Protein AF-A0A9W8HDY7-F1 (afdb_monomer)

Radius of gyration: 51.45 Å; Cα contacts (8 Å, |Δi|>4): 406; chains: 1; bounding box: 87×52×177 Å

Mean predicted aligned error: 18.54 Å

Structure (mmCIF, N/CA/C/O backbone):
data_AF-A0A9W8HDY7-F1
#
_entry.id   AF-A0A9W8HDY7-F1
#
loop_
_atom_site.group_PDB
_atom_site.id
_atom_site.type_symbol
_atom_site.label_atom_id
_atom_site.label_alt_id
_atom_site.label_comp_id
_atom_site.label_asym_id
_atom_site.label_entity_id
_atom_site.label_seq_id
_atom_site.pdbx_PDB_ins_code
_atom_site.Cartn_x
_atom_site.Cartn_y
_atom_site.Cartn_z
_atom_site.occupancy
_atom_site.B_iso_or_equiv
_atom_site.auth_seq_id
_atom_site.auth_comp_id
_atom_site.auth_asym_id
_atom_site.auth_atom_id
_atom_site.pdbx_PDB_model_num
ATOM 1 N N . MET A 1 1 ? -53.350 18.868 -27.259 1.00 34.97 1 MET A N 1
ATOM 2 C CA . MET A 1 1 ? -53.154 20.286 -26.880 1.00 34.97 1 MET A CA 1
ATOM 3 C C . MET A 1 1 ? -52.260 20.361 -25.647 1.00 34.97 1 MET A C 1
ATOM 5 O O . MET A 1 1 ? -52.570 19.692 -24.672 1.00 34.97 1 MET A O 1
ATOM 9 N N . LYS A 1 2 ? -51.222 21.212 -25.720 1.00 31.61 2 LYS A N 1
ATOM 10 C CA . LYS A 1 2 ? -50.213 21.589 -24.697 1.00 31.61 2 LYS A CA 1
ATOM 11 C C . LYS A 1 2 ? -49.094 20.569 -24.376 1.00 31.61 2 LYS A C 1
ATOM 13 O O . LYS A 1 2 ? -49.315 19.371 -24.501 1.00 31.61 2 LYS A O 1
ATOM 18 N N . PRO A 1 3 ? -47.864 21.060 -24.098 1.00 40.84 3 PRO A N 1
ATOM 19 C CA . PRO A 1 3 ? -46.684 20.652 -24.865 1.00 40.84 3 PRO A CA 1
ATOM 20 C C . PRO A 1 3 ? -45.592 19.950 -24.045 1.00 40.84 3 PRO A C 1
ATOM 22 O O . PRO A 1 3 ? -45.515 20.074 -22.823 1.00 40.84 3 PRO A O 1
ATOM 25 N N . ALA A 1 4 ? -44.718 19.242 -24.763 1.00 34.69 4 ALA A N 1
ATOM 26 C CA . ALA A 1 4 ? -43.514 18.608 -24.247 1.00 34.69 4 ALA A CA 1
ATOM 27 C C . ALA A 1 4 ? -42.450 19.652 -23.864 1.00 34.69 4 ALA A C 1
ATOM 29 O O . ALA A 1 4 ? -42.159 20.578 -24.621 1.00 34.69 4 ALA A O 1
ATOM 30 N N . ARG A 1 5 ? -41.867 19.486 -22.673 1.00 35.84 5 ARG A N 1
ATOM 31 C CA . ARG A 1 5 ? -40.740 20.271 -22.161 1.00 35.84 5 ARG A CA 1
ATOM 32 C C . ARG A 1 5 ? -39.435 19.677 -22.693 1.00 35.84 5 ARG A C 1
ATOM 34 O O . ARG A 1 5 ? -39.076 18.561 -22.332 1.00 35.84 5 ARG A O 1
ATOM 41 N N . LEU A 1 6 ? -38.740 20.451 -23.522 1.00 36.16 6 LEU A N 1
ATOM 42 C CA . LEU A 1 6 ? -37.323 20.281 -23.832 1.00 36.16 6 LEU A CA 1
ATOM 43 C C . LEU A 1 6 ? -36.500 20.531 -22.557 1.00 36.16 6 LEU A C 1
ATOM 45 O O . LEU A 1 6 ? -36.651 21.575 -21.922 1.00 36.16 6 LEU A O 1
ATOM 49 N N . LEU A 1 7 ? -35.602 19.611 -22.216 1.00 33.81 7 LEU A N 1
ATOM 50 C CA . LEU A 1 7 ? -34.461 19.869 -21.339 1.00 33.81 7 LEU A CA 1
ATOM 51 C C . LEU A 1 7 ? -33.233 19.301 -22.045 1.00 33.81 7 LEU A C 1
ATOM 53 O O . LEU A 1 7 ? -33.019 18.093 -22.096 1.00 33.81 7 LEU A O 1
ATOM 57 N N . ALA A 1 8 ? -32.495 20.212 -22.672 1.00 35.44 8 ALA A N 1
ATOM 58 C CA . ALA A 1 8 ? -31.227 19.955 -23.319 1.00 35.44 8 ALA A CA 1
ATOM 59 C C . ALA A 1 8 ? -30.142 19.793 -22.249 1.00 35.44 8 ALA A C 1
ATOM 61 O O . ALA A 1 8 ? -29.874 20.726 -21.497 1.00 35.44 8 ALA A O 1
ATOM 62 N N . LEU A 1 9 ? -29.511 18.623 -22.207 1.00 34.94 9 LEU A N 1
ATOM 63 C CA . LEU A 1 9 ? -28.198 18.412 -21.606 1.00 34.94 9 LEU A CA 1
ATOM 64 C C . LEU A 1 9 ? -27.450 17.444 -22.517 1.00 34.94 9 LEU A C 1
ATOM 66 O O . LEU A 1 9 ? -27.813 16.279 -22.645 1.00 34.94 9 LEU A O 1
ATOM 70 N N . GLY A 1 10 ? -26.440 17.974 -23.193 1.00 28.30 10 GLY A N 1
ATOM 71 C CA . GLY A 1 10 ? -25.628 17.243 -24.152 1.00 28.30 10 GLY A CA 1
ATOM 72 C C . GLY A 1 10 ? -24.586 18.164 -24.763 1.00 28.30 10 GLY A C 1
ATOM 73 O O . GLY A 1 10 ? -24.572 18.363 -25.971 1.00 28.30 10 GLY A O 1
ATOM 74 N N . THR A 1 11 ? -23.737 18.778 -23.935 1.00 31.55 11 THR A N 1
ATOM 75 C CA . THR A 1 11 ? -22.462 19.303 -24.431 1.00 31.55 11 THR A CA 1
ATOM 76 C C . THR A 1 11 ? -21.605 18.101 -24.791 1.00 31.55 11 THR A C 1
ATOM 78 O O . THR A 1 11 ? -21.087 17.407 -23.915 1.00 31.55 11 THR A O 1
ATOM 81 N N . ALA A 1 12 ? -21.534 17.823 -26.089 1.00 30.45 12 ALA A N 1
ATOM 82 C CA . ALA A 1 12 ? -20.611 16.870 -26.666 1.00 30.45 12 ALA A CA 1
ATOM 83 C C . ALA A 1 12 ? -19.186 17.238 -26.231 1.00 30.45 12 ALA A C 1
ATOM 85 O O . ALA A 1 12 ? -18.694 18.320 -26.548 1.00 30.45 12 ALA A O 1
ATOM 86 N N . ALA A 1 13 ? -18.532 16.341 -25.494 1.00 33.97 13 ALA A N 1
ATOM 87 C CA . ALA A 1 13 ? -17.085 16.354 -25.394 1.00 33.97 13 ALA A CA 1
ATOM 88 C C . ALA A 1 13 ? -16.558 16.093 -26.808 1.00 33.97 13 ALA A C 1
ATOM 90 O O . ALA A 1 13 ? -16.689 14.987 -27.335 1.00 33.97 13 ALA A O 1
ATOM 91 N N . ALA A 1 14 ? -16.047 17.139 -27.453 1.00 32.28 14 ALA A N 1
ATOM 92 C CA . ALA A 1 14 ? -15.340 17.015 -28.712 1.00 32.28 14 ALA A CA 1
ATOM 93 C C . ALA A 1 14 ? -14.067 16.206 -28.442 1.00 32.28 14 ALA A C 1
ATOM 95 O O . ALA A 1 14 ? -13.074 16.732 -27.943 1.00 32.28 14 ALA A O 1
ATOM 96 N N . ALA A 1 15 ? -14.120 14.905 -28.723 1.00 34.88 15 ALA A N 1
ATOM 97 C CA . ALA A 1 15 ? -12.939 14.069 -28.824 1.00 34.88 15 ALA A CA 1
ATOM 98 C C . ALA A 1 15 ? -12.113 14.595 -30.005 1.00 34.88 15 ALA A C 1
ATOM 100 O O . ALA A 1 15 ? -12.365 14.260 -31.161 1.00 34.88 15 ALA A O 1
ATOM 101 N N . CYS A 1 16 ? -11.171 15.488 -29.710 1.00 29.78 16 CYS A N 1
ATOM 102 C CA . CYS A 1 16 ? -10.192 15.972 -30.667 1.00 29.78 16 CYS A CA 1
ATOM 103 C C . CYS A 1 16 ? -9.169 14.849 -30.882 1.00 29.78 16 CYS A C 1
ATOM 105 O O . CYS A 1 16 ? -8.146 14.765 -30.207 1.00 29.78 16 CYS A O 1
ATOM 107 N N . THR A 1 17 ? -9.492 13.907 -31.764 1.00 37.19 17 THR A N 1
ATOM 108 C CA . THR A 1 17 ? -8.551 12.881 -32.211 1.00 37.19 17 THR A CA 1
ATOM 109 C C . THR A 1 17 ? -7.526 13.542 -33.127 1.00 37.19 17 THR A C 1
ATOM 111 O O . THR A 1 17 ? -7.818 13.796 -34.296 1.00 37.19 17 THR A O 1
ATOM 114 N N . LEU A 1 18 ? -6.337 13.841 -32.601 1.00 39.16 18 LEU A N 1
ATOM 115 C CA . LEU A 1 18 ? -5.187 14.254 -33.407 1.00 39.16 18 LEU A CA 1
ATOM 116 C C . LEU A 1 18 ? -4.776 13.092 -34.330 1.00 39.16 18 LEU A C 1
ATOM 118 O O . LEU A 1 18 ? -4.438 12.017 -33.827 1.00 39.16 18 LEU A O 1
ATOM 122 N N . PRO A 1 19 ? -4.734 13.266 -35.661 1.00 34.91 19 PRO A N 1
ATOM 123 C CA . PRO A 1 19 ? -4.052 12.318 -36.521 1.00 34.91 19 PRO A CA 1
ATOM 124 C C . PRO A 1 19 ? -2.548 12.596 -36.448 1.00 34.91 19 PRO A C 1
ATOM 126 O O . PRO A 1 19 ? -2.052 13.577 -37.000 1.00 34.91 19 PRO A O 1
ATOM 129 N N . HIS A 1 20 ? -1.802 11.719 -35.775 1.00 45.53 20 HIS A N 1
ATOM 130 C CA . HIS A 1 20 ? -0.348 11.678 -35.906 1.00 45.53 20 HIS A CA 1
ATOM 131 C C . HIS A 1 20 ? -0.012 11.223 -37.328 1.00 45.53 20 HIS A C 1
ATOM 133 O O . HIS A 1 20 ? -0.018 10.031 -37.639 1.00 45.53 20 HIS A O 1
ATOM 139 N N . SER A 1 21 ? 0.267 12.177 -38.215 1.00 35.44 21 SER A N 1
ATOM 140 C CA . SER A 1 21 ? 0.896 11.876 -39.493 1.00 35.44 21 SER A CA 1
ATOM 141 C C . SER A 1 21 ? 2.183 11.100 -39.209 1.00 35.44 21 SER A C 1
ATOM 143 O O . SER A 1 21 ? 3.004 11.493 -38.377 1.00 35.44 21 SER A O 1
ATOM 145 N N . HIS A 1 22 ? 2.328 9.938 -39.849 1.00 36.78 22 HIS A N 1
ATOM 146 C CA . HIS A 1 22 ? 3.521 9.108 -39.758 1.00 36.78 22 HIS A CA 1
ATOM 147 C C . HIS A 1 22 ? 4.772 9.973 -39.967 1.00 36.78 22 HIS A C 1
ATOM 149 O O . HIS A 1 22 ? 5.103 10.355 -41.091 1.00 36.78 22 HIS A O 1
ATOM 155 N N . ARG A 1 23 ? 5.488 10.268 -38.874 1.00 46.66 23 ARG A N 1
ATOM 156 C CA . ARG A 1 23 ? 6.804 10.909 -38.895 1.00 46.66 23 ARG A CA 1
ATOM 157 C C . ARG A 1 23 ? 7.788 9.964 -39.584 1.00 46.66 23 ARG A C 1
ATOM 159 O O . ARG A 1 23 ? 8.510 9.216 -38.928 1.00 46.66 23 ARG A O 1
ATOM 166 N N . ARG A 1 24 ? 7.871 10.024 -40.916 1.00 36.72 24 ARG A N 1
ATOM 167 C CA . ARG A 1 24 ? 9.100 9.664 -41.630 1.00 36.72 24 ARG A CA 1
ATOM 168 C C . ARG A 1 24 ? 10.177 10.655 -41.184 1.00 36.72 24 ARG A C 1
ATOM 170 O O . ARG A 1 24 ? 10.345 11.714 -41.775 1.00 36.72 24 ARG A O 1
ATOM 177 N N . ARG A 1 25 ? 10.904 10.314 -40.116 1.00 46.88 25 ARG A N 1
ATOM 178 C CA . ARG A 1 25 ? 12.213 10.905 -39.812 1.00 46.88 25 ARG A CA 1
ATOM 179 C C . ARG A 1 25 ? 13.194 10.444 -40.891 1.00 46.88 25 ARG A C 1
ATOM 181 O O . ARG A 1 25 ? 13.935 9.490 -40.691 1.00 46.88 25 ARG A O 1
ATOM 188 N N . ILE A 1 26 ? 13.178 11.103 -42.043 1.00 35.25 26 ILE A N 1
ATOM 189 C CA . ILE A 1 26 ? 14.377 11.193 -42.874 1.00 35.25 26 ILE A CA 1
ATOM 190 C C . ILE A 1 26 ? 15.175 12.347 -42.277 1.00 35.25 26 ILE A C 1
ATOM 192 O O . ILE A 1 26 ? 14.612 13.406 -42.003 1.00 35.25 26 ILE A O 1
ATOM 196 N N . MET A 1 27 ? 16.449 12.100 -41.976 1.00 40.50 27 MET A N 1
ATOM 197 C CA . MET A 1 27 ? 17.365 13.105 -41.449 1.00 40.50 27 MET A CA 1
ATOM 198 C C . MET A 1 27 ? 17.401 14.303 -42.399 1.00 40.50 27 MET A C 1
ATOM 200 O O . MET A 1 27 ? 18.030 14.244 -43.451 1.00 40.50 27 MET A O 1
ATOM 204 N N . ALA A 1 28 ? 16.691 15.375 -42.048 1.00 41.75 28 ALA A N 1
ATOM 205 C CA . ALA A 1 28 ? 16.929 16.671 -42.652 1.00 41.75 28 ALA A CA 1
ATOM 206 C C . ALA A 1 28 ? 18.336 17.091 -42.218 1.00 41.75 28 ALA A C 1
ATOM 208 O O . ALA A 1 28 ? 18.609 17.145 -41.018 1.00 41.75 28 ALA A O 1
ATOM 209 N N . ALA A 1 29 ? 19.219 17.286 -43.196 1.00 45.41 29 ALA A N 1
ATOM 210 C CA . ALA A 1 29 ? 20.582 17.743 -42.983 1.00 45.41 29 ALA A CA 1
ATOM 211 C C . ALA A 1 29 ? 20.577 19.012 -42.119 1.00 45.41 29 ALA A C 1
ATOM 213 O O . ALA A 1 29 ? 19.795 19.933 -42.367 1.00 45.41 29 ALA A O 1
ATOM 214 N N . ASP A 1 30 ? 21.415 19.015 -41.084 1.00 47.56 30 ASP A N 1
ATOM 215 C CA . ASP A 1 30 ? 21.521 20.110 -40.129 1.00 47.56 30 ASP A CA 1
ATOM 216 C C . ASP A 1 30 ? 21.864 21.423 -40.856 1.00 47.56 30 ASP A C 1
ATOM 218 O O . ASP A 1 30 ? 22.760 21.474 -41.702 1.00 47.56 30 ASP A O 1
ATOM 222 N N . ALA A 1 31 ? 21.146 22.500 -40.526 1.00 46.53 31 ALA A N 1
ATOM 223 C CA . ALA A 1 31 ? 21.484 23.840 -40.992 1.00 46.53 31 ALA A CA 1
ATOM 224 C C . ALA A 1 31 ? 22.888 24.235 -40.479 1.00 46.53 31 ALA A C 1
ATOM 226 O O . ALA A 1 31 ? 23.227 23.932 -39.326 1.00 46.53 31 ALA A O 1
ATOM 227 N N . PRO A 1 32 ? 23.715 24.920 -41.291 1.00 45.41 32 PRO A N 1
ATOM 228 C CA . PRO A 1 32 ? 25.093 25.230 -40.930 1.00 45.41 32 PRO A CA 1
ATOM 229 C C . PRO A 1 32 ? 25.113 26.278 -39.807 1.00 45.41 32 PRO A C 1
ATOM 231 O O . PRO A 1 32 ? 24.889 27.461 -40.044 1.00 45.41 32 PRO A O 1
ATOM 234 N N . GLY A 1 33 ? 25.338 25.831 -38.566 1.00 51.94 33 GLY A N 1
ATOM 235 C CA . GLY A 1 33 ? 25.442 26.707 -37.390 1.00 51.94 33 GLY A CA 1
ATOM 236 C C . GLY A 1 33 ? 25.141 26.066 -36.028 1.00 51.94 33 GLY A C 1
ATOM 237 O O . GLY A 1 33 ? 25.484 26.650 -35.005 1.00 51.94 33 GLY A O 1
ATOM 238 N N . GLN A 1 34 ? 24.553 24.866 -35.967 1.00 54.66 34 GLN A N 1
ATOM 239 C CA . GLN A 1 34 ? 24.245 24.182 -34.697 1.00 54.66 34 GLN A CA 1
ATOM 240 C C . GLN A 1 34 ? 25.149 22.958 -34.491 1.00 54.66 34 GLN A C 1
ATOM 242 O O . GLN A 1 34 ? 24.736 21.823 -34.694 1.00 54.66 34 GLN A O 1
ATOM 247 N N . SER A 1 35 ? 26.411 23.179 -34.103 1.00 59.75 35 SER A N 1
ATOM 248 C CA . SER A 1 35 ? 27.428 22.109 -34.076 1.00 59.75 35 SER A CA 1
ATOM 249 C C . SER A 1 35 ? 27.385 21.180 -32.844 1.00 59.75 35 SER A C 1
ATOM 251 O O . SER A 1 35 ? 28.178 20.244 -32.752 1.00 59.75 35 SER A O 1
ATOM 253 N N . SER A 1 36 ? 26.449 21.370 -31.902 1.00 76.75 36 SER A N 1
ATOM 254 C CA . SER A 1 36 ? 26.328 20.518 -30.709 1.00 76.75 36 SER A CA 1
ATOM 255 C C . SER A 1 36 ? 25.013 19.733 -30.666 1.00 76.75 36 SER A C 1
ATOM 257 O O . SER A 1 36 ? 23.929 20.260 -30.926 1.00 76.75 36 SER A O 1
ATOM 259 N N . THR A 1 37 ? 25.094 18.462 -30.252 1.00 78.31 37 THR A N 1
ATOM 260 C CA . THR A 1 37 ? 23.941 17.570 -30.019 1.00 78.31 37 THR A CA 1
ATOM 261 C C . THR A 1 37 ? 22.856 18.215 -29.150 1.00 78.31 37 THR A C 1
ATOM 263 O O . THR A 1 37 ? 21.674 17.941 -29.346 1.00 78.31 37 THR A O 1
ATOM 266 N N . VAL A 1 38 ? 23.252 19.084 -28.214 1.00 83.75 38 VAL A N 1
ATOM 267 C CA . VAL A 1 38 ? 22.350 19.819 -27.317 1.00 83.75 38 VAL A CA 1
ATOM 268 C C . VAL A 1 38 ? 21.607 20.935 -28.054 1.00 83.75 38 VAL A C 1
ATOM 270 O O . VAL A 1 38 ? 20.391 21.039 -27.905 1.00 83.75 38 VAL A O 1
ATOM 273 N N . GLY A 1 39 ? 22.293 21.716 -28.898 1.00 87.19 39 GLY A N 1
ATOM 274 C CA . GLY A 1 39 ? 21.661 22.783 -29.687 1.00 87.19 39 GLY A CA 1
ATOM 275 C C . GLY A 1 39 ? 20.536 22.253 -30.577 1.00 87.19 39 GLY A C 1
ATOM 276 O O . GLY A 1 39 ? 19.442 22.817 -30.610 1.00 87.19 39 GLY A O 1
ATOM 277 N N . ARG A 1 40 ? 20.751 21.077 -31.181 1.00 88.50 40 ARG A N 1
ATOM 278 C CA . ARG A 1 40 ? 19.727 20.372 -31.964 1.00 88.50 40 ARG A CA 1
ATOM 279 C C . ARG A 1 40 ? 18.469 20.042 -31.150 1.00 88.50 40 ARG A C 1
ATOM 281 O O . ARG A 1 40 ? 17.371 20.087 -31.695 1.00 88.50 40 ARG A O 1
ATOM 288 N N . ILE A 1 41 ? 18.589 19.693 -29.865 1.00 90.00 41 ILE A N 1
ATOM 289 C CA . ILE A 1 41 ? 17.432 19.361 -29.009 1.00 90.00 41 ILE A CA 1
ATOM 290 C C . ILE A 1 41 ? 16.588 20.606 -28.719 1.00 90.00 41 ILE A C 1
ATOM 292 O O . ILE A 1 41 ? 15.364 20.522 -28.793 1.00 90.00 41 ILE A O 1
ATOM 296 N N . ILE A 1 42 ? 17.222 21.752 -28.457 1.00 90.56 42 ILE A N 1
ATOM 297 C CA . ILE A 1 42 ? 16.518 23.023 -28.225 1.00 90.56 42 ILE A CA 1
ATOM 298 C C . ILE A 1 42 ? 15.764 23.439 -29.493 1.00 90.56 42 ILE A C 1
ATOM 300 O O . ILE A 1 42 ? 14.553 23.640 -29.450 1.00 90.56 42 ILE A O 1
ATOM 304 N N . ALA A 1 43 ? 16.431 23.415 -30.648 1.00 90.50 43 ALA A N 1
ATOM 305 C CA . ALA A 1 43 ? 15.794 2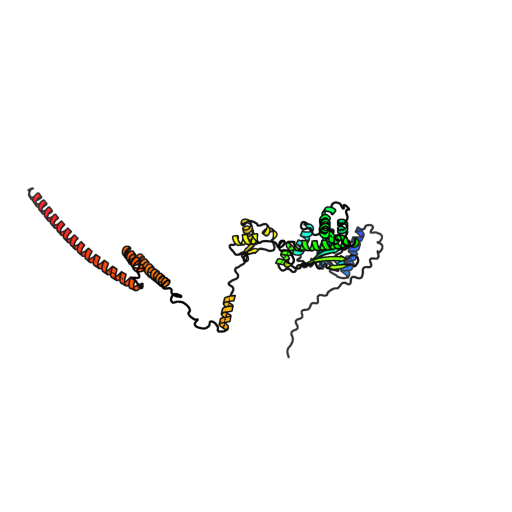3.722 -31.929 1.00 90.50 43 ALA A CA 1
ATOM 306 C C . ALA A 1 43 ? 14.675 22.725 -32.308 1.00 90.50 43 ALA A C 1
ATOM 308 O O . ALA A 1 43 ? 13.723 23.067 -33.012 1.00 90.50 43 ALA A O 1
ATOM 309 N N . ASN A 1 44 ? 14.768 21.463 -31.871 1.00 90.88 44 ASN A N 1
ATOM 310 C CA . ASN A 1 44 ? 13.679 20.492 -32.021 1.00 90.88 44 ASN A CA 1
ATOM 311 C C . ASN A 1 44 ? 12.483 20.832 -31.121 1.00 90.88 44 ASN A C 1
ATOM 313 O O . ASN A 1 44 ? 11.343 20.630 -31.537 1.00 90.88 44 ASN A O 1
ATOM 317 N N . ASN A 1 45 ? 12.730 21.311 -29.899 1.00 92.69 45 ASN A N 1
ATOM 318 C CA . ASN A 1 45 ? 11.676 21.712 -28.976 1.00 92.69 45 ASN A CA 1
ATOM 319 C C . ASN A 1 45 ? 10.923 22.941 -29.497 1.00 92.69 45 ASN A C 1
ATOM 321 O O . ASN A 1 45 ? 9.700 22.898 -29.546 1.00 92.69 45 ASN A O 1
ATOM 325 N N . GLU A 1 46 ? 11.632 23.966 -29.975 1.00 91.75 46 GLU A N 1
ATOM 326 C CA . GLU A 1 46 ? 11.016 25.166 -30.562 1.00 91.75 46 GLU A CA 1
ATOM 327 C C . GLU A 1 46 ? 10.079 24.811 -31.723 1.00 91.75 46 GLU A C 1
ATOM 329 O O . GLU A 1 46 ? 8.934 25.263 -31.775 1.00 91.75 46 GLU A O 1
ATOM 334 N N . ARG A 1 47 ? 10.528 23.921 -32.619 1.00 93.25 47 ARG A N 1
ATOM 335 C CA . ARG A 1 47 ? 9.694 23.413 -33.717 1.00 93.25 47 ARG A CA 1
ATOM 336 C C . ARG A 1 47 ? 8.478 22.641 -33.222 1.00 93.25 47 ARG A C 1
ATOM 338 O O . ARG A 1 47 ? 7.381 22.854 -33.724 1.00 93.25 47 ARG A O 1
ATOM 345 N N . TRP A 1 48 ? 8.651 21.775 -32.226 1.00 91.56 48 TRP A N 1
ATOM 346 C CA . TRP A 1 48 ? 7.538 21.032 -31.637 1.00 91.56 48 TRP A CA 1
ATOM 347 C C . TRP A 1 48 ? 6.506 21.958 -30.977 1.00 91.56 48 TRP A C 1
ATOM 349 O O . TRP A 1 48 ? 5.312 21.770 -31.187 1.00 91.56 48 TRP A O 1
ATOM 359 N N . VAL A 1 49 ? 6.942 22.988 -30.246 1.00 91.75 49 VAL A N 1
ATOM 360 C CA . VAL A 1 49 ? 6.045 23.989 -29.645 1.00 91.75 49 VAL A CA 1
ATOM 361 C C . VAL A 1 49 ? 5.250 24.723 -30.726 1.00 91.75 49 VAL A C 1
ATOM 363 O O . VAL A 1 49 ? 4.037 24.883 -30.585 1.00 91.75 49 VAL A O 1
ATOM 366 N N . ALA A 1 50 ? 5.904 25.130 -31.818 1.00 92.31 50 ALA A N 1
ATOM 367 C CA . ALA A 1 50 ? 5.235 25.780 -32.944 1.00 92.31 50 ALA A CA 1
ATOM 368 C C . ALA A 1 50 ? 4.191 24.862 -33.608 1.00 92.31 50 ALA A C 1
ATOM 370 O O . ALA A 1 50 ? 3.066 25.297 -33.851 1.00 92.31 50 ALA A O 1
ATOM 371 N N . GLU A 1 51 ? 4.530 23.588 -33.843 1.00 92.62 51 GLU A N 1
ATOM 372 C CA . GLU A 1 51 ? 3.610 22.578 -34.392 1.00 92.62 51 GLU A CA 1
ATOM 373 C C . GLU A 1 51 ? 2.385 22.364 -33.488 1.00 92.62 51 GLU A C 1
ATOM 375 O O . GLU A 1 51 ? 1.252 22.367 -33.971 1.00 92.62 51 GLU A O 1
ATOM 380 N N . VAL A 1 52 ? 2.599 22.208 -32.178 1.00 89.69 52 VAL A N 1
ATOM 381 C CA . VAL A 1 52 ? 1.521 21.972 -31.205 1.00 89.69 52 VAL A CA 1
ATOM 382 C C . VAL A 1 52 ? 0.611 23.191 -31.080 1.00 89.69 52 VAL A C 1
ATOM 384 O O . VAL A 1 52 ? -0.604 23.035 -31.130 1.00 89.69 52 VAL A O 1
ATOM 387 N N . ASN A 1 53 ? 1.164 24.404 -30.992 1.00 90.75 53 ASN A N 1
ATOM 388 C CA . ASN A 1 53 ? 0.362 25.630 -30.913 1.00 90.75 53 ASN A CA 1
ATOM 389 C C . ASN A 1 53 ? -0.458 25.884 -32.183 1.00 90.75 53 ASN A C 1
ATOM 391 O O . ASN A 1 53 ? -1.569 26.402 -32.092 1.00 90.75 53 ASN A O 1
ATOM 395 N N . ALA A 1 54 ? 0.067 25.511 -33.355 1.00 93.50 54 ALA A N 1
ATOM 396 C CA . ALA A 1 54 ? -0.670 25.616 -34.610 1.00 93.50 54 ALA A CA 1
ATOM 397 C C . ALA A 1 54 ? -1.862 24.644 -34.668 1.00 93.50 54 ALA A C 1
ATOM 399 O O . ALA A 1 54 ? -2.907 24.988 -35.214 1.00 93.50 54 ALA A O 1
ATOM 400 N N . GLN A 1 55 ? -1.718 23.439 -34.105 1.00 89.62 55 GLN A N 1
ATOM 401 C CA . GLN A 1 55 ? -2.774 22.418 -34.101 1.00 89.62 55 GLN A CA 1
ATOM 402 C C . GLN A 1 55 ? -3.774 22.588 -32.953 1.00 89.62 55 GLN A C 1
ATOM 404 O O . GLN A 1 55 ? -4.952 22.272 -33.096 1.00 89.62 55 GLN A O 1
ATOM 409 N N . SER A 1 56 ? -3.310 23.037 -31.791 1.00 89.50 56 SER A N 1
ATOM 410 C CA . SER A 1 56 ? -4.095 23.157 -30.564 1.00 89.50 56 SER A CA 1
ATOM 411 C C . SER A 1 56 ? -3.724 24.451 -29.834 1.00 89.50 56 SER A C 1
ATOM 413 O O . SER A 1 56 ? -2.926 24.435 -28.892 1.00 89.50 56 SER A O 1
ATOM 415 N N . PRO A 1 57 ? -4.290 25.596 -30.264 1.00 93.62 57 PRO A N 1
ATOM 416 C CA . PRO A 1 57 ? -4.079 26.873 -29.593 1.00 93.62 57 PRO A CA 1
ATOM 417 C C . PRO A 1 57 ? -4.470 26.790 -28.112 1.00 93.62 57 PRO A C 1
ATOM 419 O O . PRO A 1 57 ? -5.532 26.271 -27.775 1.00 93.62 57 PRO A O 1
ATOM 422 N N . GLY A 1 58 ? -3.610 27.290 -27.223 1.00 90.38 58 GLY A N 1
ATOM 423 C CA . GLY A 1 58 ? -3.838 27.248 -25.772 1.00 90.38 58 GLY A CA 1
ATOM 424 C C . GLY A 1 58 ? -3.447 25.932 -25.086 1.00 90.38 58 GLY A C 1
ATOM 425 O O . GLY A 1 58 ? -3.603 25.826 -23.871 1.00 90.38 58 GLY A O 1
ATOM 426 N N . PHE A 1 59 ? -2.886 24.952 -25.810 1.00 89.56 59 PHE A N 1
ATOM 427 C CA . PHE A 1 59 ? -2.463 23.662 -25.241 1.00 89.56 59 PHE A CA 1
ATOM 428 C C . PHE A 1 59 ? -1.556 23.808 -24.007 1.00 89.56 59 PHE A C 1
ATOM 430 O O . PHE A 1 59 ? -1.838 23.234 -22.958 1.00 89.56 59 PHE A O 1
ATOM 437 N N . PHE A 1 60 ? -0.485 24.603 -24.103 1.00 90.81 60 PHE A N 1
ATOM 438 C CA . PHE A 1 60 ? 0.457 24.782 -22.992 1.00 90.81 60 PHE A CA 1
ATOM 439 C C . PHE A 1 60 ? -0.134 25.578 -21.825 1.00 90.81 60 PHE A C 1
ATOM 441 O O . PHE A 1 60 ? 0.243 25.345 -20.680 1.00 90.81 60 PHE A O 1
ATOM 448 N N . GLU A 1 61 ? -1.070 26.491 -22.097 1.00 91.69 61 GLU A N 1
ATOM 449 C CA . GLU A 1 61 ? -1.760 27.239 -21.047 1.00 91.69 61 GLU A CA 1
ATOM 450 C C . GLU A 1 61 ? -2.645 26.300 -20.225 1.00 91.69 61 GLU A C 1
ATOM 452 O O . GLU A 1 61 ? -2.584 26.322 -18.998 1.00 91.69 61 GLU A O 1
ATOM 457 N N . GLU A 1 62 ? -3.395 25.410 -20.879 1.00 88.75 62 GLU A N 1
ATOM 458 C CA . GLU A 1 62 ? -4.185 24.385 -20.193 1.00 88.75 62 GLU A CA 1
ATOM 459 C C . GLU A 1 62 ? -3.293 23.395 -19.434 1.00 88.75 62 GLU A C 1
ATOM 461 O O . GLU A 1 62 ? -3.515 23.154 -18.248 1.00 88.75 62 GLU A O 1
ATOM 466 N N . LEU A 1 63 ? -2.222 22.905 -20.070 1.00 89.12 63 LEU A N 1
ATOM 467 C CA . LEU A 1 63 ? -1.260 21.992 -19.444 1.00 89.12 63 LEU A CA 1
ATOM 468 C C . LEU A 1 63 ? -0.625 22.591 -18.176 1.00 89.12 63 LEU A C 1
ATOM 470 O O . LEU A 1 63 ? -0.348 21.875 -17.216 1.00 89.12 63 LEU A O 1
ATOM 474 N N . SER A 1 64 ? -0.422 23.911 -18.141 1.00 91.19 64 SER A N 1
ATOM 475 C CA . SER A 1 64 ? 0.158 24.612 -16.989 1.00 91.19 64 SER A CA 1
ATOM 476 C C . SER A 1 64 ? -0.757 24.666 -15.762 1.00 91.19 64 SER A C 1
ATOM 478 O O . SER A 1 64 ? -0.266 24.853 -14.647 1.00 91.19 64 SER A O 1
ATOM 480 N N . LYS A 1 65 ? -2.074 24.477 -15.933 1.00 90.69 65 LYS A N 1
ATOM 481 C CA . LYS A 1 65 ? -3.053 24.575 -14.837 1.00 90.69 65 LYS A CA 1
ATOM 482 C C . LYS A 1 65 ? -2.984 23.384 -13.882 1.00 90.69 65 LYS A C 1
ATOM 484 O O . LYS A 1 65 ? -3.441 23.493 -12.745 1.00 90.69 65 LYS A O 1
ATOM 489 N N . GLY A 1 66 ? -2.402 22.265 -14.314 1.00 84.88 66 GLY A N 1
ATOM 490 C CA . GLY A 1 66 ? -2.169 21.095 -13.476 1.00 84.88 66 GLY A CA 1
ATOM 491 C C . GLY A 1 66 ? -2.285 19.773 -14.227 1.00 84.88 66 GLY A C 1
ATOM 492 O O . GLY A 1 66 ? -2.507 19.726 -15.432 1.00 84.88 66 GLY A O 1
ATOM 493 N N . GLN A 1 67 ? -2.152 18.682 -13.475 1.00 83.50 67 GLN A N 1
ATOM 494 C CA . GLN A 1 67 ? -2.267 17.316 -13.979 1.00 83.50 67 GLN A CA 1
ATOM 495 C C . GLN A 1 67 ? -3.203 16.492 -13.091 1.00 83.50 67 GLN A C 1
ATOM 497 O O . GLN A 1 67 ? -3.235 16.669 -11.872 1.00 83.50 67 GLN A O 1
ATOM 502 N N . ALA A 1 68 ? -3.931 15.559 -13.697 1.00 87.56 68 ALA A N 1
ATOM 503 C CA . ALA A 1 68 ? -4.756 14.580 -12.991 1.00 87.56 68 ALA A CA 1
ATOM 504 C C . ALA A 1 68 ? -4.632 13.203 -13.668 1.00 87.56 68 ALA A C 1
ATOM 506 O O . ALA A 1 68 ? -5.620 12.686 -14.200 1.00 87.56 68 ALA A O 1
ATOM 507 N N . PRO A 1 69 ? -3.416 12.622 -13.703 1.00 95.00 69 PRO A N 1
ATOM 508 C CA . PRO A 1 69 ? -3.180 11.369 -14.399 1.00 95.00 69 PRO A CA 1
ATOM 509 C C . PRO A 1 69 ? -4.010 10.252 -13.770 1.00 95.00 69 PRO A C 1
ATOM 511 O O . PRO A 1 69 ? -4.153 10.162 -12.549 1.00 95.00 69 PRO A O 1
ATOM 514 N N . LYS A 1 70 ? -4.546 9.371 -14.613 1.00 94.25 70 LYS A N 1
ATOM 515 C CA . LYS A 1 70 ? -5.282 8.178 -14.163 1.00 94.25 70 LYS A CA 1
ATOM 516 C C . LYS A 1 70 ? -4.390 6.953 -14.031 1.00 94.25 70 LYS A C 1
ATOM 518 O O . LYS A 1 70 ? -4.784 5.978 -13.391 1.00 94.25 70 LYS A O 1
ATOM 523 N N . ILE A 1 71 ? -3.193 7.024 -14.606 1.00 96.69 71 ILE A N 1
ATOM 524 C CA . ILE A 1 71 ? -2.269 5.908 -14.749 1.00 96.69 71 ILE A CA 1
ATOM 525 C C . ILE A 1 71 ? -0.918 6.288 -14.142 1.00 96.69 71 ILE A C 1
ATOM 527 O O . ILE A 1 71 ? -0.359 7.332 -14.471 1.00 96.69 71 ILE A O 1
ATOM 531 N N . LEU A 1 72 ? -0.373 5.414 -13.297 1.00 97.81 72 LEU A N 1
ATOM 532 C CA . LEU A 1 72 ? 1.050 5.361 -12.970 1.00 97.81 72 LEU A CA 1
ATOM 533 C C . LEU A 1 72 ? 1.715 4.298 -13.850 1.00 97.81 72 LEU A C 1
ATOM 535 O O . LEU A 1 72 ? 1.330 3.133 -13.808 1.00 97.81 72 LEU A O 1
ATOM 539 N N . TRP A 1 73 ? 2.742 4.677 -14.600 1.00 97.56 73 TRP A N 1
ATOM 540 C CA . TRP A 1 73 ? 3.559 3.785 -15.413 1.00 97.56 73 TRP A CA 1
ATOM 541 C C . TRP A 1 73 ? 4.941 3.599 -14.789 1.00 97.56 73 TRP A C 1
ATOM 543 O O . TRP A 1 73 ? 5.738 4.536 -14.741 1.00 97.56 73 TRP A O 1
ATOM 553 N N . VAL A 1 74 ? 5.258 2.380 -14.357 1.00 97.81 74 VAL A N 1
ATOM 554 C CA . VAL A 1 74 ? 6.591 1.998 -13.879 1.00 97.81 74 VAL A CA 1
ATOM 555 C C . VAL A 1 74 ? 7.310 1.227 -14.979 1.00 97.81 74 VAL A C 1
ATOM 557 O O . VAL A 1 74 ? 6.977 0.078 -15.269 1.00 97.81 74 VAL A O 1
ATOM 560 N N . GLY A 1 75 ? 8.294 1.869 -15.607 1.00 96.94 75 GLY A N 1
ATOM 561 C CA . GLY A 1 75 ? 8.980 1.355 -16.790 1.00 96.94 75 GLY A CA 1
ATOM 562 C C . GLY A 1 75 ? 10.502 1.308 -16.673 1.00 96.94 75 GLY A C 1
ATOM 563 O O . GLY A 1 75 ? 11.107 1.702 -15.677 1.00 96.94 75 GLY A O 1
ATOM 564 N N . CYS A 1 76 ? 11.140 0.804 -17.729 1.00 97.19 76 CYS A N 1
ATOM 565 C CA . CYS A 1 76 ? 12.594 0.715 -17.808 1.00 97.19 76 CYS A CA 1
ATOM 566 C C . CYS A 1 76 ? 13.217 2.056 -18.251 1.00 97.19 76 CYS A C 1
ATOM 568 O O . CYS A 1 76 ? 12.651 2.770 -19.083 1.00 97.19 76 CYS A O 1
ATOM 570 N N . SER A 1 77 ? 14.417 2.385 -17.767 1.00 96.00 77 SER A N 1
ATOM 571 C CA . SER A 1 77 ? 15.227 3.529 -18.235 1.00 96.00 77 SER A CA 1
ATOM 572 C C . SER A 1 77 ? 15.768 3.377 -19.668 1.00 96.00 77 SER A C 1
ATOM 574 O O . SER A 1 77 ? 16.389 4.303 -20.179 1.00 96.00 77 SER A O 1
ATOM 576 N N . ASP A 1 78 ? 15.530 2.244 -20.335 1.00 94.06 78 ASP A N 1
ATOM 577 C CA . ASP A 1 78 ? 15.907 2.006 -21.736 1.00 94.06 78 ASP A CA 1
ATOM 578 C C . ASP A 1 78 ? 15.351 3.099 -22.664 1.00 94.06 78 ASP A C 1
ATOM 580 O O . ASP A 1 78 ? 14.150 3.363 -22.676 1.00 94.06 78 ASP A O 1
ATOM 584 N N . SER A 1 79 ? 16.201 3.739 -23.466 1.00 88.88 79 SER A N 1
ATOM 585 C CA . SER A 1 79 ? 15.829 4.904 -24.285 1.00 88.88 79 SER A CA 1
ATOM 586 C C . SER A 1 79 ? 14.716 4.639 -25.307 1.00 88.88 79 SER A C 1
ATOM 588 O O . SER A 1 79 ? 14.099 5.589 -25.786 1.00 88.88 79 SER A O 1
ATOM 590 N N . ARG A 1 80 ? 14.416 3.370 -25.611 1.00 91.06 80 ARG A N 1
ATOM 591 C CA . ARG A 1 80 ? 13.330 2.961 -26.515 1.00 91.06 80 ARG A CA 1
ATOM 592 C C . ARG A 1 80 ? 11.948 2.988 -25.849 1.00 91.06 80 ARG A C 1
ATOM 594 O O . ARG A 1 80 ? 10.942 2.968 -26.547 1.00 91.06 80 ARG A O 1
ATOM 601 N N . MET A 1 81 ? 11.886 3.071 -24.517 1.00 85.25 81 MET A N 1
ATOM 602 C CA . MET A 1 81 ? 10.644 3.131 -23.733 1.00 85.25 81 MET A CA 1
ATOM 603 C C . MET A 1 81 ? 10.104 4.567 -23.629 1.00 85.25 81 MET A C 1
ATOM 605 O O . MET A 1 81 ? 10.112 5.173 -22.555 1.00 85.25 81 MET A O 1
ATOM 609 N N . ALA A 1 82 ? 9.660 5.131 -24.752 1.00 88.31 82 ALA A N 1
ATOM 610 C CA . ALA A 1 82 ? 8.971 6.422 -24.782 1.00 88.31 82 ALA A CA 1
ATOM 611 C C . ALA A 1 82 ? 7.468 6.223 -24.523 1.00 88.31 82 ALA A C 1
ATOM 613 O O . ALA A 1 82 ? 6.714 5.990 -25.464 1.00 88.31 82 ALA A O 1
ATOM 614 N N . VAL A 1 83 ? 7.061 6.271 -23.249 1.00 90.62 83 VAL A N 1
ATOM 615 C CA . VAL A 1 83 ? 5.700 5.916 -22.794 1.00 90.62 83 VAL A CA 1
ATOM 616 C C . VAL A 1 83 ? 4.630 6.647 -23.597 1.00 90.62 83 VAL A C 1
ATOM 618 O O . VAL A 1 83 ? 3.860 5.980 -24.272 1.00 90.62 83 VAL A O 1
ATOM 621 N N . ASP A 1 84 ? 4.681 7.981 -23.641 1.00 89.19 84 ASP A N 1
ATOM 622 C CA . ASP A 1 84 ? 3.670 8.812 -24.313 1.00 89.19 84 ASP A CA 1
ATOM 623 C C . ASP A 1 84 ? 3.493 8.463 -25.798 1.00 89.19 84 ASP A C 1
ATOM 625 O O . ASP A 1 84 ? 2.390 8.503 -26.338 1.00 89.19 84 ASP A O 1
ATOM 629 N N . VAL A 1 85 ? 4.584 8.061 -26.458 1.00 88.62 85 VAL A N 1
ATOM 630 C CA . VAL A 1 85 ? 4.575 7.647 -27.868 1.00 88.62 85 VAL A CA 1
ATOM 631 C C . VAL A 1 85 ? 3.957 6.262 -28.029 1.00 88.62 85 VAL A C 1
ATOM 633 O O . VAL A 1 85 ? 3.197 6.032 -28.964 1.00 88.62 85 VAL A O 1
ATOM 636 N N . ILE A 1 86 ? 4.293 5.331 -27.136 1.00 90.19 86 ILE A N 1
ATOM 637 C CA . ILE A 1 86 ? 3.817 3.943 -27.185 1.00 90.19 86 ILE A CA 1
ATOM 638 C C . ILE A 1 86 ? 2.321 3.876 -26.868 1.00 90.19 86 ILE A C 1
ATOM 640 O O . ILE A 1 86 ? 1.596 3.111 -27.499 1.00 90.19 86 ILE A O 1
ATOM 644 N N . THR A 1 87 ? 1.861 4.660 -25.894 1.00 90.19 87 THR A N 1
ATOM 645 C CA . THR A 1 87 ? 0.463 4.665 -25.446 1.00 90.19 87 THR A CA 1
ATOM 646 C C . THR A 1 87 ? -0.407 5.664 -26.196 1.00 90.19 87 THR A C 1
ATOM 648 O O . THR A 1 87 ? -1.621 5.638 -26.022 1.00 90.19 87 THR A O 1
ATOM 651 N N . ASN A 1 88 ? 0.191 6.508 -27.043 1.00 89.94 88 ASN A N 1
ATOM 652 C CA . ASN A 1 88 ? -0.488 7.599 -27.741 1.00 89.94 88 ASN A CA 1
ATOM 653 C C . ASN A 1 88 ? -1.276 8.497 -26.768 1.00 89.94 88 ASN A C 1
ATOM 655 O O . ASN A 1 88 ? -2.454 8.785 -26.978 1.00 89.94 88 ASN A O 1
ATOM 659 N N . THR A 1 89 ? -0.620 8.887 -25.675 1.00 88.69 89 THR A N 1
ATOM 660 C CA . THR A 1 89 ? -1.191 9.719 -24.607 1.00 88.69 89 THR A CA 1
ATOM 661 C C . THR A 1 89 ? -0.598 11.118 -24.634 1.00 88.69 89 THR A C 1
ATOM 663 O O . THR A 1 89 ? 0.547 11.316 -25.048 1.00 88.69 89 THR A O 1
ATOM 666 N N . ASN A 1 90 ? -1.362 12.097 -24.157 1.00 85.44 90 ASN A N 1
ATOM 667 C CA . ASN A 1 90 ? -0.865 13.463 -24.029 1.00 85.44 90 ASN A CA 1
ATOM 668 C C . ASN A 1 90 ? -0.003 13.632 -22.764 1.00 85.44 90 ASN A C 1
ATOM 670 O O . ASN A 1 90 ? -0.198 12.920 -21.771 1.00 85.44 90 ASN A O 1
ATOM 674 N N . PRO A 1 91 ? 0.918 14.614 -22.753 1.00 85.00 91 PRO A N 1
ATOM 675 C CA . PRO A 1 91 ? 1.610 15.024 -21.537 1.00 85.00 91 PRO A CA 1
ATOM 676 C C . PRO A 1 91 ? 0.628 15.281 -20.383 1.00 85.00 91 PRO A C 1
ATOM 678 O O . PRO A 1 91 ? -0.352 16.001 -20.549 1.00 85.00 91 PRO A O 1
ATOM 681 N N . GLY A 1 92 ? 0.896 14.694 -19.214 1.00 84.19 92 GLY A N 1
ATOM 682 C CA . GLY A 1 92 ? 0.060 14.839 -18.013 1.00 84.19 92 GLY A CA 1
ATOM 683 C C . GLY A 1 92 ? -1.034 13.775 -17.834 1.00 84.19 92 GLY A C 1
ATOM 684 O O . GLY A 1 92 ? -1.614 13.696 -16.749 1.00 84.19 92 GLY A O 1
ATOM 685 N N . GLU A 1 93 ? -1.291 12.920 -18.832 1.00 87.94 93 GLU A N 1
ATOM 686 C CA . GLU A 1 93 ? -2.259 11.810 -18.721 1.00 87.94 93 GLU A CA 1
ATOM 687 C C . GLU A 1 93 ? -1.682 10.585 -17.990 1.00 87.94 93 GLU A C 1
ATOM 689 O O . GLU A 1 93 ? -2.408 9.862 -17.297 1.00 87.94 93 GLU A O 1
ATOM 694 N N . VAL A 1 94 ? -0.366 10.377 -18.109 1.00 94.44 94 VAL A N 1
ATOM 695 C CA . VAL A 1 94 ? 0.371 9.268 -17.495 1.00 94.44 94 VAL A CA 1
ATOM 696 C C . VAL A 1 94 ? 1.448 9.819 -16.566 1.00 94.44 94 VAL A C 1
ATOM 698 O O . VAL A 1 94 ? 2.280 10.634 -16.958 1.00 94.44 94 VAL A O 1
ATOM 701 N N . PHE A 1 95 ? 1.454 9.352 -15.320 1.00 96.81 95 PHE A N 1
ATOM 702 C CA . PHE A 1 95 ? 2.512 9.644 -14.360 1.00 96.81 95 PHE A CA 1
ATOM 703 C C . PHE A 1 95 ? 3.592 8.569 -14.463 1.00 96.81 95 PHE A C 1
ATOM 705 O O . PHE A 1 95 ? 3.277 7.385 -14.413 1.00 96.81 95 PHE A O 1
ATOM 712 N N . ILE A 1 96 ? 4.858 8.945 -14.643 1.00 95.69 96 ILE A N 1
ATOM 713 C CA . ILE A 1 96 ? 5.895 8.007 -15.094 1.00 95.69 96 ILE A CA 1
ATOM 714 C C . ILE A 1 96 ? 7.006 7.870 -14.049 1.00 95.69 96 ILE A C 1
ATOM 716 O O . ILE A 1 96 ? 7.600 8.857 -13.625 1.00 95.69 96 ILE A O 1
ATOM 720 N N . HIS A 1 97 ? 7.352 6.625 -13.718 1.00 97.12 97 HIS A N 1
ATOM 721 C CA . HIS A 1 97 ? 8.583 6.252 -13.019 1.00 97.12 97 HIS A CA 1
ATOM 722 C C . HIS A 1 97 ? 9.465 5.390 -13.920 1.00 97.12 97 HIS A C 1
ATOM 724 O O . HIS A 1 97 ? 8.966 4.490 -14.603 1.00 97.12 97 HIS A O 1
ATOM 730 N N . ARG A 1 98 ? 10.781 5.628 -13.920 1.00 97.06 98 ARG A N 1
ATOM 731 C CA . ARG A 1 98 ? 11.729 4.849 -14.732 1.00 97.06 98 ARG A CA 1
ATOM 732 C C . ARG A 1 98 ? 12.994 4.516 -13.961 1.00 97.06 98 ARG A C 1
ATOM 734 O O . ARG A 1 98 ? 13.672 5.406 -13.460 1.00 97.06 98 ARG A O 1
ATOM 741 N N . ASN A 1 99 ? 13.355 3.239 -13.953 1.00 96.50 99 ASN A N 1
ATOM 742 C CA . ASN A 1 99 ? 14.653 2.770 -13.474 1.00 96.50 99 ASN A CA 1
ATOM 743 C C . ASN A 1 99 ? 15.157 1.588 -14.320 1.00 96.50 99 ASN A C 1
ATOM 745 O O . ASN A 1 99 ? 14.472 1.098 -15.222 1.00 96.50 99 ASN A O 1
ATOM 749 N N . ILE A 1 100 ? 16.387 1.136 -14.083 1.00 96.25 100 ILE A N 1
ATOM 750 C CA . ILE A 1 100 ? 16.979 0.053 -14.876 1.00 96.25 100 ILE A CA 1
ATOM 751 C C . ILE A 1 100 ? 16.203 -1.244 -14.624 1.00 96.25 100 ILE A C 1
ATOM 753 O O . ILE A 1 100 ? 16.112 -1.697 -13.484 1.00 96.25 100 ILE A O 1
ATOM 757 N N . ALA A 1 101 ? 15.685 -1.848 -15.698 1.00 96.06 101 ALA A N 1
ATOM 758 C CA . ALA A 1 101 ? 14.875 -3.067 -15.671 1.00 96.06 101 ALA A CA 1
ATOM 759 C C . ALA A 1 101 ? 13.587 -2.963 -14.828 1.00 96.06 101 ALA A C 1
ATOM 761 O O . ALA A 1 101 ? 13.145 -3.970 -14.276 1.00 96.06 101 ALA A O 1
ATOM 762 N N . ASN A 1 102 ? 12.986 -1.763 -14.738 1.00 95.62 102 ASN A N 1
ATOM 763 C CA . ASN A 1 102 ? 11.644 -1.530 -14.172 1.00 95.62 102 ASN A CA 1
ATOM 764 C C . ASN A 1 102 ? 11.419 -2.220 -12.814 1.00 95.62 102 ASN A C 1
ATOM 766 O O . ASN A 1 102 ? 10.367 -2.812 -12.558 1.00 95.62 102 ASN A O 1
ATOM 770 N N . ARG A 1 103 ? 12.451 -2.196 -11.966 1.00 93.94 103 ARG A N 1
ATOM 771 C CA . ARG A 1 103 ? 12.465 -2.884 -10.679 1.00 93.94 103 ARG A CA 1
ATOM 772 C C . ARG A 1 103 ? 11.735 -2.082 -9.620 1.00 93.94 103 ARG A C 1
ATOM 774 O O . ARG A 1 103 ? 11.778 -0.857 -9.608 1.00 93.94 103 ARG A O 1
ATOM 781 N N . ILE A 1 104 ? 11.141 -2.793 -8.671 1.00 92.25 104 ILE A N 1
ATOM 782 C CA . ILE A 1 104 ? 10.457 -2.188 -7.527 1.00 92.25 104 ILE A CA 1
ATOM 783 C C . ILE A 1 104 ? 10.895 -2.944 -6.274 1.00 92.25 104 ILE A C 1
ATOM 785 O O . ILE A 1 104 ? 10.227 -3.894 -5.864 1.00 92.25 104 ILE A O 1
ATOM 789 N N . PRO A 1 105 ? 12.080 -2.629 -5.723 1.00 88.12 105 PRO A N 1
ATOM 790 C CA . PRO A 1 105 ? 12.494 -3.151 -4.427 1.00 88.12 105 PRO A CA 1
ATOM 791 C C . PRO A 1 105 ? 11.596 -2.586 -3.321 1.00 88.12 105 PRO A C 1
ATOM 793 O O . PRO A 1 105 ? 11.248 -1.407 -3.359 1.00 88.12 105 PRO A O 1
ATOM 796 N N . SER A 1 106 ? 11.254 -3.393 -2.316 1.00 77.94 106 SER A N 1
ATOM 797 C CA . SER A 1 106 ? 10.425 -2.952 -1.185 1.00 77.94 106 SER A CA 1
ATOM 798 C C . SER A 1 106 ? 11.073 -1.835 -0.366 1.00 77.94 106 SER A C 1
ATOM 800 O O . SER A 1 106 ? 10.366 -1.042 0.249 1.00 77.94 106 SER A O 1
ATOM 802 N N . GLU A 1 107 ? 12.401 -1.738 -0.377 1.00 83.06 107 GLU A N 1
ATOM 803 C CA . GLU A 1 107 ? 13.184 -0.765 0.388 1.00 83.06 107 GLU A CA 1
ATOM 804 C C . GLU A 1 107 ? 13.589 0.466 -0.439 1.00 83.06 107 GLU A C 1
ATOM 806 O O . GLU A 1 107 ? 14.193 1.393 0.101 1.00 83.06 107 GLU A O 1
ATOM 811 N N . ASP A 1 108 ? 13.285 0.497 -1.742 1.00 90.50 108 ASP A N 1
ATOM 812 C CA . ASP A 1 108 ? 13.664 1.620 -2.600 1.00 90.50 108 ASP A CA 1
ATOM 813 C C . ASP A 1 108 ? 12.767 2.830 -2.330 1.00 90.50 108 ASP A C 1
ATOM 815 O O . ASP A 1 108 ? 11.632 2.919 -2.805 1.00 90.50 108 ASP A O 1
ATOM 819 N N . LEU A 1 109 ? 13.301 3.791 -1.572 1.00 92.00 109 LEU A N 1
ATOM 820 C CA . LEU A 1 109 ? 12.607 5.037 -1.262 1.00 92.00 109 LEU A CA 1
ATOM 821 C C . LEU A 1 109 ? 12.218 5.807 -2.531 1.00 92.00 109 LEU A C 1
ATOM 823 O O . LEU A 1 109 ? 11.172 6.452 -2.536 1.00 92.00 109 LEU A O 1
ATOM 827 N N . ASN A 1 110 ? 13.009 5.723 -3.607 1.00 95.62 110 ASN A N 1
ATOM 828 C CA . ASN A 1 110 ? 12.706 6.415 -4.856 1.00 95.62 110 ASN A CA 1
ATOM 829 C C . ASN A 1 110 ? 11.402 5.873 -5.458 1.00 95.62 110 ASN A C 1
ATOM 831 O O . ASN A 1 110 ? 10.408 6.600 -5.499 1.00 95.62 110 ASN A O 1
ATOM 835 N N . ALA A 1 111 ? 11.360 4.584 -5.815 1.00 95.00 111 ALA A N 1
ATOM 836 C CA . ALA A 1 111 ? 10.153 3.967 -6.365 1.00 95.00 111 ALA A CA 1
ATOM 837 C C . ALA A 1 111 ? 8.943 4.094 -5.424 1.00 95.00 111 ALA A C 1
ATOM 839 O O . ALA A 1 111 ? 7.858 4.472 -5.870 1.00 95.00 111 ALA A O 1
ATOM 840 N N . ASN A 1 112 ? 9.128 3.840 -4.125 1.00 93.69 112 ASN A N 1
ATOM 841 C CA . ASN A 1 112 ? 8.038 3.911 -3.154 1.00 93.69 112 ASN A CA 1
ATOM 842 C C . ASN A 1 112 ? 7.471 5.328 -3.018 1.00 93.69 112 ASN A C 1
ATOM 844 O O . ASN A 1 112 ? 6.256 5.473 -2.948 1.00 93.69 112 ASN A O 1
ATOM 848 N N . SER A 1 113 ? 8.308 6.372 -3.032 1.00 96.31 113 SER A N 1
ATOM 849 C CA . SER A 1 113 ? 7.830 7.760 -2.958 1.00 96.31 113 SER A CA 1
ATOM 850 C C . SER A 1 113 ? 6.979 8.155 -4.169 1.00 96.31 113 SER A C 1
ATOM 852 O O . SER A 1 113 ? 5.957 8.822 -4.014 1.00 96.31 113 SER A O 1
ATOM 854 N N . VAL A 1 114 ? 7.347 7.688 -5.368 1.00 97.56 114 VAL A N 1
ATOM 855 C CA . VAL A 1 114 ? 6.586 7.949 -6.598 1.00 97.56 114 VAL A CA 1
ATOM 856 C C . VAL A 1 114 ? 5.250 7.203 -6.577 1.00 97.56 114 VAL A C 1
ATOM 858 O O . VAL A 1 114 ? 4.218 7.785 -6.916 1.00 97.56 114 VAL A O 1
ATOM 861 N N . ILE A 1 115 ? 5.246 5.943 -6.127 1.00 97.06 115 ILE A N 1
ATOM 862 C CA . ILE A 1 115 ? 4.025 5.139 -5.969 1.00 97.06 115 ILE A CA 1
ATOM 863 C C . ILE A 1 115 ? 3.093 5.765 -4.918 1.00 97.06 115 ILE A C 1
ATOM 865 O O . ILE A 1 115 ? 1.898 5.924 -5.175 1.00 97.06 115 ILE A O 1
ATOM 869 N N . GLU A 1 116 ? 3.633 6.172 -3.766 1.00 95.06 116 GLU A N 1
ATOM 870 C CA . GLU A 1 116 ? 2.894 6.836 -2.685 1.00 95.06 116 GLU A CA 1
ATOM 871 C C . GLU A 1 116 ? 2.245 8.135 -3.171 1.00 95.06 116 GLU A C 1
ATOM 873 O O . GLU A 1 116 ? 1.059 8.382 -2.942 1.00 95.06 116 GLU A O 1
ATOM 878 N N . TYR A 1 117 ? 2.998 8.964 -3.896 1.00 96.44 117 TYR A N 1
ATOM 879 C CA . TYR A 1 117 ? 2.483 10.212 -4.443 1.00 96.44 117 TYR A CA 1
ATOM 880 C C . TYR A 1 117 ? 1.385 9.964 -5.484 1.00 96.44 117 TYR A C 1
ATOM 882 O O . TYR A 1 117 ? 0.310 10.564 -5.414 1.00 96.44 117 TYR A O 1
ATOM 890 N N . ALA A 1 118 ? 1.603 9.030 -6.411 1.00 97.12 118 ALA A N 1
ATOM 891 C CA . ALA A 1 118 ? 0.626 8.704 -7.443 1.00 97.12 118 ALA A CA 1
ATOM 892 C C . ALA A 1 118 ? -0.701 8.204 -6.849 1.00 97.12 118 ALA A C 1
ATOM 894 O O . ALA A 1 118 ? -1.780 8.672 -7.219 1.00 97.12 118 ALA A O 1
ATOM 895 N N . ILE A 1 119 ? -0.639 7.264 -5.904 1.00 95.56 119 ILE A N 1
ATOM 896 C CA . ILE A 1 119 ? -1.839 6.635 -5.343 1.00 95.56 119 ILE A CA 1
ATOM 897 C C . ILE A 1 119 ? -2.485 7.534 -4.287 1.00 95.56 119 ILE A C 1
ATOM 899 O O . ILE A 1 119 ? -3.703 7.741 -4.327 1.00 95.56 119 ILE A O 1
ATOM 903 N N . GLY A 1 120 ? -1.690 8.064 -3.357 1.00 91.88 120 GLY A N 1
ATOM 904 C CA . GLY A 1 120 ? -2.157 8.827 -2.201 1.00 91.88 120 GLY A CA 1
ATOM 905 C C . GLY A 1 120 ? -2.538 10.274 -2.514 1.00 91.88 120 GLY A C 1
ATOM 906 O O . GLY A 1 120 ? -3.511 10.767 -1.948 1.00 91.88 120 GLY A O 1
ATOM 907 N N . HIS A 1 121 ? -1.823 10.939 -3.432 1.00 92.50 121 HIS A N 1
ATOM 908 C CA . HIS A 1 121 ? -2.034 12.362 -3.739 1.00 92.50 121 HIS A CA 1
ATOM 909 C C . HIS A 1 121 ? -2.736 12.574 -5.084 1.00 92.50 121 HIS A C 1
ATOM 911 O O . HIS A 1 121 ? -3.763 13.249 -5.134 1.00 92.50 121 HIS A O 1
ATOM 917 N N . LEU A 1 122 ? -2.227 11.975 -6.168 1.00 94.75 122 LEU A N 1
ATOM 918 C CA . LEU A 1 122 ? -2.819 12.132 -7.509 1.00 94.75 122 LEU A CA 1
ATOM 919 C C . LEU A 1 122 ? -4.080 11.283 -7.710 1.00 94.75 122 LEU A C 1
ATOM 921 O O . LEU A 1 122 ? -4.853 11.521 -8.632 1.00 94.75 122 LEU A O 1
ATOM 925 N N . ASN A 1 123 ? -4.319 10.328 -6.813 1.00 94.62 123 ASN A N 1
ATOM 926 C CA . ASN A 1 123 ? -5.447 9.411 -6.854 1.00 94.62 123 ASN A CA 1
ATOM 927 C C . ASN A 1 123 ? -5.553 8.607 -8.167 1.00 94.62 123 ASN A C 1
ATOM 929 O O . ASN A 1 123 ? -6.661 8.404 -8.666 1.00 94.62 123 ASN A O 1
ATOM 933 N N . VAL A 1 124 ? -4.427 8.101 -8.690 1.00 97.06 124 VAL A N 1
ATOM 934 C CA . VAL A 1 124 ? -4.439 7.225 -9.878 1.00 97.06 124 VAL A CA 1
ATOM 935 C C . VAL A 1 124 ? -5.339 5.998 -9.667 1.00 97.06 124 VAL A C 1
ATOM 937 O O . VAL A 1 124 ? -5.527 5.522 -8.541 1.00 97.06 124 VAL A O 1
ATOM 940 N N . GLU A 1 125 ? -5.902 5.493 -10.760 1.00 96.44 125 GLU A N 1
ATOM 941 C CA . GLU A 1 125 ? -6.793 4.325 -10.782 1.00 96.44 125 GLU A CA 1
ATOM 942 C C . GLU A 1 125 ? -6.049 3.073 -11.259 1.00 96.44 125 GLU A C 1
ATOM 944 O O . GLU A 1 125 ? -6.337 1.968 -10.805 1.00 96.44 125 GLU A O 1
ATOM 949 N N . HIS A 1 126 ? -5.034 3.244 -12.106 1.00 97.62 126 HIS A N 1
ATOM 950 C CA . HIS A 1 126 ? -4.256 2.146 -12.668 1.00 97.62 126 HIS A CA 1
ATOM 951 C C . HIS A 1 126 ? -2.767 2.325 -12.381 1.00 97.62 126 HIS A C 1
ATOM 953 O O . HIS A 1 126 ? -2.202 3.394 -12.599 1.00 97.62 126 HIS A O 1
ATOM 959 N N . VAL A 1 127 ? -2.115 1.259 -11.932 1.00 98.06 127 VAL A N 1
ATOM 960 C CA . VAL A 1 127 ? -0.660 1.161 -11.815 1.00 98.06 127 VAL A CA 1
ATOM 961 C C . VAL A 1 127 ? -0.195 0.086 -12.778 1.00 98.06 127 VAL A C 1
ATOM 963 O O . VAL A 1 127 ? -0.642 -1.050 -12.692 1.00 98.06 127 VAL A O 1
ATOM 966 N N . ILE A 1 128 ? 0.693 0.425 -13.702 1.00 98.06 128 ILE A N 1
ATOM 967 C CA . ILE A 1 128 ? 1.176 -0.479 -14.743 1.00 98.06 128 ILE A CA 1
ATOM 968 C C . ILE A 1 128 ? 2.668 -0.697 -14.531 1.00 98.06 128 ILE A C 1
ATOM 970 O O . ILE A 1 128 ? 3.457 0.242 -14.623 1.00 98.06 128 ILE A O 1
ATOM 974 N N . VAL A 1 129 ? 3.059 -1.942 -14.272 1.00 98.00 129 VAL A N 1
ATOM 975 C CA . VAL A 1 129 ? 4.457 -2.375 -14.328 1.00 98.00 129 VAL A CA 1
ATOM 976 C C . VAL A 1 129 ? 4.726 -2.850 -15.746 1.00 98.00 129 VAL A C 1
ATOM 978 O O . VAL A 1 129 ? 4.174 -3.859 -16.182 1.00 98.00 129 VAL A O 1
ATOM 981 N N . ALA A 1 130 ? 5.554 -2.109 -16.474 1.00 97.25 130 ALA A N 1
ATOM 982 C CA . ALA A 1 130 ? 5.820 -2.363 -17.880 1.00 97.25 130 ALA A CA 1
ATOM 983 C C . ALA A 1 130 ? 7.274 -2.779 -18.110 1.00 97.25 130 ALA A C 1
ATOM 985 O O . ALA A 1 130 ? 8.203 -1.968 -18.017 1.00 97.25 130 ALA A O 1
ATOM 986 N N . GLY A 1 131 ? 7.456 -4.049 -18.458 1.00 96.94 131 GLY A N 1
ATOM 987 C CA . GLY A 1 131 ? 8.714 -4.564 -18.981 1.00 96.94 131 GLY A CA 1
ATOM 988 C C . GLY A 1 131 ? 8.784 -4.436 -20.500 1.00 96.94 131 GLY A C 1
ATOM 989 O O . GLY A 1 131 ? 7.849 -3.979 -21.161 1.00 96.94 131 GLY A O 1
ATOM 990 N N . HIS A 1 132 ? 9.909 -4.850 -21.076 1.00 97.12 132 HIS A N 1
ATOM 991 C CA . HIS A 1 132 ? 10.065 -4.890 -22.524 1.00 97.12 132 HIS A CA 1
ATOM 992 C C . HIS A 1 132 ? 11.026 -5.988 -22.970 1.00 97.12 132 HIS A C 1
ATOM 994 O O . HIS A 1 132 ? 11.977 -6.331 -22.262 1.00 97.12 132 HIS A O 1
ATOM 1000 N N . THR A 1 133 ? 10.798 -6.511 -24.174 1.00 96.31 133 THR A N 1
ATOM 1001 C CA . THR A 1 133 ? 11.691 -7.496 -24.799 1.00 96.31 133 THR A CA 1
ATOM 1002 C C . THR A 1 133 ? 13.068 -6.887 -25.050 1.00 96.31 133 THR A C 1
ATOM 1004 O O . THR A 1 133 ? 13.180 -5.696 -25.363 1.00 96.31 133 THR A O 1
ATOM 1007 N N . GLY A 1 134 ? 14.124 -7.691 -24.970 1.00 93.69 134 GLY A N 1
ATOM 1008 C CA . GLY A 1 134 ? 15.484 -7.245 -25.264 1.00 93.69 134 GLY A CA 1
ATOM 1009 C C . GLY A 1 134 ? 16.032 -6.199 -24.285 1.00 93.69 134 GLY A C 1
ATOM 1010 O O . GLY A 1 134 ? 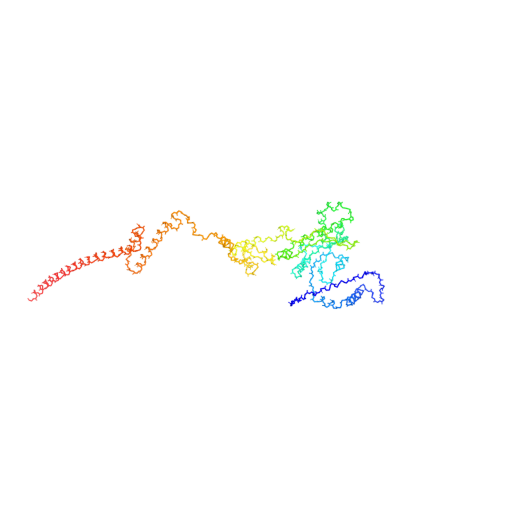16.830 -5.348 -24.692 1.00 93.69 134 GLY A O 1
ATOM 1011 N N . CYS A 1 135 ? 15.601 -6.243 -23.021 1.00 95.31 135 CYS A N 1
ATOM 1012 C CA . CYS A 1 135 ? 16.061 -5.345 -21.965 1.00 95.31 135 CYS A CA 1
ATOM 1013 C C . CYS A 1 135 ? 17.549 -5.530 -21.648 1.00 95.31 135 CYS A C 1
ATOM 1015 O O . CYS A 1 135 ? 17.982 -6.618 -21.266 1.00 95.31 135 CYS A O 1
ATOM 1017 N N . GLY A 1 136 ? 18.331 -4.450 -21.762 1.00 93.75 136 GLY A N 1
ATOM 1018 C CA . GLY A 1 136 ? 19.770 -4.477 -21.481 1.00 93.75 136 GLY A CA 1
ATOM 1019 C C . GLY A 1 136 ? 20.093 -4.862 -20.034 1.00 93.75 136 GLY A C 1
ATOM 1020 O O . GLY A 1 136 ? 20.994 -5.661 -19.807 1.00 93.75 136 GLY A O 1
ATOM 1021 N N . GLY A 1 137 ? 19.312 -4.374 -19.062 1.00 93.81 137 GLY A N 1
ATOM 1022 C CA . GLY A 1 137 ? 19.497 -4.717 -17.647 1.00 93.81 137 GLY A CA 1
ATOM 1023 C C . GLY A 1 137 ? 19.228 -6.194 -17.343 1.00 93.81 137 GLY A C 1
ATOM 1024 O O . GLY A 1 137 ? 19.982 -6.812 -16.600 1.00 93.81 137 GLY A O 1
ATOM 1025 N N . ILE A 1 138 ? 18.202 -6.785 -17.967 1.00 96.12 138 ILE A N 1
ATOM 1026 C CA . ILE A 1 138 ? 17.896 -8.217 -17.820 1.00 96.12 138 ILE A CA 1
ATOM 1027 C C . ILE A 1 138 ? 18.985 -9.077 -18.476 1.00 96.12 138 ILE A C 1
ATOM 1029 O O . ILE A 1 138 ? 19.443 -10.049 -17.882 1.00 96.12 138 ILE A O 1
ATOM 1033 N N . LYS A 1 139 ? 19.463 -8.692 -19.667 1.00 95.00 139 LYS A N 1
ATOM 1034 C CA . LYS A 1 139 ? 20.581 -9.379 -20.336 1.00 95.00 139 LYS A CA 1
ATOM 1035 C C . LYS A 1 139 ? 21.868 -9.328 -19.511 1.00 95.00 139 LYS A C 1
ATOM 1037 O O . LYS A 1 139 ? 22.526 -10.349 -19.363 1.00 95.00 139 LYS A O 1
ATOM 1042 N N . ALA A 1 140 ? 22.188 -8.173 -18.927 1.00 93.81 140 ALA A N 1
ATOM 1043 C CA . ALA A 1 140 ? 23.330 -8.026 -18.024 1.00 93.81 140 ALA A CA 1
ATOM 1044 C C . ALA A 1 140 ? 23.166 -8.842 -16.727 1.00 93.81 140 ALA A C 1
ATOM 1046 O O . ALA A 1 140 ? 24.146 -9.295 -16.145 1.00 93.81 140 ALA A O 1
ATOM 1047 N N . ALA A 1 141 ? 21.932 -9.060 -16.261 1.00 93.44 141 ALA A N 1
ATOM 1048 C CA . ALA A 1 141 ? 21.684 -9.929 -15.115 1.00 93.44 141 ALA A CA 1
ATOM 1049 C C . ALA A 1 141 ? 21.948 -11.412 -15.446 1.00 93.44 141 ALA A C 1
ATOM 1051 O O . ALA A 1 141 ? 22.491 -12.127 -14.604 1.00 93.44 141 ALA A O 1
ATOM 1052 N N . LEU A 1 142 ? 21.605 -11.847 -16.664 1.00 92.69 142 LEU A N 1
ATOM 1053 C CA . LEU A 1 142 ? 21.875 -13.201 -17.166 1.00 92.69 142 LEU A CA 1
ATOM 1054 C C . LEU A 1 142 ? 23.350 -13.447 -17.501 1.00 92.69 142 LEU A C 1
ATOM 1056 O O . LEU A 1 142 ? 23.784 -14.597 -17.496 1.00 92.69 142 LEU A O 1
ATOM 1060 N N . SER A 1 143 ? 24.122 -12.399 -17.791 1.00 88.88 143 SER A N 1
ATOM 1061 C CA . SER A 1 143 ? 25.551 -12.541 -18.046 1.00 88.88 143 SER A CA 1
ATOM 1062 C C . SER A 1 143 ? 26.360 -12.660 -16.746 1.00 88.88 143 SER A C 1
ATOM 1064 O O . SER A 1 143 ? 25.963 -12.225 -15.655 1.00 88.88 143 SER A O 1
ATOM 1066 N N . ASN A 1 144 ? 27.547 -13.252 -16.880 1.00 83.94 144 ASN A N 1
ATOM 1067 C CA . ASN A 1 144 ? 28.555 -13.307 -15.819 1.00 83.94 144 ASN A CA 1
ATOM 1068 C C . ASN A 1 144 ? 29.478 -12.077 -15.822 1.00 83.94 144 ASN A C 1
ATOM 1070 O O . ASN A 1 144 ? 30.432 -12.022 -15.047 1.00 83.94 144 ASN A O 1
ATOM 1074 N N . GLU A 1 145 ? 29.210 -11.090 -16.677 1.00 84.62 145 GLU A N 1
ATOM 1075 C CA . GLU A 1 145 ? 30.016 -9.877 -16.759 1.00 84.62 145 GLU A CA 1
ATOM 1076 C C . GLU A 1 145 ? 29.751 -8.971 -15.554 1.00 84.62 145 GLU A C 1
ATOM 1078 O O . GLU A 1 145 ? 28.611 -8.753 -15.137 1.00 84.62 145 GLU A O 1
ATOM 1083 N N . SER A 1 146 ? 30.824 -8.431 -14.976 1.00 78.69 146 SER A N 1
ATOM 1084 C CA . SER A 1 146 ? 30.715 -7.472 -13.883 1.00 78.69 146 SER A CA 1
ATOM 1085 C C . SER A 1 146 ? 30.458 -6.076 -14.442 1.00 78.69 146 SER A C 1
ATOM 1087 O O . SER A 1 146 ? 31.324 -5.492 -15.085 1.00 78.69 146 SER A O 1
ATOM 1089 N N . VAL A 1 147 ? 29.291 -5.511 -14.132 1.00 80.31 147 VAL A N 1
ATOM 1090 C CA . VAL A 1 147 ? 28.894 -4.141 -14.511 1.00 80.31 147 VAL A CA 1
ATOM 1091 C C . VAL A 1 147 ? 29.054 -3.137 -13.354 1.00 80.31 147 VAL A C 1
ATOM 1093 O O 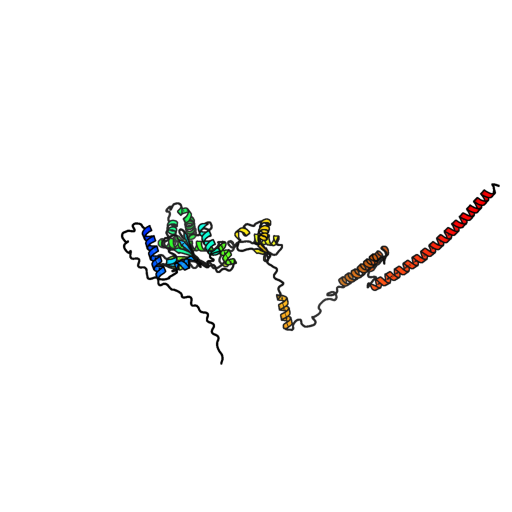. VAL A 1 147 ? 28.366 -2.120 -13.279 1.00 80.31 147 VAL A O 1
ATOM 1096 N N . GLY A 1 148 ? 29.970 -3.407 -12.416 1.00 88.00 148 GLY A N 1
ATOM 1097 C CA . GLY A 1 148 ? 30.284 -2.512 -11.293 1.00 88.00 148 GLY A CA 1
ATOM 1098 C C . GLY A 1 148 ? 29.146 -2.396 -10.269 1.00 88.00 148 GLY A C 1
ATOM 1099 O O . GLY A 1 148 ? 28.538 -3.400 -9.896 1.00 88.00 148 GLY A O 1
ATOM 1100 N N . THR A 1 149 ? 28.835 -1.178 -9.805 1.00 85.12 149 THR A N 1
ATOM 1101 C CA . THR A 1 149 ? 27.758 -0.907 -8.821 1.00 85.12 149 THR A CA 1
ATOM 1102 C C . THR A 1 149 ? 26.394 -1.426 -9.283 1.00 85.12 149 THR A C 1
ATOM 1104 O O . THR A 1 149 ? 25.568 -1.833 -8.464 1.00 85.12 149 THR A O 1
ATOM 1107 N N . LEU A 1 150 ? 26.177 -1.502 -10.600 1.00 88.94 150 LEU A N 1
ATOM 1108 C CA . LEU A 1 150 ? 24.955 -2.044 -11.186 1.00 88.94 150 LEU A CA 1
ATOM 1109 C C . LEU A 1 150 ? 24.718 -3.514 -10.799 1.00 88.94 150 LEU A C 1
ATOM 1111 O O . LEU A 1 150 ? 23.571 -3.946 -10.734 1.00 88.94 150 LEU A O 1
ATOM 1115 N N . ASN A 1 151 ? 25.764 -4.270 -10.449 1.00 89.12 151 ASN A N 1
ATOM 1116 C CA . ASN A 1 151 ? 25.622 -5.642 -9.962 1.00 89.12 151 ASN A CA 1
ATOM 1117 C C . ASN A 1 151 ? 24.743 -5.725 -8.704 1.00 89.12 151 ASN A C 1
ATOM 1119 O O . ASN A 1 151 ? 23.958 -6.660 -8.576 1.00 89.12 151 ASN A O 1
ATOM 1123 N N . GLN A 1 152 ? 24.835 -4.748 -7.791 1.00 89.88 152 GLN A N 1
ATOM 1124 C CA . GLN A 1 152 ? 23.998 -4.714 -6.583 1.00 89.88 152 GLN A CA 1
ATOM 1125 C C . GLN A 1 152 ? 22.527 -4.487 -6.944 1.00 89.88 152 GLN A C 1
ATOM 1127 O O . GLN A 1 152 ? 21.640 -5.149 -6.409 1.00 89.88 152 GLN A O 1
ATOM 1132 N N . TRP A 1 153 ? 22.278 -3.604 -7.912 1.00 93.06 153 TRP A N 1
ATOM 1133 C CA . TRP A 1 153 ? 20.938 -3.337 -8.426 1.00 93.06 153 TRP A CA 1
ATOM 1134 C C . TRP A 1 153 ? 20.352 -4.525 -9.198 1.00 93.06 153 TRP A C 1
ATOM 1136 O O . TRP A 1 153 ? 19.160 -4.795 -9.092 1.00 93.06 153 TRP A O 1
ATOM 1146 N N . LEU A 1 154 ? 21.159 -5.258 -9.965 1.00 94.19 154 LEU A N 1
ATOM 1147 C CA . LEU A 1 154 ? 20.693 -6.400 -10.758 1.00 94.19 154 LEU A CA 1
ATOM 1148 C C . LEU A 1 154 ? 20.660 -7.714 -9.970 1.00 94.19 154 LEU A C 1
ATOM 1150 O O . LEU A 1 154 ? 20.025 -8.664 -10.423 1.00 94.19 154 LEU A O 1
ATOM 1154 N N . LYS A 1 155 ? 21.291 -7.786 -8.791 1.00 92.25 155 LYS A N 1
ATOM 1155 C CA . LYS A 1 155 ? 21.369 -9.012 -7.985 1.00 92.25 155 LYS A CA 1
ATOM 1156 C C . LYS A 1 155 ? 20.006 -9.684 -7.762 1.00 92.25 155 LYS A C 1
ATOM 1158 O O . LYS A 1 155 ? 19.911 -10.866 -8.065 1.00 92.25 155 LYS A O 1
ATOM 1163 N N . PRO A 1 156 ? 18.930 -8.981 -7.371 1.00 93.88 156 PRO A N 1
ATOM 1164 C CA . PRO A 1 156 ? 17.645 -9.652 -7.187 1.00 93.88 156 PRO A CA 1
ATOM 1165 C C . PRO A 1 156 ? 17.019 -10.192 -8.481 1.00 93.88 156 PRO A C 1
ATOM 1167 O O . PRO A 1 156 ? 16.218 -11.114 -8.416 1.00 93.88 156 PRO A O 1
ATOM 1170 N N . ILE A 1 157 ? 17.384 -9.662 -9.658 1.00 95.38 157 ILE A N 1
ATOM 1171 C CA . ILE A 1 157 ? 17.001 -10.275 -10.943 1.00 95.38 157 ILE A CA 1
ATOM 1172 C C . ILE A 1 157 ? 17.777 -11.584 -11.144 1.00 95.38 157 ILE A C 1
ATOM 1174 O O . ILE A 1 157 ? 17.212 -12.558 -11.635 1.00 95.38 157 ILE A O 1
ATOM 1178 N N . LYS A 1 158 ? 19.054 -11.644 -10.733 1.00 94.69 158 LYS A N 1
ATOM 1179 C CA . LYS A 1 158 ? 19.819 -12.904 -10.726 1.00 94.69 158 LYS A CA 1
ATOM 1180 C C . LYS A 1 158 ? 19.200 -13.916 -9.762 1.00 94.69 158 LYS A C 1
ATOM 1182 O O . LYS A 1 158 ? 19.052 -15.079 -10.120 1.00 94.69 158 LYS A O 1
ATOM 1187 N N . ASP A 1 159 ? 18.781 -13.470 -8.580 1.00 94.50 159 ASP A N 1
ATOM 1188 C CA . ASP A 1 159 ? 18.097 -14.323 -7.602 1.00 94.50 159 ASP A CA 1
ATOM 1189 C C . ASP A 1 159 ? 16.755 -14.837 -8.159 1.00 94.50 159 ASP A C 1
ATOM 1191 O O . ASP A 1 159 ? 16.429 -16.013 -7.997 1.00 94.50 159 ASP A O 1
ATOM 1195 N N . LEU A 1 160 ? 16.017 -13.995 -8.896 1.00 95.50 160 LEU A N 1
ATOM 1196 C CA . LEU A 1 160 ? 14.803 -14.396 -9.611 1.00 95.50 160 LEU A CA 1
ATOM 1197 C C . LEU A 1 160 ? 15.094 -15.456 -10.684 1.00 95.50 160 LEU A C 1
ATOM 1199 O O . LEU A 1 160 ? 14.373 -16.447 -10.778 1.00 95.50 160 LEU A O 1
ATOM 1203 N N . TYR A 1 161 ? 16.170 -15.289 -11.457 1.00 96.50 161 TYR A N 1
ATOM 1204 C CA . TYR A 1 161 ? 16.617 -16.309 -12.407 1.00 96.50 161 TYR A CA 1
ATOM 1205 C C . TYR A 1 161 ? 16.934 -17.634 -11.707 1.00 96.50 161 TYR A C 1
ATOM 1207 O O . TYR A 1 161 ? 16.485 -18.680 -12.163 1.00 96.50 161 TYR A O 1
ATOM 1215 N N . VAL A 1 162 ? 17.655 -17.607 -10.581 1.00 96.44 162 VAL A N 1
ATOM 1216 C CA . VAL A 1 162 ? 17.977 -18.818 -9.809 1.00 96.44 162 VAL A CA 1
ATOM 1217 C C . VAL A 1 162 ? 16.705 -19.512 -9.314 1.00 96.44 162 VAL A C 1
ATOM 1219 O O . VAL A 1 162 ? 16.604 -20.734 -9.421 1.00 96.44 162 VAL A O 1
ATOM 1222 N N . ALA A 1 163 ? 15.719 -18.750 -8.832 1.00 96.00 163 ALA A N 1
ATOM 1223 C CA . ALA A 1 163 ? 14.439 -19.286 -8.367 1.00 96.00 163 ALA A CA 1
ATOM 1224 C C . ALA A 1 163 ? 13.619 -19.955 -9.487 1.00 96.00 163 ALA A C 1
ATOM 1226 O O . ALA A 1 163 ? 12.921 -20.934 -9.234 1.00 96.00 163 ALA A O 1
ATOM 1227 N N . HIS A 1 164 ? 13.739 -19.466 -10.724 1.00 96.56 164 HIS A N 1
ATOM 1228 C CA . HIS A 1 164 ? 13.024 -19.974 -11.902 1.00 96.56 164 HIS A CA 1
ATOM 1229 C C . HIS A 1 164 ? 13.940 -20.707 -12.891 1.00 96.56 164 HIS A C 1
ATOM 1231 O O . HIS A 1 164 ? 13.611 -20.857 -14.068 1.00 96.56 164 HIS A O 1
ATOM 1237 N N . ARG A 1 165 ? 15.099 -21.191 -12.432 1.00 95.69 165 ARG A N 1
ATOM 1238 C CA . ARG A 1 165 ? 16.161 -21.678 -13.318 1.00 95.69 165 ARG A CA 1
ATOM 1239 C C . ARG A 1 165 ? 15.712 -22.813 -14.230 1.00 95.69 165 ARG A C 1
ATOM 1241 O O . ARG A 1 165 ? 15.998 -22.779 -15.417 1.00 95.69 165 ARG A O 1
ATOM 1248 N N . ALA A 1 166 ? 14.983 -23.788 -13.688 1.00 96.31 166 ALA A N 1
ATOM 1249 C CA . ALA A 1 166 ? 14.499 -24.931 -14.462 1.00 96.31 166 ALA A CA 1
ATOM 1250 C C . ALA A 1 166 ? 13.566 -24.511 -15.612 1.00 96.31 166 ALA A C 1
ATOM 1252 O O . ALA A 1 166 ? 13.627 -25.083 -16.695 1.00 96.31 166 ALA A O 1
ATOM 1253 N N . GLU A 1 167 ? 12.731 -23.497 -15.383 1.00 95.25 167 GLU A N 1
ATOM 1254 C CA . GLU A 1 167 ? 11.809 -22.954 -16.381 1.00 95.25 167 GLU A CA 1
ATOM 1255 C C . GLU A 1 167 ? 12.557 -22.171 -17.468 1.00 95.25 167 GLU A C 1
ATOM 1257 O O . GLU A 1 167 ? 12.279 -22.328 -18.654 1.00 95.25 167 GLU A O 1
ATOM 1262 N N . ILE A 1 168 ? 13.527 -21.343 -17.070 1.00 96.06 168 ILE A N 1
ATOM 1263 C CA . ILE A 1 168 ? 14.262 -20.468 -17.989 1.00 96.06 168 ILE A CA 1
ATOM 1264 C C . ILE A 1 168 ? 15.279 -21.266 -18.814 1.00 96.06 168 ILE A C 1
ATOM 1266 O O . ILE A 1 168 ? 15.371 -21.067 -20.023 1.00 96.06 168 ILE A O 1
ATOM 1270 N N . ASP A 1 169 ? 16.017 -22.192 -18.198 1.00 95.69 169 ASP A N 1
ATOM 1271 C CA . ASP A 1 169 ? 17.040 -22.990 -18.887 1.00 95.69 169 ASP A CA 1
ATOM 1272 C C . ASP A 1 169 ? 16.431 -23.965 -19.909 1.00 95.69 169 ASP A C 1
ATOM 1274 O O . ASP A 1 169 ? 17.098 -24.315 -20.886 1.00 95.69 169 ASP A O 1
ATOM 1278 N N . ALA A 1 170 ? 15.157 -24.343 -19.740 1.00 96.88 170 ALA A N 1
ATOM 1279 C CA . ALA A 1 170 ? 14.411 -25.156 -20.700 1.00 96.88 170 ALA A CA 1
ATOM 1280 C C . ALA A 1 170 ? 14.084 -24.416 -22.013 1.00 96.88 170 ALA A C 1
ATOM 1282 O O . ALA A 1 170 ? 13.798 -25.063 -23.021 1.00 96.88 170 ALA A O 1
ATOM 1283 N N . LEU A 1 171 ? 14.128 -23.079 -22.022 1.00 96.31 171 LEU A N 1
ATOM 1284 C CA . LEU A 1 171 ? 13.841 -22.266 -23.205 1.00 96.31 171 LEU A CA 1
ATOM 1285 C C . LEU A 1 171 ? 15.090 -22.050 -24.081 1.00 96.31 171 LEU A C 1
ATOM 1287 O O . LEU A 1 171 ? 16.221 -22.049 -23.567 1.00 96.31 171 LEU A O 1
ATOM 1291 N N . PRO A 1 172 ? 14.910 -21.789 -25.394 1.00 96.56 172 PRO A N 1
ATOM 1292 C CA . PRO A 1 172 ? 15.994 -21.359 -26.274 1.00 96.56 172 PRO A CA 1
ATOM 1293 C C . PRO A 1 172 ? 16.671 -20.091 -25.748 1.00 96.56 172 PRO A C 1
ATOM 1295 O O . PRO A 1 172 ? 16.002 -19.184 -25.257 1.00 96.56 172 PRO A O 1
ATOM 1298 N N . GLU A 1 173 ? 17.994 -19.986 -25.902 1.00 91.31 173 GLU A N 1
ATOM 1299 C CA . GLU A 1 173 ? 18.798 -18.879 -25.353 1.00 91.31 173 GLU A CA 1
ATOM 1300 C C . GLU A 1 173 ? 18.254 -17.486 -25.717 1.00 91.31 173 GLU A C 1
ATOM 1302 O O . GLU A 1 173 ? 18.197 -16.594 -24.870 1.00 91.31 173 GLU A O 1
ATOM 1307 N N . ALA A 1 174 ? 17.775 -17.324 -26.954 1.00 90.50 174 ALA A N 1
ATOM 1308 C CA . ALA A 1 174 ? 17.198 -16.077 -27.448 1.00 90.50 174 ALA A CA 1
ATOM 1309 C C . ALA A 1 174 ? 15.936 -15.626 -26.684 1.00 90.50 174 ALA A C 1
ATOM 1311 O O . ALA A 1 174 ? 15.649 -14.430 -26.645 1.00 90.50 174 ALA A O 1
ATOM 1312 N N . GLU A 1 175 ? 15.201 -16.558 -26.073 1.00 93.75 175 GLU A N 1
ATOM 1313 C CA . GLU A 1 175 ? 13.937 -16.306 -25.371 1.00 93.75 175 GLU A CA 1
ATOM 1314 C C . GLU A 1 175 ? 14.117 -16.165 -23.854 1.00 93.75 175 GLU A C 1
ATOM 1316 O O . GLU A 1 175 ? 13.275 -15.566 -23.182 1.00 93.75 175 GLU A O 1
ATOM 1321 N N . ARG A 1 176 ? 15.237 -16.645 -23.297 1.00 95.56 176 ARG A N 1
ATOM 1322 C CA . ARG A 1 176 ? 15.493 -16.648 -21.844 1.00 95.56 176 ARG A CA 1
ATOM 1323 C C . ARG A 1 176 ? 15.418 -15.258 -21.222 1.00 95.56 176 ARG A C 1
ATOM 1325 O O . ARG A 1 176 ? 14.817 -15.081 -20.165 1.00 95.56 176 ARG A O 1
ATOM 1332 N N . ALA A 1 177 ? 16.010 -14.263 -21.886 1.00 95.69 177 ALA A N 1
ATOM 1333 C CA . ALA A 1 177 ? 15.997 -12.880 -21.413 1.00 95.69 177 ALA A CA 1
ATOM 1334 C C . ALA A 1 177 ? 14.585 -12.284 -21.412 1.00 95.69 177 ALA A C 1
ATOM 1336 O O . ALA A 1 177 ? 14.220 -11.576 -20.476 1.00 95.69 177 ALA A O 1
ATOM 1337 N N . ASP A 1 178 ? 13.783 -12.591 -22.430 1.00 95.69 178 ASP A N 1
ATOM 1338 C CA . ASP A 1 178 ? 12.413 -12.094 -22.521 1.00 95.69 178 ASP A CA 1
ATOM 1339 C C . ASP A 1 178 ? 11.521 -12.778 -21.476 1.00 95.69 178 ASP A C 1
ATOM 1341 O O . ASP A 1 178 ? 10.736 -12.099 -20.812 1.00 95.69 178 ASP A O 1
ATOM 1345 N N . ARG A 1 179 ? 11.714 -14.081 -21.222 1.00 96.56 179 ARG A N 1
ATOM 1346 C CA . ARG A 1 179 ? 11.002 -14.786 -20.147 1.00 96.56 179 ARG A CA 1
ATOM 1347 C C . ARG A 1 179 ? 11.372 -14.266 -18.758 1.00 96.56 179 ARG A C 1
ATOM 1349 O O . ARG A 1 179 ? 10.490 -14.049 -17.931 1.00 96.56 179 ARG A O 1
ATOM 1356 N N . LEU A 1 180 ? 12.655 -14.016 -18.494 1.00 97.44 180 LEU A N 1
ATOM 1357 C CA . LEU A 1 180 ? 13.083 -13.420 -17.226 1.00 97.44 180 LEU A CA 1
ATOM 1358 C C . LEU A 1 180 ? 12.532 -11.995 -17.053 1.00 97.44 180 LEU A C 1
ATOM 1360 O O . LEU A 1 180 ? 12.177 -11.605 -15.942 1.00 97.44 180 LEU A O 1
ATOM 1364 N N . ALA A 1 181 ? 12.412 -11.228 -18.141 1.00 97.38 181 ALA A N 1
ATOM 1365 C CA . ALA A 1 181 ? 11.767 -9.919 -18.114 1.00 97.38 181 ALA A CA 1
ATOM 1366 C C . ALA A 1 181 ? 10.271 -10.025 -17.764 1.00 97.38 181 ALA A C 1
ATOM 1368 O O . ALA A 1 181 ? 9.801 -9.246 -16.934 1.00 97.38 181 ALA A O 1
ATOM 1369 N N . GLU A 1 182 ? 9.547 -11.004 -18.326 1.00 97.44 182 GLU A N 1
ATOM 1370 C CA . GLU A 1 182 ? 8.155 -11.299 -17.948 1.00 97.44 182 GLU A CA 1
ATOM 1371 C C . GLU A 1 182 ? 8.048 -11.614 -16.449 1.00 97.44 182 GLU A C 1
ATOM 1373 O O . GLU A 1 182 ? 7.267 -10.979 -15.741 1.00 97.44 182 GLU A O 1
ATOM 1378 N N . LEU A 1 183 ? 8.876 -12.529 -15.934 1.00 97.19 183 LEU A N 1
ATOM 1379 C CA . LEU A 1 183 ? 8.890 -12.889 -14.509 1.00 97.19 183 LEU A CA 1
ATOM 1380 C C . LEU A 1 183 ? 9.212 -11.688 -13.606 1.00 97.19 183 LEU A C 1
ATOM 1382 O O . LEU A 1 183 ? 8.604 -11.531 -12.548 1.00 97.19 183 LEU A O 1
ATOM 1386 N N . ASN A 1 184 ? 10.123 -10.808 -14.028 1.00 97.56 184 ASN A N 1
ATOM 1387 C CA . ASN A 1 184 ? 10.453 -9.584 -13.296 1.00 97.56 184 ASN A CA 1
ATOM 1388 C C . ASN A 1 184 ? 9.262 -8.609 -13.235 1.00 97.56 184 ASN A C 1
ATOM 1390 O O . ASN A 1 184 ? 9.033 -7.987 -12.197 1.00 97.56 184 ASN A O 1
ATOM 1394 N N . VAL A 1 185 ? 8.455 -8.512 -14.299 1.00 97.94 185 VAL A N 1
ATOM 1395 C CA . VAL A 1 185 ? 7.192 -7.752 -14.273 1.00 97.94 185 VAL A CA 1
ATOM 1396 C C . VAL A 1 185 ? 6.208 -8.369 -13.284 1.00 97.94 185 VAL A C 1
ATOM 1398 O O . VAL A 1 185 ? 5.657 -7.647 -12.454 1.00 97.94 185 VAL A O 1
ATOM 1401 N N . VAL A 1 186 ? 6.028 -9.694 -13.313 1.00 96.19 186 VAL A N 1
ATOM 1402 C CA . VAL A 1 186 ? 5.152 -10.400 -12.360 1.00 96.19 186 VAL A CA 1
ATOM 1403 C C . VAL A 1 186 ? 5.596 -10.154 -10.915 1.00 96.19 186 VAL A C 1
ATOM 1405 O O . VAL A 1 186 ? 4.770 -9.847 -10.054 1.00 96.19 186 VAL A O 1
ATOM 1408 N N . GLN A 1 187 ? 6.903 -10.217 -10.646 1.00 94.75 187 GLN A N 1
ATOM 1409 C CA . GLN A 1 187 ? 7.460 -9.898 -9.333 1.00 94.75 187 GLN A CA 1
ATOM 1410 C C . GLN A 1 187 ? 7.168 -8.445 -8.938 1.00 94.75 187 GLN A C 1
ATOM 1412 O O . GLN A 1 187 ? 6.749 -8.202 -7.809 1.00 94.75 187 GLN A O 1
ATOM 1417 N N . GLY A 1 188 ? 7.335 -7.490 -9.856 1.00 95.31 188 GLY A N 1
ATOM 1418 C CA . GLY A 1 188 ? 7.025 -6.080 -9.617 1.00 95.31 188 GLY A CA 1
ATOM 1419 C C . GLY A 1 188 ? 5.558 -5.852 -9.250 1.00 95.31 188 GLY A C 1
ATOM 1420 O O . GLY A 1 188 ? 5.278 -5.189 -8.252 1.00 95.31 188 GLY A O 1
ATOM 1421 N N . VAL A 1 189 ? 4.625 -6.462 -9.989 1.00 96.06 189 VAL A N 1
ATOM 1422 C CA . VAL A 1 189 ? 3.182 -6.404 -9.689 1.00 96.06 189 VAL A CA 1
ATOM 1423 C C . VAL A 1 189 ? 2.890 -6.961 -8.298 1.00 96.06 189 VAL A C 1
ATOM 1425 O O . VAL A 1 189 ? 2.163 -6.339 -7.518 1.00 96.06 189 VAL A O 1
ATOM 1428 N N . ASN A 1 190 ? 3.496 -8.099 -7.954 1.00 91.94 190 ASN A N 1
ATOM 1429 C CA . ASN A 1 190 ? 3.347 -8.716 -6.640 1.00 91.94 190 ASN A CA 1
ATOM 1430 C C . ASN A 1 190 ? 3.893 -7.816 -5.518 1.00 91.94 190 ASN A C 1
ATOM 1432 O O . ASN A 1 190 ? 3.256 -7.677 -4.476 1.00 91.94 190 ASN A O 1
ATOM 1436 N N . THR A 1 191 ? 5.046 -7.174 -5.724 1.00 92.81 191 THR A N 1
ATOM 1437 C CA . THR A 1 191 ? 5.629 -6.255 -4.737 1.00 92.81 191 THR A CA 1
ATOM 1438 C C . THR A 1 191 ? 4.758 -5.020 -4.531 1.00 92.81 191 THR A C 1
ATOM 1440 O O . THR A 1 191 ? 4.444 -4.706 -3.385 1.00 92.81 191 THR A O 1
ATOM 1443 N N . ILE A 1 192 ? 4.307 -4.356 -5.607 1.00 94.31 192 ILE A N 1
ATOM 1444 C CA . ILE A 1 192 ? 3.409 -3.191 -5.497 1.00 94.31 192 ILE A CA 1
ATOM 1445 C C . ILE A 1 192 ? 2.133 -3.568 -4.747 1.00 94.31 192 ILE A C 1
ATOM 1447 O O . ILE A 1 192 ? 1.714 -2.848 -3.845 1.00 94.31 192 ILE A O 1
ATOM 1451 N N . SER A 1 193 ? 1.529 -4.706 -5.091 1.00 92.56 193 SER A N 1
ATOM 1452 C CA . SER A 1 193 ? 0.255 -5.151 -4.511 1.00 92.56 193 SER A CA 1
ATOM 1453 C C . SER A 1 193 ? 0.311 -5.365 -2.994 1.00 92.56 193 SER A C 1
ATOM 1455 O O . SER A 1 193 ? -0.733 -5.392 -2.350 1.00 92.56 193 SER A O 1
ATOM 1457 N N . LYS A 1 194 ? 1.517 -5.503 -2.427 1.00 88.50 194 LYS A N 1
ATOM 1458 C CA . LYS A 1 194 ? 1.775 -5.662 -0.988 1.00 88.50 194 LYS A CA 1
ATOM 1459 C C . LYS A 1 194 ? 2.058 -4.341 -0.271 1.00 88.50 194 LYS A C 1
ATOM 1461 O O . LYS A 1 194 ? 2.179 -4.329 0.955 1.00 88.50 194 LYS A O 1
ATOM 1466 N N . LEU A 1 195 ? 2.209 -3.235 -1.002 1.00 89.19 195 LEU A N 1
ATOM 1467 C CA . LEU A 1 195 ? 2.529 -1.945 -0.402 1.00 89.19 195 LEU A CA 1
ATOM 1468 C C . LEU A 1 195 ? 1.350 -1.424 0.439 1.00 89.19 195 LEU A C 1
ATOM 1470 O O . LEU A 1 195 ? 0.194 -1.546 0.019 1.00 89.19 195 LEU A O 1
ATOM 1474 N N . PRO A 1 196 ? 1.615 -0.791 1.600 1.00 86.69 196 PRO A N 1
ATOM 1475 C CA . PRO A 1 196 ? 0.566 -0.257 2.469 1.00 86.69 196 PRO A CA 1
ATOM 1476 C C . PRO A 1 196 ? -0.412 0.671 1.740 1.00 86.69 196 PRO A C 1
ATOM 1478 O O . PRO A 1 196 ? -1.620 0.501 1.868 1.00 86.69 196 PRO A O 1
ATOM 1481 N N . VAL A 1 197 ? 0.098 1.566 0.891 1.00 90.25 197 VAL A N 1
ATOM 1482 C CA . VAL A 1 197 ? -0.710 2.541 0.143 1.00 90.25 197 VAL A CA 1
ATOM 1483 C C . VAL A 1 197 ? -1.737 1.901 -0.795 1.00 90.25 197 VAL A C 1
ATOM 1485 O O . VAL A 1 197 ? -2.857 2.397 -0.925 1.00 90.25 197 VAL A O 1
ATOM 1488 N N . VAL A 1 198 ? -1.402 0.758 -1.403 1.00 92.00 198 VAL A N 1
ATOM 1489 C CA . VAL A 1 198 ? -2.317 -0.001 -2.270 1.00 92.00 198 VAL A CA 1
ATOM 1490 C C . VAL A 1 198 ? -3.416 -0.642 -1.426 1.00 92.00 198 VAL A C 1
ATOM 1492 O O . VAL A 1 198 ? -4.605 -0.508 -1.725 1.00 92.00 198 VAL A O 1
ATOM 1495 N N . HIS A 1 199 ? -3.036 -1.278 -0.316 1.00 87.31 199 HIS A N 1
ATOM 1496 C CA . HIS A 1 199 ? -3.997 -1.862 0.616 1.00 87.31 199 HIS A CA 1
ATOM 1497 C C . HIS A 1 199 ? -4.935 -0.817 1.229 1.00 87.31 199 HIS A C 1
ATOM 1499 O O . HIS A 1 199 ? -6.118 -1.104 1.436 1.00 87.31 199 HIS A O 1
ATOM 1505 N N . ASP A 1 200 ? -4.436 0.379 1.519 1.00 86.62 200 ASP A N 1
ATOM 1506 C CA . ASP A 1 200 ? -5.229 1.462 2.093 1.00 86.62 200 ASP A CA 1
ATOM 1507 C C . ASP A 1 200 ? -6.201 2.035 1.060 1.00 86.62 200 ASP A C 1
ATOM 1509 O O . ASP A 1 200 ? -7.373 2.252 1.386 1.00 86.62 200 ASP A O 1
ATOM 1513 N N . ALA A 1 201 ? -5.782 2.166 -0.203 1.00 90.25 201 ALA A N 1
ATOM 1514 C CA . ALA A 1 201 ? -6.678 2.505 -1.307 1.00 90.25 201 ALA A CA 1
ATOM 1515 C C . ALA A 1 201 ? -7.822 1.480 -1.446 1.00 90.25 201 ALA A C 1
ATOM 1517 O O . ALA A 1 201 ? -8.997 1.864 -1.459 1.00 90.25 201 ALA A O 1
ATOM 1518 N N . TRP A 1 202 ? -7.512 0.179 -1.442 1.00 90.50 202 TRP A N 1
ATOM 1519 C CA . TRP A 1 202 ? -8.526 -0.880 -1.510 1.00 90.50 202 TRP A CA 1
ATOM 1520 C C . TRP A 1 202 ? -9.470 -0.893 -0.306 1.00 90.50 202 TRP A C 1
ATOM 1522 O O . TRP A 1 202 ? -10.683 -1.027 -0.470 1.00 90.50 202 TRP A O 1
ATOM 1532 N N . LYS A 1 203 ? -8.960 -0.706 0.918 1.00 83.88 203 LYS A N 1
ATOM 1533 C CA . LYS A 1 203 ? -9.798 -0.636 2.133 1.00 83.88 203 LYS A CA 1
ATOM 1534 C C . LYS A 1 203 ? -10.772 0.533 2.116 1.00 83.88 203 LYS A C 1
ATOM 1536 O O . LYS A 1 203 ? -11.858 0.425 2.685 1.00 83.88 203 LYS A O 1
ATOM 1541 N N . ARG A 1 204 ? -10.389 1.642 1.482 1.00 84.12 204 ARG A N 1
ATOM 1542 C CA . ARG A 1 204 ? -11.258 2.808 1.269 1.00 84.12 204 ARG A CA 1
ATOM 1543 C C . ARG A 1 204 ? -12.269 2.593 0.137 1.00 84.12 204 ARG A C 1
ATOM 1545 O O . ARG A 1 204 ? -13.076 3.482 -0.111 1.00 84.12 204 ARG A O 1
ATOM 1552 N N . GLY A 1 205 ? -12.252 1.434 -0.526 1.00 84.75 205 GLY A N 1
ATOM 1553 C CA . GLY A 1 205 ? -13.141 1.117 -1.641 1.00 84.75 205 GLY A CA 1
ATOM 1554 C C . GLY A 1 205 ? -12.783 1.850 -2.932 1.00 84.75 205 GLY A C 1
ATOM 1555 O O . GLY A 1 205 ? -13.646 1.996 -3.795 1.00 84.75 205 GLY A O 1
ATOM 1556 N N . ARG A 1 206 ? -11.541 2.338 -3.075 1.00 87.56 206 ARG A N 1
ATOM 1557 C CA . ARG A 1 206 ? -11.074 2.899 -4.347 1.00 87.56 206 ARG A CA 1
ATOM 1558 C C . ARG A 1 206 ? -10.811 1.766 -5.338 1.00 87.56 206 ARG A C 1
ATOM 1560 O O . ARG A 1 206 ? -10.158 0.784 -4.990 1.00 87.56 206 ARG A O 1
ATOM 1567 N N . GLY A 1 207 ? -11.294 1.931 -6.570 1.00 88.94 207 GLY A N 1
ATOM 1568 C CA . GLY A 1 207 ? -11.006 1.035 -7.692 1.00 88.94 207 GLY A CA 1
ATOM 1569 C C . GLY A 1 207 ? -9.582 1.240 -8.198 1.00 88.94 207 GLY A C 1
ATOM 1570 O O . GLY A 1 207 ? -9.388 1.919 -9.198 1.00 88.94 207 GLY A O 1
ATOM 1571 N N . LEU A 1 208 ? -8.604 0.719 -7.456 1.00 95.94 208 LEU A N 1
ATOM 1572 C CA . LEU A 1 208 ? -7.191 0.727 -7.822 1.00 95.94 208 LEU A CA 1
ATOM 1573 C C . LEU A 1 208 ? -6.808 -0.635 -8.407 1.00 95.94 208 LEU A C 1
ATOM 1575 O O . LEU A 1 208 ? -7.038 -1.661 -7.766 1.00 95.94 208 LEU A O 1
ATOM 1579 N N . TYR A 1 209 ? -6.178 -0.632 -9.576 1.00 96.38 209 TYR A N 1
ATOM 1580 C CA . TYR A 1 209 ? -5.777 -1.838 -10.297 1.00 96.38 209 TYR A CA 1
ATOM 1581 C C . TYR A 1 209 ? -4.268 -1.832 -10.545 1.00 96.38 209 TYR A C 1
ATOM 1583 O O . TYR A 1 209 ? -3.715 -0.816 -10.964 1.00 96.38 209 TYR A O 1
ATOM 1591 N N . VAL A 1 210 ? -3.598 -2.960 -10.306 1.00 97.44 210 VAL A N 1
ATOM 1592 C CA . VAL A 1 210 ? -2.165 -3.130 -10.595 1.00 97.44 210 VAL A CA 1
ATOM 1593 C C . VAL A 1 210 ? -2.010 -4.116 -11.747 1.00 97.44 210 VAL A C 1
ATOM 1595 O O . VAL A 1 210 ? -2.445 -5.256 -11.632 1.00 97.44 210 VAL A O 1
ATOM 1598 N N . HIS A 1 211 ? -1.395 -3.695 -12.847 1.00 97.81 211 HIS A N 1
ATOM 1599 C CA . HIS A 1 211 ? -1.262 -4.441 -14.099 1.00 97.81 211 HIS A CA 1
ATOM 1600 C C . HIS A 1 211 ? 0.203 -4.761 -14.408 1.00 97.81 211 HIS A C 1
ATOM 1602 O O . HIS A 1 211 ? 1.103 -4.001 -14.046 1.00 97.81 211 HIS A O 1
ATOM 1608 N N . GLY A 1 212 ? 0.437 -5.866 -15.120 1.00 97.81 212 GLY A N 1
ATOM 1609 C CA . GLY A 1 212 ? 1.760 -6.266 -15.600 1.00 97.81 212 GLY A CA 1
ATOM 1610 C C . GLY A 1 212 ? 1.768 -6.426 -17.112 1.00 97.81 212 GLY A C 1
ATOM 1611 O O . GLY A 1 212 ? 1.154 -7.359 -17.629 1.00 97.81 212 GLY A O 1
ATOM 1612 N N . TRP A 1 213 ? 2.461 -5.534 -17.817 1.00 97.75 213 TRP A N 1
ATOM 1613 C CA . TRP A 1 213 ? 2.500 -5.495 -19.280 1.00 97.75 213 TRP A CA 1
ATOM 1614 C C . TRP A 1 213 ? 3.921 -5.676 -19.818 1.00 97.75 213 TRP A C 1
ATOM 1616 O O . TRP A 1 213 ? 4.912 -5.367 -19.155 1.00 97.75 213 TRP A O 1
ATOM 1626 N N . MET A 1 214 ? 4.014 -6.145 -21.059 1.00 97.06 214 MET A N 1
ATOM 1627 C CA . MET A 1 214 ? 5.266 -6.290 -21.794 1.00 97.06 214 MET A CA 1
ATOM 1628 C C . MET A 1 214 ? 5.201 -5.591 -23.141 1.00 97.06 214 MET A C 1
ATOM 1630 O O . MET A 1 214 ? 4.368 -5.925 -23.980 1.00 97.06 214 MET A O 1
ATOM 1634 N N . LEU A 1 215 ? 6.134 -4.673 -23.380 1.00 96.56 215 LEU A N 1
ATOM 1635 C CA . LEU A 1 215 ? 6.336 -4.087 -24.697 1.00 96.56 215 LEU A CA 1
ATOM 1636 C C . LEU A 1 215 ? 7.222 -4.986 -25.561 1.00 96.56 215 LEU A C 1
ATOM 1638 O O . LEU A 1 215 ? 8.392 -5.232 -25.252 1.00 96.56 215 LEU A O 1
ATOM 1642 N N . GLN A 1 216 ? 6.688 -5.415 -26.696 1.00 95.00 216 GLN A N 1
ATOM 1643 C CA . GLN A 1 216 ? 7.465 -6.085 -27.727 1.00 95.00 216 GLN A CA 1
ATOM 1644 C C . GLN A 1 216 ? 8.149 -5.047 -28.614 1.00 95.00 216 GLN A C 1
ATOM 1646 O O . GLN A 1 216 ? 7.517 -4.416 -29.453 1.00 95.00 216 GLN A O 1
ATOM 1651 N N . LEU A 1 217 ? 9.465 -4.889 -28.483 1.00 92.12 217 LEU A N 1
ATOM 1652 C CA . LEU A 1 217 ? 10.207 -3.874 -29.242 1.00 92.12 217 LEU A CA 1
ATOM 1653 C C . LEU A 1 217 ? 10.231 -4.136 -30.752 1.00 92.12 217 LEU A C 1
ATOM 1655 O O . LEU A 1 217 ? 10.394 -3.198 -31.525 1.00 92.12 217 LEU A O 1
ATOM 1659 N N . LYS A 1 218 ? 10.083 -5.396 -31.178 1.00 91.75 218 LYS A N 1
ATOM 1660 C CA . LYS A 1 218 ? 10.053 -5.753 -32.605 1.00 91.75 218 LYS A CA 1
ATOM 1661 C C . LYS A 1 218 ? 8.762 -5.302 -33.294 1.00 91.75 218 LYS A C 1
ATOM 1663 O O . LYS A 1 218 ? 8.806 -4.926 -34.457 1.00 91.75 218 LYS A O 1
ATOM 1668 N N . THR A 1 219 ? 7.631 -5.378 -32.593 1.00 93.69 219 THR A N 1
ATOM 1669 C CA . THR A 1 219 ? 6.291 -5.112 -33.149 1.00 93.69 219 THR A CA 1
ATOM 1670 C C . THR A 1 219 ? 5.719 -3.770 -32.694 1.00 93.69 219 THR A C 1
ATOM 1672 O O . THR A 1 219 ? 4.824 -3.242 -33.341 1.00 93.69 219 THR A O 1
ATOM 1675 N N . GLY A 1 220 ? 6.220 -3.215 -31.587 1.00 91.62 220 GLY A N 1
ATOM 1676 C CA . GLY A 1 220 ? 5.660 -2.045 -30.911 1.00 91.62 220 GLY A CA 1
ATOM 1677 C C . GLY A 1 220 ? 4.408 -2.346 -30.080 1.00 91.62 220 GLY A C 1
ATOM 1678 O O . GLY A 1 220 ? 3.852 -1.429 -29.484 1.00 91.62 220 GLY A O 1
ATOM 1679 N N . LEU A 1 221 ? 3.959 -3.605 -30.021 1.00 95.31 221 LEU A N 1
ATOM 1680 C CA . LEU A 1 221 ? 2.719 -3.985 -29.345 1.00 95.31 221 LEU A CA 1
ATOM 1681 C C . LEU A 1 221 ? 2.927 -4.211 -27.844 1.00 95.31 221 LEU A C 1
ATOM 1683 O O . LEU A 1 221 ? 3.916 -4.814 -27.415 1.00 95.31 221 LEU A O 1
ATOM 1687 N N . LEU A 1 222 ? 1.948 -3.767 -27.055 1.00 95.81 222 LEU A N 1
ATOM 1688 C CA . LEU A 1 222 ? 1.826 -4.100 -25.640 1.00 95.81 222 LEU A CA 1
ATOM 1689 C C . LEU A 1 222 ? 1.092 -5.436 -25.486 1.00 95.81 222 LEU A C 1
ATOM 1691 O O . LEU A 1 222 ? 0.010 -5.634 -26.035 1.00 95.81 222 LEU A O 1
ATOM 1695 N N . LYS A 1 223 ? 1.687 -6.348 -24.721 1.00 96.44 223 LYS A N 1
ATOM 1696 C CA . LYS A 1 223 ? 1.111 -7.634 -24.324 1.00 96.44 223 LYS A CA 1
ATOM 1697 C C . LYS A 1 223 ? 0.744 -7.569 -22.844 1.00 96.44 223 LYS A C 1
ATOM 1699 O O . LYS A 1 223 ? 1.624 -7.347 -22.012 1.00 96.44 223 LYS A O 1
ATOM 1704 N N . ASP A 1 224 ? -0.524 -7.798 -22.517 1.00 96.75 224 ASP A N 1
ATOM 1705 C CA . ASP A 1 224 ? -0.937 -8.033 -21.132 1.00 96.75 224 ASP A CA 1
ATOM 1706 C C . ASP A 1 224 ? -0.486 -9.437 -20.700 1.00 96.75 224 ASP A C 1
ATOM 1708 O O . ASP A 1 224 ? -0.703 -10.419 -21.417 1.00 96.75 224 ASP A O 1
ATOM 1712 N N . LEU A 1 225 ? 0.178 -9.535 -19.546 1.00 96.00 225 LEU A N 1
ATOM 1713 C CA . LEU A 1 225 ? 0.594 -10.814 -18.970 1.00 96.00 225 LEU A CA 1
ATOM 1714 C C . LEU A 1 225 ? -0.528 -11.504 -18.180 1.00 96.00 225 LEU A C 1
ATOM 1716 O O . LEU A 1 225 ? -0.319 -12.608 -17.683 1.00 96.00 225 LEU A O 1
ATOM 1720 N N . ASN A 1 226 ? -1.705 -10.880 -18.066 1.00 94.69 226 ASN A N 1
ATOM 1721 C CA . ASN A 1 226 ? -2.862 -11.374 -17.316 1.00 94.69 226 ASN A CA 1
ATOM 1722 C C . ASN A 1 226 ? -2.565 -11.612 -15.826 1.00 94.69 226 ASN A C 1
ATOM 1724 O O . ASN A 1 226 ? -3.132 -12.504 -15.200 1.00 94.69 226 ASN A O 1
ATOM 1728 N N . VAL A 1 227 ? -1.691 -10.788 -15.244 1.00 93.00 227 VAL A N 1
ATOM 1729 C CA . VAL A 1 227 ? -1.311 -10.838 -13.817 1.00 93.00 227 VAL A CA 1
ATOM 1730 C C . VAL A 1 227 ? -1.924 -9.702 -13.001 1.00 93.00 227 VAL A C 1
ATOM 1732 O O . VAL A 1 227 ? -1.413 -9.333 -11.949 1.00 93.00 227 VAL A O 1
ATOM 1735 N N . SER A 1 228 ? -3.006 -9.113 -13.510 1.00 94.25 228 SER A N 1
ATOM 1736 C CA . SER A 1 228 ? -3.619 -7.936 -12.906 1.00 94.25 228 SER A CA 1
ATOM 1737 C C . SER A 1 228 ? -4.227 -8.240 -11.531 1.00 94.25 228 SER A C 1
ATOM 1739 O O . SER A 1 228 ? -5.018 -9.175 -11.384 1.00 94.25 228 SER A O 1
ATOM 1741 N N . VAL A 1 229 ? -3.901 -7.411 -10.538 1.00 92.69 229 VAL A N 1
ATOM 1742 C CA . VAL A 1 229 ? -4.440 -7.475 -9.174 1.00 92.69 229 VAL A CA 1
ATOM 1743 C C . VAL A 1 229 ? -5.449 -6.347 -8.985 1.00 92.69 229 VAL A C 1
ATOM 1745 O O . VAL A 1 229 ? -5.130 -5.166 -9.127 1.00 92.69 229 VAL A O 1
ATOM 1748 N N . VAL A 1 230 ? -6.687 -6.731 -8.689 1.00 89.62 230 VAL A N 1
ATOM 1749 C CA . VAL A 1 230 ? -7.874 -5.865 -8.651 1.00 89.62 230 VAL A CA 1
ATOM 1750 C C . VAL A 1 230 ? -8.307 -5.553 -7.218 1.00 89.62 230 VAL A C 1
ATOM 1752 O O . VAL A 1 230 ? -9.015 -4.579 -6.970 1.00 89.62 230 VAL A O 1
ATOM 1755 N N . GLY A 1 231 ? -7.899 -6.374 -6.251 1.00 84.31 231 GLY A N 1
ATOM 1756 C CA . GLY A 1 231 ? -8.341 -6.188 -4.881 1.00 84.31 231 GLY A CA 1
ATOM 1757 C C . GLY A 1 231 ? -7.589 -7.011 -3.843 1.00 84.31 231 GLY A C 1
ATOM 1758 O O . GLY A 1 231 ? -6.783 -7.884 -4.169 1.00 84.31 231 GLY A O 1
ATOM 1759 N N . PRO A 1 232 ? -7.899 -6.764 -2.560 1.00 78.94 232 PRO A N 1
ATOM 1760 C CA . PRO A 1 232 ? -7.173 -7.334 -1.434 1.00 78.94 232 PRO A CA 1
ATOM 1761 C C . PRO A 1 232 ? -7.389 -8.844 -1.288 1.00 78.94 232 PRO A C 1
ATOM 1763 O O . PRO A 1 232 ? -6.614 -9.495 -0.597 1.00 78.94 232 PRO A O 1
ATOM 1766 N N . ASP A 1 233 ? -8.424 -9.409 -1.912 1.00 80.62 233 ASP A N 1
ATOM 1767 C CA . ASP A 1 233 ? -8.720 -10.844 -1.860 1.00 80.62 233 ASP A CA 1
ATOM 1768 C C . ASP A 1 233 ? -7.716 -11.685 -2.663 1.00 80.62 233 ASP A C 1
ATOM 1770 O O . ASP A 1 233 ? -7.554 -12.868 -2.384 1.00 80.62 233 ASP A O 1
ATOM 1774 N N . GLN A 1 234 ? -7.013 -11.071 -3.620 1.00 79.06 234 GLN A N 1
ATOM 1775 C CA . GLN A 1 234 ? -5.989 -11.721 -4.446 1.00 79.06 234 GLN A CA 1
ATOM 1776 C C . GLN A 1 234 ? -4.582 -11.647 -3.829 1.00 79.06 234 GLN A C 1
ATOM 1778 O O . GLN A 1 234 ? -3.633 -12.171 -4.406 1.00 79.06 234 GLN A O 1
ATOM 1783 N N . VAL A 1 235 ? -4.437 -10.993 -2.673 1.00 78.44 235 VAL A N 1
ATOM 1784 C CA . VAL A 1 235 ? -3.175 -10.900 -1.931 1.00 78.44 235 VAL A CA 1
ATOM 1785 C C . VAL A 1 235 ? -3.266 -11.767 -0.677 1.00 78.44 235 VAL A C 1
ATOM 1787 O O . VAL A 1 235 ? -4.269 -11.719 0.041 1.00 78.44 235 VAL A O 1
ATOM 1790 N N . ASP A 1 236 ? -2.208 -12.535 -0.399 1.00 70.25 236 ASP A N 1
ATOM 1791 C CA . ASP A 1 236 ? -2.145 -13.419 0.768 1.00 70.25 236 ASP A CA 1
ATOM 1792 C C . ASP A 1 236 ? -2.439 -12.680 2.080 1.00 70.25 236 ASP A C 1
ATOM 1794 O O . ASP A 1 236 ? -1.964 -11.565 2.328 1.00 70.25 236 ASP A O 1
ATOM 1798 N N . ASP A 1 237 ? -3.168 -13.356 2.972 1.00 63.53 237 ASP A N 1
ATOM 1799 C CA . ASP A 1 237 ? -3.612 -12.810 4.258 1.00 63.53 237 ASP A CA 1
ATOM 1800 C C . ASP A 1 237 ? -2.462 -12.312 5.147 1.00 63.53 237 ASP A C 1
ATOM 1802 O O . ASP A 1 237 ? -2.674 -11.438 5.986 1.00 63.53 237 ASP A O 1
ATOM 1806 N N . ILE A 1 238 ? -1.242 -12.826 4.957 1.00 61.06 238 ILE A N 1
ATOM 1807 C CA . ILE A 1 238 ? -0.058 -12.417 5.724 1.00 61.06 238 ILE A CA 1
ATOM 1808 C C . ILE A 1 238 ? 0.391 -10.983 5.408 1.00 61.06 238 ILE A C 1
ATOM 1810 O O . ILE A 1 238 ? 0.932 -10.307 6.281 1.00 61.06 238 ILE A O 1
ATOM 1814 N N . TYR A 1 239 ? 0.140 -10.507 4.183 1.00 58.09 239 TYR A N 1
ATOM 1815 C CA . TYR A 1 239 ? 0.457 -9.141 3.755 1.00 58.09 239 TYR A CA 1
ATOM 1816 C C . TYR A 1 239 ? -0.677 -8.161 4.068 1.00 58.09 239 TYR A C 1
ATOM 1818 O O . TYR A 1 239 ? -0.479 -6.946 4.068 1.00 58.09 239 TYR A O 1
ATOM 1826 N N . LYS A 1 240 ? -1.862 -8.665 4.439 1.00 62.59 240 LYS A N 1
ATOM 1827 C CA . LYS A 1 240 ? -2.910 -7.827 5.022 1.00 62.59 240 LYS A CA 1
ATOM 1828 C C . LYS A 1 240 ? -2.425 -7.372 6.394 1.00 62.59 240 LYS A C 1
ATOM 1830 O O . LYS A 1 240 ? -2.160 -8.176 7.282 1.00 62.59 240 LYS A O 1
ATOM 1835 N N . THR A 1 241 ? -2.332 -6.062 6.585 1.00 63.66 241 THR A N 1
ATOM 1836 C CA . THR A 1 241 ? -1.902 -5.447 7.848 1.00 63.66 241 THR A CA 1
ATOM 1837 C C . THR A 1 241 ? -2.689 -6.004 9.041 1.00 63.66 241 THR A C 1
ATOM 1839 O O . THR A 1 241 ? -3.865 -5.690 9.263 1.00 63.66 241 THR A O 1
ATOM 1842 N N . ASN A 1 242 ? -2.026 -6.863 9.821 1.00 66.94 242 ASN A N 1
ATOM 1843 C CA . ASN A 1 242 ? -2.631 -7.578 10.935 1.00 66.94 242 ASN A CA 1
ATOM 1844 C C . ASN A 1 242 ? -2.680 -6.689 12.181 1.00 66.94 242 ASN A C 1
ATOM 1846 O O . ASN A 1 242 ? -1.858 -6.781 13.087 1.00 66.94 242 ASN A O 1
ATOM 1850 N N . LEU A 1 243 ? -3.710 -5.851 12.252 1.00 78.38 243 LEU A N 1
ATOM 1851 C CA . LEU A 1 243 ? -3.993 -5.015 13.419 1.00 78.38 243 LEU A CA 1
ATOM 1852 C C . LEU A 1 243 ? -4.764 -5.760 14.527 1.00 78.38 243 LEU A C 1
ATOM 1854 O O . LEU A 1 243 ? -5.471 -5.131 15.320 1.00 78.38 243 LEU A O 1
ATOM 1858 N N . SER A 1 244 ? -4.717 -7.098 14.580 1.00 81.25 244 SER A N 1
ATOM 1859 C CA . SER A 1 244 ? -5.477 -7.876 15.576 1.00 81.25 244 SER A CA 1
ATOM 1860 C C . SER A 1 244 ? -5.051 -7.542 17.007 1.00 81.25 244 SER A C 1
ATOM 1862 O O . SER A 1 244 ? -5.903 -7.362 17.885 1.00 81.25 244 SER A O 1
ATOM 1864 N N . THR A 1 245 ? -3.748 -7.368 17.235 1.00 86.19 245 THR A N 1
ATOM 1865 C CA . THR A 1 245 ? -3.181 -6.989 18.533 1.00 86.19 245 THR A CA 1
ATOM 1866 C C . THR A 1 245 ? -3.649 -5.599 18.950 1.00 86.19 245 THR A C 1
ATOM 1868 O O . THR A 1 245 ? -4.155 -5.431 20.062 1.00 86.19 245 THR A O 1
ATOM 1871 N N . GLN A 1 246 ? -3.582 -4.626 18.045 1.00 89.94 246 GLN A N 1
ATOM 1872 C CA . GLN A 1 246 ? -4.004 -3.243 18.256 1.00 89.94 246 GLN A CA 1
ATOM 1873 C C . GLN A 1 246 ? -5.513 -3.173 18.493 1.00 89.94 246 GLN A C 1
ATOM 1875 O O . GLN A 1 246 ? -5.949 -2.543 19.454 1.00 89.94 246 GLN A O 1
ATOM 1880 N N . LYS A 1 247 ? -6.326 -3.905 17.714 1.00 90.44 247 LYS A N 1
ATOM 1881 C CA . LYS A 1 247 ? -7.776 -4.043 17.946 1.00 90.44 247 LYS A CA 1
ATOM 1882 C C . LYS A 1 247 ? -8.084 -4.638 19.313 1.00 90.44 247 LYS A C 1
ATOM 1884 O O . LYS A 1 247 ? -8.987 -4.153 19.995 1.00 90.44 247 LYS A O 1
ATOM 1889 N N . ARG A 1 248 ? -7.355 -5.675 19.733 1.00 92.50 248 ARG A N 1
ATOM 1890 C CA . ARG A 1 248 ? -7.521 -6.307 21.050 1.00 92.50 248 ARG A CA 1
ATOM 1891 C C . ARG A 1 248 ? -7.154 -5.344 22.182 1.00 92.50 248 ARG A C 1
ATOM 1893 O O . ARG A 1 248 ? -7.912 -5.225 23.147 1.00 92.50 248 ARG A O 1
ATOM 1900 N N . LEU A 1 249 ? -6.028 -4.639 22.065 1.00 93.00 249 LEU A N 1
ATOM 1901 C CA . LEU A 1 249 ? -5.581 -3.650 23.049 1.00 93.00 249 LEU 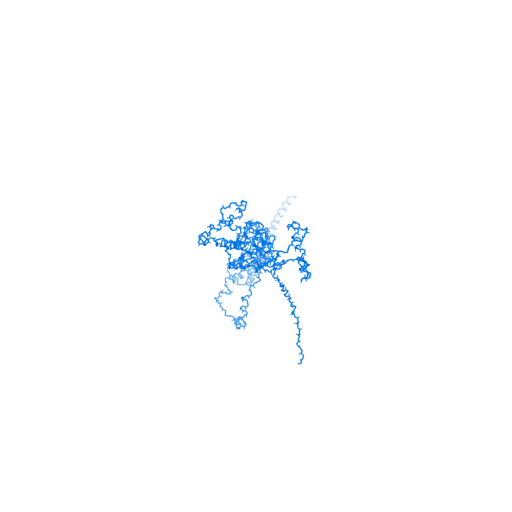A CA 1
ATOM 1902 C C . LEU A 1 249 ? -6.541 -2.454 23.120 1.00 93.00 249 LEU A C 1
ATOM 1904 O O . LEU A 1 249 ? -6.960 -2.075 24.213 1.00 93.00 249 LEU A O 1
ATOM 1908 N N . ALA A 1 250 ? -6.961 -1.917 21.975 1.00 93.50 250 ALA A N 1
ATOM 1909 C CA . ALA A 1 250 ? -7.928 -0.827 21.877 1.00 93.50 250 ALA A CA 1
ATOM 1910 C C . ALA A 1 250 ? -9.294 -1.207 22.454 1.00 93.50 250 ALA A C 1
ATOM 1912 O O . ALA A 1 250 ? -9.879 -0.424 23.198 1.00 93.50 250 ALA A O 1
ATOM 1913 N N . ALA A 1 251 ? -9.776 -2.426 22.200 1.00 95.00 251 ALA A N 1
ATOM 1914 C CA . ALA A 1 251 ? -11.016 -2.940 22.784 1.00 95.00 251 ALA A CA 1
ATOM 1915 C C . ALA A 1 251 ? -10.960 -2.963 24.323 1.00 95.00 251 ALA A C 1
ATOM 1917 O O . ALA A 1 251 ? -11.907 -2.537 24.990 1.00 95.00 251 ALA A O 1
ATOM 1918 N N . SER A 1 252 ? -9.825 -3.398 24.883 1.00 93.62 252 SER A N 1
ATOM 1919 C CA . SER A 1 252 ? -9.574 -3.395 26.329 1.00 93.62 252 SER A CA 1
ATOM 1920 C C . SER A 1 252 ? -9.520 -1.974 26.905 1.00 93.62 252 SER A C 1
ATOM 1922 O O . SER A 1 252 ? -10.134 -1.721 27.940 1.00 93.62 252 SER A O 1
ATOM 1924 N N . VAL A 1 253 ? -8.845 -1.039 26.227 1.00 94.25 253 VAL A N 1
ATOM 1925 C CA . VAL A 1 253 ? -8.724 0.369 26.653 1.00 94.25 253 VAL A CA 1
ATOM 1926 C C . VAL A 1 253 ? -10.070 1.105 26.582 1.00 94.25 253 VAL A C 1
ATOM 1928 O O . VAL A 1 253 ? -10.450 1.777 27.537 1.00 94.25 253 VAL A O 1
ATOM 1931 N N . LEU A 1 254 ? -10.818 0.944 25.487 1.00 92.56 254 LEU A N 1
ATOM 1932 C CA . LEU A 1 254 ? -12.113 1.596 25.237 1.00 92.56 254 LEU A CA 1
ATOM 1933 C C . LEU A 1 254 ? -13.299 0.903 25.931 1.00 92.56 254 LEU A C 1
ATOM 1935 O O . LEU A 1 254 ? -14.442 1.347 25.785 1.00 92.56 254 LEU A O 1
ATOM 1939 N N . LYS A 1 255 ? -13.048 -0.204 26.648 1.00 92.56 255 LYS A N 1
ATOM 1940 C CA . LYS A 1 255 ? -14.064 -1.046 27.304 1.00 92.56 255 LYS A CA 1
ATOM 1941 C C . LYS A 1 255 ? -15.220 -1.392 26.352 1.00 92.56 255 LYS A C 1
ATOM 1943 O O . LYS A 1 255 ? -16.395 -1.163 26.649 1.00 92.56 255 LYS A O 1
ATOM 1948 N N . CYS A 1 256 ? -14.891 -1.893 25.163 1.00 91.12 256 CYS A N 1
ATOM 1949 C CA . CYS A 1 256 ? -15.869 -2.281 24.145 1.00 91.12 256 CYS A CA 1
ATOM 1950 C C . CYS A 1 256 ? -15.453 -3.573 23.424 1.00 91.12 256 CYS A C 1
ATOM 1952 O O . CYS A 1 256 ? -14.317 -4.016 23.539 1.00 91.12 256 CYS A O 1
ATOM 1954 N N . GLY A 1 257 ? -16.373 -4.210 22.693 1.00 87.75 257 GLY A N 1
ATOM 1955 C CA . GLY A 1 257 ? -16.029 -5.379 21.875 1.00 87.75 257 GLY A CA 1
ATOM 1956 C C . GLY A 1 257 ? -15.152 -4.995 20.678 1.00 87.75 257 GLY A C 1
ATOM 1957 O O . GLY A 1 257 ? -15.321 -3.913 20.123 1.00 87.75 257 GLY A O 1
ATOM 1958 N N . GLN A 1 258 ? -14.281 -5.900 20.215 1.00 87.50 258 GLN A N 1
ATOM 1959 C CA . GLN A 1 258 ? -13.352 -5.645 19.094 1.00 87.50 258 GLN A CA 1
ATOM 1960 C C . GLN A 1 258 ? -14.051 -5.132 17.820 1.00 87.50 258 GLN A C 1
ATOM 1962 O O . GLN A 1 258 ? -13.531 -4.267 17.126 1.00 87.50 258 GLN A O 1
ATOM 1967 N N . ARG A 1 259 ? -15.284 -5.588 17.551 1.00 84.50 259 ARG A N 1
ATOM 1968 C CA . ARG A 1 259 ? -16.112 -5.139 16.411 1.00 84.50 259 ARG A CA 1
ATOM 1969 C C . ARG A 1 259 ? -16.568 -3.673 16.495 1.00 84.50 259 ARG A C 1
ATOM 1971 O O . ARG A 1 259 ? -17.011 -3.110 15.496 1.00 84.50 259 ARG A O 1
ATOM 1978 N N . LYS A 1 260 ? -16.501 -3.061 17.680 1.00 87.06 260 LYS A N 1
ATOM 1979 C CA . LYS A 1 260 ? -16.852 -1.654 17.926 1.00 87.06 260 LYS A CA 1
ATOM 1980 C C . LYS A 1 260 ? -15.643 -0.723 17.876 1.00 87.06 260 LYS A C 1
ATOM 1982 O O . LYS A 1 260 ? -15.844 0.483 17.941 1.00 87.06 260 LYS A O 1
ATOM 1987 N N . VAL A 1 261 ? -14.432 -1.249 17.737 1.00 91.56 261 VAL A N 1
ATOM 1988 C CA . VAL A 1 261 ? -13.231 -0.437 17.543 1.00 91.56 261 VAL A CA 1
ATOM 1989 C C . VAL A 1 261 ? -13.136 -0.072 16.064 1.00 91.56 261 VAL A C 1
ATOM 1991 O O . VAL A 1 261 ? -13.149 -0.950 15.199 1.00 91.56 261 VAL A O 1
ATOM 1994 N N . TRP A 1 262 ? -13.094 1.223 15.777 1.00 88.38 262 TRP A N 1
ATOM 1995 C CA . TRP A 1 262 ? -12.694 1.756 14.482 1.00 88.38 262 TRP A CA 1
ATOM 1996 C C . TRP A 1 262 ? -11.238 2.213 14.579 1.00 88.38 262 TRP A C 1
ATOM 1998 O O . TRP A 1 262 ? -10.821 2.725 15.618 1.00 88.38 262 TRP A O 1
ATOM 2008 N N . ILE A 1 263 ? -10.479 1.953 13.522 1.00 89.19 263 ILE A N 1
ATOM 2009 C CA . ILE A 1 263 ? -9.067 2.297 13.380 1.00 89.19 263 ILE A CA 1
ATOM 2010 C C . ILE A 1 263 ? -8.951 3.025 12.048 1.00 89.19 263 ILE A C 1
ATOM 2012 O O . ILE A 1 263 ? -9.557 2.562 11.077 1.00 89.19 263 ILE A O 1
ATOM 2016 N N . ASP A 1 264 ? -8.208 4.124 12.030 1.00 81.06 264 ASP A N 1
ATOM 2017 C CA . ASP A 1 264 ? -7.970 4.907 10.827 1.00 81.06 264 ASP A CA 1
ATOM 2018 C C . ASP A 1 264 ? -7.160 4.102 9.793 1.00 81.06 264 ASP A C 1
ATOM 2020 O O . ASP A 1 264 ? -6.054 3.648 10.103 1.00 81.06 264 ASP A O 1
ATOM 2024 N N . PRO A 1 265 ? -7.698 3.869 8.581 1.00 73.31 265 PRO A N 1
ATOM 2025 C CA . PRO A 1 265 ? -6.962 3.217 7.507 1.00 73.31 265 PRO A CA 1
ATOM 2026 C C . PRO A 1 265 ? -5.927 4.135 6.840 1.00 73.31 265 PRO A C 1
ATOM 2028 O O . PRO A 1 265 ? -5.285 3.695 5.898 1.00 73.31 265 PRO A O 1
ATOM 2031 N N . ASN A 1 266 ? -5.786 5.395 7.252 1.00 69.00 266 ASN A N 1
ATOM 2032 C CA . ASN A 1 266 ? -4.827 6.329 6.657 1.00 69.00 266 ASN A CA 1
ATOM 2033 C C . ASN A 1 266 ? -3.466 6.296 7.358 1.00 69.00 266 ASN A C 1
ATOM 2035 O O . ASN A 1 266 ? -2.457 6.581 6.735 1.00 69.00 266 ASN A O 1
ATOM 2039 N N . GLU A 1 267 ? -3.445 5.911 8.633 1.00 77.81 267 GLU A N 1
ATOM 2040 C CA . GLU A 1 267 ? -2.271 6.005 9.511 1.00 77.81 267 GLU A CA 1
ATOM 2041 C C . GLU A 1 267 ? -1.883 4.616 10.033 1.00 77.81 267 GLU A C 1
ATOM 2043 O O . GLU A 1 267 ? -1.657 4.358 11.219 1.00 77.81 267 GLU A O 1
ATOM 2048 N N . MET A 1 268 ? -1.879 3.649 9.116 1.00 73.12 268 MET A N 1
ATOM 2049 C CA . MET A 1 268 ? -1.729 2.233 9.443 1.00 73.12 268 MET A CA 1
ATOM 2050 C C . MET A 1 268 ? -0.343 1.878 9.980 1.00 73.12 268 MET A C 1
ATOM 2052 O O . MET A 1 268 ? -0.220 0.983 10.821 1.00 73.12 268 MET A O 1
ATOM 2056 N N . THR A 1 269 ? 0.687 2.581 9.521 1.00 75.44 269 THR A N 1
ATOM 2057 C CA . THR A 1 269 ? 2.080 2.413 9.947 1.00 75.44 269 THR A CA 1
ATOM 2058 C C . THR A 1 269 ? 2.269 2.842 11.401 1.00 75.44 269 THR A C 1
ATOM 2060 O O . THR A 1 269 ? 2.779 2.053 12.201 1.00 75.44 269 THR A O 1
ATOM 2063 N N . GLU A 1 270 ? 1.773 4.024 11.779 1.00 79.75 270 GLU A N 1
ATOM 2064 C CA . GLU A 1 270 ? 1.820 4.533 13.156 1.00 79.75 270 GLU A CA 1
ATOM 2065 C C . GLU A 1 270 ? 1.043 3.611 14.108 1.00 79.75 270 GLU A C 1
ATOM 2067 O O . GLU A 1 270 ? 1.521 3.225 15.181 1.00 79.75 270 GLU A O 1
ATOM 2072 N N . ILE A 1 271 ? -0.146 3.174 13.687 1.00 84.38 271 ILE A N 1
ATOM 2073 C CA . ILE A 1 271 ? -0.997 2.310 14.506 1.00 84.38 271 ILE A CA 1
ATOM 2074 C C . ILE A 1 271 ? -0.365 0.925 14.679 1.00 84.38 271 ILE A C 1
ATOM 2076 O O . ILE A 1 271 ? -0.405 0.368 15.778 1.00 84.38 271 ILE A O 1
ATOM 2080 N N . SER A 1 272 ? 0.264 0.374 13.638 1.00 82.31 272 SER A N 1
ATOM 2081 C CA . SER A 1 272 ? 0.960 -0.916 13.713 1.00 82.31 272 SER A CA 1
ATOM 2082 C C . SER A 1 272 ? 2.124 -0.897 14.709 1.00 82.31 272 SER A C 1
ATOM 2084 O O . SER A 1 272 ? 2.373 -1.898 15.380 1.00 82.31 272 SER A O 1
ATOM 2086 N N . GLN A 1 273 ? 2.810 0.236 14.867 1.00 84.38 273 GLN A N 1
ATOM 2087 C CA . GLN A 1 273 ? 3.912 0.375 15.825 1.00 84.38 273 GLN A CA 1
ATOM 2088 C C . GLN A 1 273 ? 3.434 0.435 17.291 1.00 84.38 273 GLN A C 1
ATOM 2090 O O . GLN A 1 273 ? 4.203 0.155 18.216 1.00 84.38 273 GLN A O 1
ATOM 2095 N N . ALA A 1 274 ? 2.154 0.736 17.538 1.00 87.44 274 ALA A N 1
ATOM 2096 C CA . ALA A 1 274 ? 1.599 0.859 18.883 1.00 87.44 274 ALA A CA 1
ATOM 2097 C C . ALA A 1 274 ? 1.299 -0.502 19.541 1.00 87.44 274 ALA A C 1
ATOM 2099 O O . ALA A 1 274 ? 0.174 -1.007 19.532 1.00 87.44 274 ALA A O 1
ATOM 2100 N N . ASN A 1 275 ? 2.311 -1.065 20.203 1.00 89.12 275 ASN A N 1
ATOM 2101 C CA . ASN A 1 275 ? 2.228 -2.372 20.868 1.00 89.12 275 ASN A CA 1
ATOM 2102 C C . ASN A 1 275 ? 1.836 -2.313 22.359 1.00 89.12 275 ASN A C 1
ATOM 2104 O O . ASN A 1 275 ? 1.621 -3.350 22.990 1.00 89.12 275 ASN A O 1
ATOM 2108 N N . SER A 1 276 ? 1.709 -1.117 22.949 1.00 91.06 276 SER A N 1
ATOM 2109 C CA . SER A 1 276 ? 1.395 -0.941 24.373 1.00 91.06 276 SER A CA 1
ATOM 2110 C C . SER A 1 276 ? 0.014 -0.317 24.616 1.00 91.06 276 SER A C 1
ATOM 2112 O O . SER A 1 276 ? -0.501 0.474 23.827 1.00 91.06 276 SER A O 1
ATOM 2114 N N . ARG A 1 277 ? -0.590 -0.589 25.786 1.00 91.81 277 ARG A N 1
ATOM 2115 C CA . ARG A 1 277 ? -1.842 0.086 26.204 1.00 91.81 277 ARG A CA 1
ATOM 2116 C C . ARG A 1 277 ? -1.678 1.603 26.363 1.00 91.81 277 ARG A C 1
ATOM 2118 O O . ARG A 1 277 ? -2.681 2.316 26.338 1.00 91.81 277 ARG A O 1
ATOM 2125 N N . LYS A 1 278 ? -0.452 2.087 26.596 1.00 94.00 278 LYS A N 1
ATOM 2126 C CA . LYS A 1 278 ? -0.145 3.517 26.735 1.00 94.00 278 LYS A CA 1
ATOM 2127 C C . LYS A 1 278 ? -0.191 4.197 25.369 1.00 94.00 278 LYS A C 1
ATOM 2129 O O . LYS A 1 278 ? -0.826 5.240 25.255 1.00 94.00 278 LYS A O 1
ATOM 2134 N N . ASP A 1 279 ? 0.394 3.577 24.352 1.00 93.00 279 ASP A N 1
ATOM 2135 C CA . ASP A 1 279 ? 0.428 4.129 22.993 1.00 93.00 279 ASP A CA 1
ATOM 2136 C C . ASP A 1 279 ? -0.949 4.061 22.337 1.00 93.00 279 ASP A C 1
ATOM 2138 O O . ASP A 1 279 ? -1.417 5.053 21.794 1.00 93.00 279 ASP A O 1
ATOM 2142 N N . ILE A 1 280 ? -1.697 2.977 22.560 1.00 94.94 280 ILE A N 1
ATOM 2143 C CA . ILE A 1 280 ? -3.108 2.901 22.152 1.00 94.94 280 ILE A CA 1
ATOM 2144 C C . ILE A 1 280 ? -3.950 4.015 22.799 1.00 94.94 280 ILE A C 1
ATOM 2146 O O . ILE A 1 280 ? -4.834 4.567 22.153 1.00 94.94 280 ILE A O 1
ATOM 2150 N N . ARG A 1 281 ? -3.676 4.410 24.053 1.00 94.69 281 ARG A N 1
ATOM 2151 C CA . ARG A 1 281 ? -4.343 5.571 24.678 1.00 94.69 281 ARG A CA 1
ATOM 2152 C C . ARG A 1 281 ? -3.977 6.896 24.006 1.00 94.69 281 ARG A C 1
ATOM 2154 O O . ARG A 1 281 ? -4.842 7.765 23.928 1.00 94.69 281 ARG A O 1
ATOM 2161 N N . LYS A 1 282 ? -2.735 7.053 23.534 1.00 94.81 282 LYS A N 1
ATOM 2162 C CA . LYS A 1 282 ? -2.317 8.236 22.764 1.00 94.81 282 LYS A CA 1
ATOM 2163 C C . LYS A 1 282 ? -3.045 8.290 21.423 1.00 94.81 282 LYS A C 1
ATOM 2165 O O . LYS A 1 282 ? -3.651 9.312 21.138 1.00 94.81 282 LYS A O 1
ATOM 2170 N N . LEU A 1 283 ? -3.088 7.179 20.686 1.00 93.94 283 LEU A N 1
ATOM 2171 C CA . LEU A 1 283 ? -3.804 7.076 19.409 1.00 93.94 283 LEU A CA 1
ATOM 2172 C C . LEU A 1 283 ? -5.309 7.336 19.561 1.00 93.94 283 LEU A C 1
ATOM 2174 O O . LEU A 1 283 ? -5.912 8.007 18.731 1.00 93.94 283 LEU A O 1
ATOM 2178 N N . VAL A 1 284 ? -5.917 6.872 20.660 1.00 94.19 284 VAL A N 1
ATOM 2179 C CA . VAL A 1 284 ? -7.318 7.192 20.978 1.00 94.19 284 VAL A CA 1
ATOM 2180 C C . VAL A 1 284 ? -7.516 8.684 21.242 1.00 94.19 284 VAL A C 1
ATOM 2182 O O . VAL A 1 284 ? -8.500 9.265 20.792 1.00 94.19 284 VAL A O 1
ATOM 2185 N N . LYS A 1 285 ? -6.584 9.320 21.959 1.00 93.19 285 LYS A N 1
ATOM 2186 C CA . LYS A 1 285 ? -6.624 10.766 22.213 1.00 93.19 285 LYS A CA 1
ATOM 2187 C C . LYS A 1 285 ? -6.390 11.579 20.932 1.00 93.19 285 LYS A C 1
ATOM 2189 O O . LYS A 1 285 ? -6.993 12.634 20.790 1.00 93.19 285 LYS A O 1
ATOM 2194 N N . GLY A 1 286 ? -5.551 11.075 20.026 1.00 89.88 286 GLY A N 1
ATOM 2195 C CA . GLY A 1 286 ? -5.268 11.661 18.714 1.00 89.88 286 GLY A CA 1
ATOM 2196 C C . GLY A 1 286 ? -6.359 11.432 17.663 1.00 89.88 286 GLY A C 1
ATOM 2197 O O . GLY A 1 286 ? -6.235 11.938 16.560 1.00 89.88 286 GLY A O 1
ATOM 2198 N N . GLY A 1 287 ? -7.425 10.685 17.977 1.00 89.19 287 GLY A N 1
ATOM 2199 C CA . GLY A 1 287 ? -8.538 10.440 17.050 1.00 89.19 287 GLY A CA 1
ATOM 2200 C C . GLY A 1 287 ? -8.306 9.323 16.023 1.00 89.19 287 GLY A C 1
ATOM 2201 O O . GLY A 1 287 ? -9.245 8.948 15.329 1.00 89.19 287 GLY A O 1
ATOM 2202 N N . LEU A 1 288 ? -7.114 8.723 15.994 1.00 89.31 288 LEU A N 1
ATOM 2203 C CA . LEU A 1 288 ? -6.727 7.628 15.088 1.00 89.31 288 LEU A CA 1
ATOM 2204 C C . LEU A 1 288 ? -7.446 6.305 15.410 1.00 89.31 288 LEU A C 1
ATOM 2206 O O . LEU A 1 288 ? -7.648 5.446 14.552 1.00 89.31 288 LEU A O 1
ATOM 2210 N N . ILE A 1 289 ? -7.848 6.118 16.672 1.00 92.00 289 ILE A N 1
ATOM 2211 C CA . ILE A 1 289 ? -8.630 4.963 17.126 1.00 92.00 289 ILE A CA 1
ATOM 2212 C C . ILE A 1 289 ? -9.821 5.462 17.936 1.00 92.00 289 ILE A C 1
ATOM 2214 O O . ILE A 1 289 ? -9.654 6.124 18.955 1.00 92.00 289 ILE A O 1
ATOM 2218 N N . PHE A 1 290 ? -11.041 5.068 17.579 1.00 92.88 290 PHE A N 1
ATOM 2219 C CA . PHE A 1 290 ? -12.204 5.414 18.394 1.00 92.88 290 PHE A CA 1
ATOM 2220 C C . PHE A 1 290 ? -13.269 4.324 18.426 1.00 92.88 290 PHE A C 1
ATOM 2222 O O . PHE A 1 290 ? -13.302 3.373 17.642 1.00 92.88 290 PHE A O 1
ATOM 2229 N N . LYS A 1 291 ? -14.164 4.449 19.404 1.00 93.12 291 LYS A N 1
ATOM 2230 C CA . LYS A 1 291 ? -15.303 3.550 19.570 1.00 93.12 291 LYS A CA 1
ATOM 2231 C C . LYS A 1 291 ? -16.411 3.974 18.609 1.00 93.12 291 LYS A C 1
ATOM 2233 O O . LYS A 1 291 ? -16.956 5.065 18.751 1.00 93.12 291 LYS A O 1
ATOM 2238 N N . LYS A 1 292 ? -16.792 3.090 17.681 1.00 87.50 292 LYS A N 1
ATOM 2239 C CA . LYS A 1 292 ? -17.941 3.303 16.791 1.00 87.50 292 LYS A CA 1
ATOM 2240 C C . LYS A 1 292 ? -19.172 3.669 17.623 1.00 87.50 292 LYS A C 1
ATOM 2242 O O . LYS A 1 292 ? -19.440 2.977 18.620 1.00 87.50 292 LYS A O 1
ATOM 2247 N N . PRO A 1 293 ? -19.952 4.680 17.206 1.00 84.75 293 PRO A N 1
ATOM 2248 C CA . PRO A 1 293 ? -21.168 5.044 17.907 1.00 84.75 293 PRO A CA 1
ATOM 2249 C C . PRO A 1 293 ? -22.098 3.834 18.019 1.00 84.75 293 PRO A C 1
ATOM 2251 O O . PRO A 1 293 ? -22.106 2.904 17.196 1.00 84.75 293 PRO A O 1
ATOM 2254 N N . GLN A 1 294 ? -22.867 3.799 19.102 1.00 77.00 294 GLN A N 1
ATOM 2255 C CA . GLN A 1 294 ? -23.882 2.775 19.258 1.00 77.00 294 GLN A CA 1
ATOM 2256 C C . GLN A 1 294 ? -24.986 3.055 18.241 1.00 77.00 294 GLN A C 1
ATOM 2258 O O . GLN A 1 294 ? -25.786 3.964 18.425 1.00 77.00 294 GLN A O 1
ATOM 2263 N N . THR A 1 295 ? -25.032 2.262 17.169 1.00 68.94 295 THR A N 1
ATOM 2264 C CA . THR A 1 295 ? -26.225 2.156 16.334 1.00 68.94 295 THR A CA 1
ATOM 2265 C C . THR A 1 295 ? -27.394 1.827 17.256 1.00 68.94 295 THR A C 1
ATOM 2267 O O . THR A 1 295 ? -27.364 0.831 17.987 1.00 68.94 295 THR A O 1
ATOM 2270 N N . SER A 1 296 ? -28.371 2.729 17.315 1.00 63.75 296 SER A N 1
ATOM 2271 C CA . SER A 1 296 ? -29.548 2.577 18.163 1.00 63.75 296 SER A CA 1
ATOM 2272 C C . SER A 1 296 ? -30.275 1.270 17.826 1.00 63.75 296 SER A C 1
ATOM 2274 O O . SER A 1 296 ? -30.151 0.731 16.725 1.00 63.75 296 SER A O 1
ATOM 2276 N N . HIS A 1 297 ? -30.956 0.710 18.830 1.00 66.62 297 HIS A N 1
ATOM 2277 C CA . HIS A 1 297 ? -31.471 -0.660 18.837 1.00 66.62 297 HIS A CA 1
ATOM 2278 C C . HIS A 1 297 ? -32.081 -1.100 17.499 1.00 66.62 297 HIS A C 1
ATOM 2280 O O . HIS A 1 297 ? -32.960 -0.432 16.952 1.00 66.62 297 HIS A O 1
ATOM 2286 N N . SER A 1 298 ? -31.652 -2.271 17.011 1.00 68.81 298 SER A N 1
ATOM 2287 C CA . SER A 1 298 ? -32.260 -2.908 15.844 1.00 68.81 298 SER A CA 1
ATOM 2288 C C . SER A 1 298 ? -33.772 -3.000 16.039 1.00 68.81 298 SER A C 1
ATOM 2290 O O . SER A 1 298 ? -34.268 -3.699 16.923 1.00 68.81 298 SER A O 1
ATOM 2292 N N . ARG A 1 299 ? -34.522 -2.297 15.186 1.00 77.94 299 ARG A N 1
ATOM 2293 C CA . ARG A 1 299 ? -35.987 -2.371 15.158 1.00 77.94 299 ARG A CA 1
ATOM 2294 C C . ARG A 1 299 ? -36.484 -3.638 14.469 1.00 77.94 299 ARG A C 1
ATOM 2296 O O . ARG A 1 299 ? -37.688 -3.771 14.312 1.00 77.94 299 ARG A O 1
ATOM 2303 N N . PHE A 1 300 ? -35.604 -4.555 14.059 1.00 80.00 300 PHE A N 1
ATOM 2304 C CA . PHE A 1 300 ? -35.967 -5.753 13.300 1.00 80.00 300 PHE A CA 1
ATOM 2305 C C . PHE A 1 300 ? -37.091 -6.549 13.976 1.00 80.00 300 PHE A C 1
ATOM 2307 O O . PHE A 1 300 ? -38.171 -6.659 13.407 1.00 80.00 300 PHE A O 1
ATOM 2314 N N . ARG A 1 301 ? -36.910 -6.964 15.239 1.00 76.81 301 ARG A N 1
ATOM 2315 C CA . ARG A 1 301 ? -37.949 -7.705 15.983 1.00 76.81 301 ARG A CA 1
ATOM 2316 C C . ARG A 1 301 ? -39.230 -6.900 16.196 1.00 76.81 301 ARG A C 1
ATOM 2318 O O . ARG A 1 301 ? -40.325 -7.450 16.174 1.00 76.81 301 ARG A O 1
ATOM 2325 N N . ALA A 1 302 ? -39.109 -5.585 16.380 1.00 81.38 302 ALA A N 1
ATOM 2326 C CA . ALA A 1 302 ? -40.271 -4.708 16.498 1.00 81.38 302 ALA A CA 1
ATOM 2327 C C . ALA A 1 302 ? -41.046 -4.607 15.171 1.00 81.38 302 ALA A C 1
ATOM 2329 O O . ALA A 1 302 ? -42.274 -4.623 15.183 1.00 81.38 302 ALA A O 1
ATOM 2330 N N . ARG A 1 303 ? -40.348 -4.535 14.028 1.00 87.00 303 ARG A N 1
ATOM 2331 C CA . ARG A 1 303 ? -40.939 -4.516 12.680 1.00 87.00 303 ARG A CA 1
ATOM 2332 C C . ARG A 1 303 ? -41.577 -5.855 12.331 1.00 87.00 303 ARG A C 1
ATOM 2334 O O . ARG A 1 303 ? -42.686 -5.859 11.817 1.00 87.00 303 ARG A O 1
ATOM 2341 N N . GLU A 1 304 ? -40.913 -6.959 12.651 1.00 88.44 304 GLU A N 1
ATOM 2342 C CA . GLU A 1 304 ? -41.415 -8.322 12.455 1.00 88.44 304 GLU A CA 1
ATOM 2343 C C . GLU A 1 304 ? -42.707 -8.553 13.253 1.00 88.44 304 GLU A C 1
ATOM 2345 O O . GLU A 1 304 ? -43.723 -8.972 12.704 1.00 88.44 304 GLU A O 1
ATOM 2350 N N . HIS A 1 305 ? -42.724 -8.158 14.529 1.00 80.88 305 HIS A N 1
ATOM 2351 C CA . HIS A 1 305 ? -43.918 -8.244 15.367 1.00 80.88 305 HIS A CA 1
ATOM 2352 C C . HIS A 1 305 ? -45.046 -7.303 14.899 1.00 80.88 305 HIS A C 1
ATOM 2354 O O . HIS A 1 305 ? -46.219 -7.667 14.957 1.00 80.88 305 HIS A O 1
ATOM 2360 N N . LEU A 1 306 ? -44.721 -6.104 14.399 1.00 86.50 306 LEU A N 1
ATOM 2361 C CA . LEU A 1 306 ? -45.701 -5.202 13.780 1.00 86.50 306 LEU A CA 1
ATOM 2362 C C . LEU A 1 306 ? -46.270 -5.771 12.474 1.00 86.50 306 LEU A C 1
ATOM 2364 O O . LEU A 1 306 ? -47.464 -5.627 12.232 1.00 86.50 306 LEU A O 1
ATOM 2368 N N . ALA A 1 307 ? -45.450 -6.429 11.652 1.00 88.88 307 ALA A N 1
ATOM 2369 C CA . ALA A 1 307 ? -45.900 -7.112 10.443 1.00 88.88 307 ALA A CA 1
ATOM 2370 C C . ALA A 1 307 ? -46.828 -8.287 10.789 1.00 88.88 307 ALA A C 1
ATOM 2372 O O . ALA A 1 307 ? -47.902 -8.409 10.207 1.00 88.88 307 ALA A O 1
ATOM 2373 N N . ALA A 1 308 ? -46.481 -9.077 11.810 1.00 84.00 308 ALA A N 1
ATOM 2374 C CA . ALA A 1 308 ? -47.347 -10.130 12.332 1.00 84.00 308 ALA A CA 1
ATOM 2375 C C . ALA A 1 308 ? -48.683 -9.572 12.862 1.00 84.00 308 ALA A C 1
ATOM 2377 O O . ALA A 1 308 ? -49.734 -10.142 12.575 1.00 84.00 308 ALA A O 1
ATOM 2378 N N . LYS A 1 309 ? -48.661 -8.426 13.560 1.00 81.50 309 LYS A N 1
ATOM 2379 C CA . LYS A 1 309 ? -49.876 -7.717 14.000 1.00 81.50 309 LYS A CA 1
ATOM 2380 C C . LYS A 1 309 ? -50.729 -7.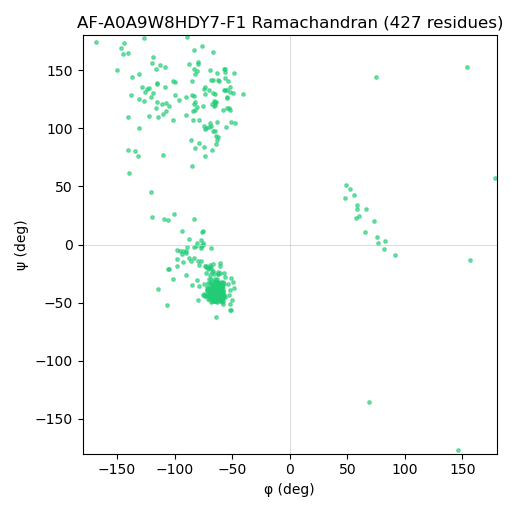191 12.847 1.00 81.50 309 LYS A C 1
ATOM 2382 O O . LYS A 1 309 ? -51.947 -7.301 12.924 1.00 81.50 309 LYS A O 1
ATOM 2387 N N . ARG A 1 310 ? -50.121 -6.655 11.780 1.00 86.00 310 ARG A N 1
ATOM 2388 C CA . ARG A 1 310 ? -50.852 -6.230 10.566 1.00 86.00 310 ARG A CA 1
ATOM 2389 C C . ARG A 1 310 ? -51.537 -7.398 9.864 1.00 86.00 310 ARG A C 1
ATOM 2391 O O . ARG A 1 310 ? -52.627 -7.221 9.347 1.00 86.00 310 ARG A O 1
ATOM 2398 N N . LEU A 1 311 ? -50.935 -8.586 9.906 1.00 87.06 311 LEU A N 1
ATOM 2399 C CA . LEU A 1 311 ? -51.527 -9.836 9.415 1.00 87.06 311 LEU A CA 1
ATOM 2400 C C . LEU A 1 311 ? -52.598 -10.417 10.365 1.00 87.06 311 LEU A C 1
ATOM 2402 O O . LEU A 1 311 ? -52.984 -11.573 10.218 1.00 87.06 311 LEU A O 1
ATOM 2406 N N . GLY A 1 312 ? -53.036 -9.668 11.384 1.00 80.06 312 GLY A N 1
ATOM 2407 C CA . GLY A 1 312 ? -54.059 -10.103 12.337 1.00 80.06 312 GLY A CA 1
ATOM 2408 C C . GLY A 1 312 ? -53.584 -11.119 13.382 1.00 80.06 312 GLY A C 1
ATOM 2409 O O . GLY A 1 312 ? -54.393 -11.614 14.161 1.00 80.06 312 GLY A O 1
ATOM 2410 N N . ARG A 1 313 ? -52.283 -11.434 13.453 1.00 77.31 313 ARG A N 1
ATOM 2411 C CA . ARG A 1 313 ? -51.708 -12.309 14.492 1.00 77.31 313 ARG A CA 1
ATOM 2412 C C . ARG A 1 313 ? -51.430 -11.495 15.762 1.00 77.31 313 ARG A C 1
ATOM 2414 O O . ARG A 1 313 ? -51.131 -10.310 15.697 1.00 77.31 313 ARG A O 1
ATOM 2421 N N . HIS A 1 314 ? -51.477 -12.120 16.941 1.00 67.12 314 HIS A N 1
ATOM 2422 C CA . HIS A 1 314 ? -51.203 -11.452 18.233 1.00 67.12 314 HIS A CA 1
ATOM 2423 C C . HIS A 1 314 ? -52.144 -10.273 18.591 1.00 67.12 314 HIS A C 1
ATOM 2425 O O . HIS A 1 314 ? -51.760 -9.389 19.361 1.00 67.12 314 HIS A O 1
ATOM 2431 N N . THR A 1 315 ? -53.363 -10.256 18.043 1.00 67.62 315 THR A N 1
ATOM 2432 C CA . THR A 1 315 ? -54.410 -9.236 18.269 1.00 67.62 315 THR A CA 1
ATOM 2433 C C . THR A 1 315 ? -55.454 -9.642 19.317 1.00 67.62 315 THR A C 1
ATOM 2435 O O . THR A 1 315 ? -56.210 -8.796 19.781 1.00 67.62 315 THR A O 1
ATOM 2438 N N . GLY A 1 316 ? -55.485 -10.913 19.730 1.00 69.00 316 GLY A N 1
ATOM 2439 C CA . GLY A 1 316 ? -56.394 -11.410 20.767 1.00 69.00 316 GLY A CA 1
ATOM 2440 C C . GLY A 1 316 ? -55.895 -11.183 22.199 1.00 69.00 316 GLY A C 1
ATOM 2441 O O . GLY A 1 316 ? -54.715 -10.910 22.437 1.00 69.00 316 GLY A O 1
ATOM 2442 N N . ILE A 1 317 ? -56.789 -11.382 23.173 1.00 58.97 317 ILE A N 1
ATOM 2443 C CA . ILE A 1 317 ? -56.465 -11.479 24.604 1.00 58.97 317 ILE A CA 1
ATOM 2444 C C . ILE A 1 317 ? -55.546 -12.700 24.757 1.00 58.97 317 ILE A C 1
ATOM 2446 O O . ILE A 1 317 ? -56.016 -13.833 24.790 1.00 58.97 317 ILE 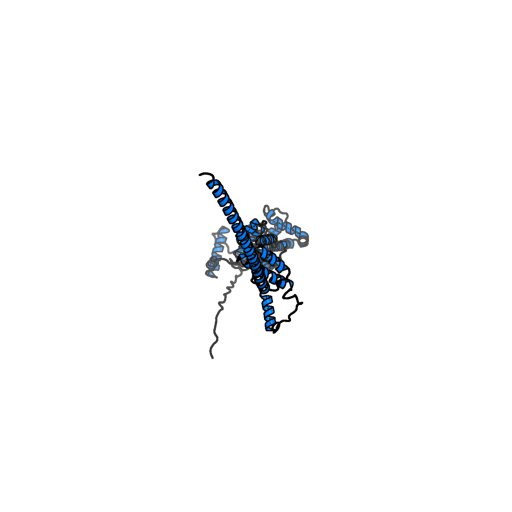A O 1
ATOM 2450 N N . GLY A 1 318 ? -54.226 -12.501 24.706 1.00 59.44 318 GLY A N 1
ATOM 2451 C CA . GLY A 1 318 ? -53.257 -13.595 24.579 1.00 59.44 318 GLY A CA 1
ATOM 2452 C C . GLY A 1 318 ? -53.498 -14.747 25.567 1.00 59.44 318 GLY A C 1
ATOM 2453 O O . GLY A 1 318 ? -53.938 -14.530 26.697 1.00 59.44 318 GLY A O 1
ATOM 2454 N N . LYS A 1 319 ? -53.182 -15.988 25.167 1.00 57.31 319 LYS A N 1
ATOM 2455 C CA . LYS A 1 319 ? -53.328 -17.164 26.042 1.00 57.31 319 LYS A CA 1
ATOM 2456 C C . LYS A 1 319 ? -52.493 -16.971 27.316 1.00 57.31 319 LYS A C 1
ATOM 2458 O O . LYS A 1 319 ? -51.265 -16.885 27.262 1.00 57.31 319 LYS A O 1
ATOM 2463 N N . ARG A 1 320 ? -53.153 -16.901 28.478 1.00 57.38 320 ARG A N 1
ATOM 2464 C CA . ARG A 1 320 ? -52.490 -16.849 29.790 1.00 57.38 320 ARG A CA 1
ATOM 2465 C C . ARG A 1 320 ? -51.934 -18.242 30.105 1.00 57.38 320 ARG A C 1
ATOM 2467 O O . ARG A 1 320 ? -52.683 -19.111 30.524 1.00 57.38 320 ARG A O 1
ATOM 2474 N N . LYS A 1 321 ? -50.635 -18.453 29.888 1.00 55.09 321 LYS A N 1
ATOM 2475 C CA . LYS A 1 321 ? -49.920 -19.669 30.310 1.00 55.09 321 LYS A CA 1
ATOM 2476 C C . LYS A 1 321 ? -49.104 -19.412 31.580 1.00 55.09 321 LYS A C 1
ATOM 2478 O O . LYS A 1 321 ? -48.497 -18.349 31.708 1.00 55.09 321 LYS A O 1
ATOM 2483 N N . GLY A 1 322 ? -49.085 -20.395 32.479 1.00 61.31 322 GLY A N 1
ATOM 2484 C CA . GLY A 1 322 ? -48.256 -20.434 33.686 1.00 61.31 322 GLY A CA 1
ATOM 2485 C C . GLY A 1 322 ? -48.882 -21.294 34.788 1.00 61.31 322 GLY A C 1
ATOM 2486 O O . GLY A 1 322 ? -50.101 -21.430 34.841 1.00 61.31 322 GLY A O 1
ATOM 2487 N N . THR A 1 323 ? -48.053 -21.866 35.661 1.00 60.91 323 THR A N 1
ATOM 2488 C CA . THR A 1 323 ? -48.486 -22.470 36.933 1.00 60.91 323 THR A CA 1
ATOM 2489 C C . THR A 1 323 ? -49.017 -21.384 37.884 1.00 60.91 323 THR A C 1
ATOM 2491 O O . THR A 1 323 ? -48.788 -20.194 37.649 1.00 60.91 323 THR A O 1
ATOM 2494 N N . ALA A 1 324 ? -49.723 -21.756 38.961 1.00 63.47 324 ALA A N 1
ATOM 2495 C CA . ALA A 1 324 ? -50.357 -20.809 39.895 1.00 63.47 324 ALA A CA 1
ATOM 2496 C C . ALA A 1 324 ? -49.409 -19.703 40.428 1.00 63.47 324 ALA A C 1
ATOM 2498 O O . ALA A 1 324 ? -49.837 -18.574 40.657 1.00 63.47 324 ALA A O 1
ATOM 2499 N N . GLU A 1 325 ? -48.107 -19.986 40.526 1.00 72.19 325 GLU A N 1
ATOM 2500 C CA . GLU A 1 325 ? -47.069 -19.070 41.023 1.00 72.19 325 GLU A CA 1
ATOM 2501 C C . GLU A 1 325 ? -46.411 -18.197 39.930 1.00 72.19 325 GLU A C 1
ATOM 2503 O O . GLU A 1 325 ? -45.615 -17.316 40.241 1.00 72.19 325 GLU A O 1
ATOM 2508 N N . ALA A 1 326 ? -46.718 -18.390 38.643 1.00 66.44 326 ALA A N 1
ATOM 2509 C CA . ALA A 1 326 ? -45.933 -17.816 37.538 1.00 66.44 326 ALA A CA 1
ATOM 2510 C C . ALA A 1 326 ? -46.009 -16.280 37.401 1.00 66.44 326 ALA A C 1
ATOM 2512 O O . ALA A 1 326 ? -45.148 -15.673 36.767 1.00 66.44 326 ALA A O 1
ATOM 2513 N N . ARG A 1 327 ? -47.038 -15.631 37.962 1.00 69.62 327 ARG A N 1
ATOM 2514 C CA . ARG A 1 327 ? -47.193 -14.160 37.910 1.00 69.62 327 ARG A CA 1
ATOM 2515 C C . ARG A 1 327 ? -47.082 -13.481 39.262 1.00 69.62 327 ARG A C 1
ATOM 2517 O O . ARG A 1 327 ? -46.532 -12.388 39.348 1.00 69.62 327 ARG A O 1
ATOM 2524 N N . MET A 1 328 ? -47.627 -14.109 40.295 1.00 70.06 328 MET A N 1
ATOM 2525 C CA . MET A 1 328 ? -47.611 -13.590 41.656 1.00 70.06 328 MET A CA 1
ATOM 2526 C C . MET A 1 328 ? -47.165 -14.708 42.591 1.00 70.06 328 MET A C 1
ATOM 2528 O O . MET A 1 328 ? -48.012 -15.272 43.279 1.00 70.06 328 MET A O 1
ATOM 2532 N N . PRO A 1 329 ? -45.858 -15.030 42.615 1.00 84.50 329 PRO A N 1
ATOM 2533 C CA . PRO A 1 329 ? -45.358 -16.028 43.537 1.00 84.50 329 PRO A CA 1
ATOM 2534 C C . PRO A 1 329 ? -45.749 -15.661 44.972 1.00 84.50 329 PRO A C 1
ATOM 2536 O O . PRO A 1 329 ? -45.561 -14.516 45.411 1.00 84.50 329 PRO A O 1
ATOM 2539 N N . SER A 1 330 ? -46.267 -16.632 45.709 1.00 84.38 330 SER A N 1
ATOM 2540 C CA . SER A 1 330 ? -46.563 -16.575 47.138 1.00 84.38 330 SER A CA 1
ATOM 2541 C C . SER A 1 330 ? -45.382 -16.016 47.944 1.00 84.38 330 SER A C 1
ATOM 2543 O O . SER A 1 330 ? -45.575 -15.177 48.829 1.00 84.38 330 SER A O 1
ATOM 2545 N N . SER A 1 331 ? -44.148 -16.364 47.563 1.00 84.56 331 SER A N 1
ATOM 2546 C CA . SER A 1 331 ? -42.906 -15.841 48.148 1.00 84.56 331 SER A CA 1
ATOM 2547 C C . SER A 1 331 ? -42.738 -14.330 47.936 1.00 84.56 331 SER A C 1
ATOM 2549 O O . SER A 1 331 ? -42.384 -13.597 48.864 1.00 84.56 331 SER A O 1
ATOM 2551 N N . VAL A 1 332 ? -43.060 -13.820 46.742 1.00 86.38 332 VAL A N 1
ATOM 2552 C CA . VAL A 1 332 ? -43.018 -12.385 46.415 1.00 86.38 332 VAL A CA 1
ATOM 2553 C C . VAL A 1 332 ? -44.122 -11.627 47.148 1.00 86.38 332 VAL A C 1
ATOM 2555 O O . VAL A 1 332 ? -43.880 -10.532 47.666 1.00 86.38 332 VAL A O 1
ATOM 2558 N N . LEU A 1 333 ? -45.319 -12.206 47.243 1.00 85.56 333 LEU A N 1
ATOM 2559 C CA . LEU A 1 333 ? -46.432 -11.649 48.014 1.00 85.56 333 LEU A CA 1
ATOM 2560 C C . LEU A 1 333 ? -46.098 -11.549 49.507 1.00 85.56 333 LEU A C 1
ATOM 2562 O O . LEU A 1 333 ? -46.328 -10.500 50.117 1.00 85.56 333 LEU A O 1
ATOM 2566 N N . TRP A 1 334 ? -45.500 -12.595 50.079 1.00 87.81 334 TRP A N 1
ATOM 2567 C CA . TRP A 1 334 ? -45.026 -12.610 51.462 1.00 87.81 334 TRP A CA 1
ATOM 2568 C C . TRP A 1 334 ? -43.946 -11.545 51.700 1.00 87.81 334 TRP A C 1
ATOM 2570 O O . TRP A 1 334 ? -44.070 -10.735 52.624 1.00 87.81 334 TRP A O 1
ATOM 2580 N N . MET A 1 335 ? -42.947 -11.445 50.812 1.00 88.19 335 MET A N 1
ATOM 2581 C CA . MET A 1 335 ? -41.913 -10.405 50.884 1.00 88.19 335 MET A CA 1
ATOM 2582 C C . MET A 1 335 ? -42.500 -8.989 50.831 1.00 88.19 335 MET A C 1
ATOM 2584 O O . MET A 1 335 ? -42.134 -8.134 51.642 1.00 88.19 335 MET A O 1
ATOM 2588 N N . ARG A 1 336 ? -43.420 -8.717 49.895 1.00 89.25 336 ARG A N 1
ATOM 2589 C CA . ARG A 1 336 ? -44.069 -7.400 49.765 1.00 89.25 336 ARG A CA 1
ATOM 2590 C C . ARG A 1 336 ? -44.879 -7.056 51.015 1.00 89.25 336 ARG A C 1
ATOM 2592 O O . ARG A 1 336 ? -44.739 -5.947 51.530 1.00 89.25 336 ARG A O 1
ATOM 2599 N N . ARG A 1 337 ? -45.646 -8.010 51.555 1.00 89.81 337 ARG A N 1
ATOM 2600 C CA . ARG A 1 337 ? -46.393 -7.843 52.814 1.00 89.81 337 ARG A CA 1
ATOM 2601 C C . ARG A 1 337 ? -45.459 -7.503 53.978 1.00 89.81 337 ARG A C 1
ATOM 2603 O O . ARG A 1 337 ? -45.707 -6.532 54.690 1.00 89.81 337 ARG A O 1
ATOM 2610 N N . MET A 1 338 ? -44.355 -8.238 54.126 1.00 90.56 338 MET A N 1
ATOM 2611 C CA . MET A 1 338 ? -43.351 -7.986 55.167 1.00 90.56 338 MET A CA 1
ATOM 2612 C C . MET A 1 338 ? -42.734 -6.591 55.061 1.00 90.56 338 MET A C 1
ATOM 2614 O O . MET A 1 338 ? -42.588 -5.906 56.074 1.00 90.56 338 MET A O 1
ATOM 2618 N N . ARG A 1 339 ? -42.404 -6.134 53.845 1.00 92.62 339 ARG A N 1
ATOM 2619 C CA . ARG A 1 339 ? -41.864 -4.782 53.627 1.00 92.62 339 ARG A CA 1
ATOM 2620 C C . ARG A 1 339 ? -42.854 -3.701 54.055 1.00 92.62 339 ARG A C 1
ATOM 2622 O O . ARG A 1 339 ? -42.445 -2.755 54.724 1.00 92.62 339 ARG A O 1
ATOM 2629 N N . VAL A 1 340 ? -44.138 -3.861 53.731 1.00 93.75 340 VAL A N 1
ATOM 2630 C CA . VAL A 1 340 ? -45.188 -2.905 54.121 1.00 93.75 340 VAL A CA 1
ATOM 2631 C C . VAL A 1 340 ? -45.346 -2.843 55.642 1.00 93.75 340 VAL A C 1
ATOM 2633 O O . VAL A 1 340 ? -45.321 -1.749 56.202 1.00 93.75 340 VAL A O 1
ATOM 2636 N N . LEU A 1 341 ? -45.445 -3.990 56.324 1.00 94.56 341 LEU A N 1
ATOM 2637 C CA . LEU A 1 341 ? -45.601 -4.037 57.785 1.00 94.56 341 LEU A CA 1
ATOM 2638 C C . LEU A 1 341 ? -44.373 -3.467 58.513 1.00 94.56 341 LEU A C 1
ATOM 2640 O O . LEU A 1 341 ? -44.511 -2.645 59.416 1.00 94.56 341 LEU A O 1
ATOM 2644 N N . ARG A 1 342 ? -43.159 -3.823 58.077 1.00 92.75 342 ARG A N 1
ATOM 2645 C CA . ARG A 1 342 ? -41.915 -3.324 58.691 1.00 92.75 342 ARG A CA 1
ATOM 2646 C C . ARG A 1 342 ? -41.675 -1.841 58.422 1.00 92.75 342 ARG A C 1
ATOM 2648 O O . ARG A 1 342 ? -41.229 -1.130 59.318 1.00 92.75 342 ARG A O 1
ATOM 2655 N N . SER A 1 343 ? -41.971 -1.362 57.211 1.00 95.00 343 SER A N 1
ATOM 2656 C CA . SER A 1 343 ? -41.901 0.071 56.893 1.00 95.00 343 SER A CA 1
ATOM 2657 C C . SER A 1 343 ? -42.884 0.865 57.751 1.00 95.00 343 SER A C 1
ATOM 2659 O O . SER A 1 343 ? -42.535 1.921 58.273 1.00 95.00 343 SER A O 1
ATOM 2661 N N . PHE A 1 344 ? -44.086 0.325 57.961 1.00 94.69 344 PHE A N 1
ATOM 2662 C CA . PHE A 1 344 ? -45.089 0.937 58.817 1.00 94.69 344 PHE A CA 1
ATOM 2663 C C . PHE A 1 344 ? -44.645 1.034 60.285 1.00 94.69 344 PHE A C 1
ATOM 2665 O O . PHE A 1 344 ? -44.713 2.118 60.861 1.00 94.69 344 PHE A O 1
ATOM 2672 N N . LEU A 1 345 ? -44.115 -0.054 60.859 1.00 94.19 345 LEU A N 1
ATOM 2673 C CA . LEU A 1 345 ? -43.558 -0.047 62.219 1.00 94.19 345 LEU A CA 1
ATOM 2674 C C . LEU A 1 345 ? -42.407 0.953 62.364 1.00 94.19 345 LEU A C 1
ATOM 2676 O O . LEU A 1 345 ? -42.341 1.673 63.356 1.00 94.19 345 LEU A O 1
ATOM 2680 N N . ARG A 1 346 ? -41.522 1.042 61.363 1.00 94.56 346 ARG A N 1
ATOM 2681 C CA . ARG A 1 346 ? -40.415 2.008 61.374 1.00 94.56 346 ARG A CA 1
ATOM 2682 C C . ARG A 1 346 ? -40.931 3.447 61.435 1.00 94.56 346 ARG A C 1
ATOM 2684 O O . ARG A 1 346 ? -40.514 4.187 62.319 1.00 94.56 346 ARG A O 1
ATOM 2691 N N . LYS A 1 347 ? -41.897 3.795 60.576 1.00 95.12 347 LYS A N 1
ATOM 2692 C CA . LYS A 1 347 ? -42.537 5.121 60.576 1.00 95.12 347 LYS A CA 1
ATOM 2693 C C . LYS A 1 347 ? -43.213 5.435 61.911 1.00 95.12 347 LYS A C 1
ATOM 2695 O O . LYS A 1 347 ? -43.140 6.560 62.380 1.00 95.12 347 LYS A O 1
ATOM 2700 N N . TYR A 1 348 ? -43.864 4.456 62.539 1.00 94.31 348 TYR A N 1
ATOM 2701 C CA . TYR A 1 348 ? -44.520 4.661 63.836 1.00 94.31 348 TYR A CA 1
ATOM 2702 C C . TYR A 1 348 ? -43.518 4.874 64.974 1.00 94.31 348 TYR A C 1
ATOM 2704 O O . TYR A 1 348 ? -43.803 5.650 65.884 1.00 94.31 348 TYR A O 1
ATOM 2712 N N . ARG A 1 349 ? -42.345 4.233 64.912 1.00 93.56 349 ARG A N 1
ATOM 2713 C CA . ARG A 1 349 ? -41.251 4.455 65.866 1.00 93.56 349 ARG A CA 1
ATOM 2714 C C . ARG A 1 349 ? -40.626 5.838 65.689 1.00 93.56 349 ARG A C 1
ATOM 2716 O O . ARG A 1 349 ? -40.420 6.533 66.672 1.00 93.56 349 ARG A O 1
ATOM 2723 N N . GLU A 1 350 ? -40.371 6.245 64.446 1.00 92.44 350 GLU A N 1
ATOM 2724 C CA . GLU A 1 350 ? -39.851 7.584 64.116 1.00 92.44 350 GLU A CA 1
ATOM 2725 C C . GLU A 1 350 ? -40.823 8.695 64.544 1.00 92.44 350 GLU A C 1
ATOM 2727 O O . GLU A 1 350 ? -40.394 9.719 65.055 1.00 92.44 350 GLU A O 1
ATOM 2732 N N . GLN A 1 351 ? -42.136 8.469 64.420 1.00 93.31 351 GLN A N 1
ATOM 2733 C CA . GLN A 1 351 ? -43.178 9.391 64.896 1.00 93.31 351 GLN A CA 1
ATOM 2734 C C . GLN A 1 351 ? -43.382 9.374 66.425 1.00 93.31 351 GLN A C 1
ATOM 2736 O O . GLN A 1 351 ? -44.315 10.011 66.907 1.00 93.31 351 GLN A O 1
ATOM 2741 N N . GLY A 1 352 ? -42.613 8.587 67.188 1.00 89.12 352 GLY A N 1
ATOM 2742 C CA . GLY A 1 352 ? -42.796 8.440 68.639 1.00 89.12 352 GLY A CA 1
ATOM 2743 C C . GLY A 1 352 ? -44.118 7.774 69.044 1.00 89.12 352 GLY A C 1
ATOM 2744 O O . GLY A 1 352 ? -44.479 7.744 70.217 1.00 89.12 352 GLY A O 1
ATOM 2745 N N . LYS A 1 353 ? -44.864 7.205 68.087 1.00 89.56 353 LYS A N 1
ATOM 2746 C CA . LYS A 1 353 ? -46.131 6.523 68.362 1.00 89.56 353 LYS A CA 1
ATOM 2747 C C . LYS A 1 353 ? -45.919 5.175 69.022 1.00 89.56 353 LYS A C 1
ATOM 2749 O O . LYS A 1 353 ? -46.875 4.666 69.574 1.00 89.56 353 LYS A O 1
ATOM 2754 N N . ILE A 1 354 ? -44.747 4.561 68.964 1.00 91.75 354 ILE A N 1
ATOM 2755 C CA . ILE A 1 354 ? -44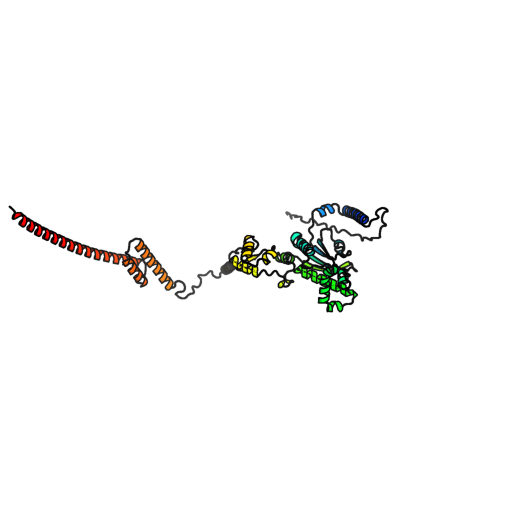.474 3.281 69.627 1.00 91.75 354 ILE A CA 1
ATOM 2756 C C . ILE A 1 354 ? -43.100 3.341 70.287 1.00 91.75 354 ILE A C 1
ATOM 2758 O O . ILE A 1 354 ? -42.191 3.959 69.733 1.00 91.75 354 ILE A O 1
ATOM 2762 N N . ASP A 1 355 ? -42.949 2.704 71.447 1.00 90.25 355 ASP A N 1
ATOM 2763 C CA . ASP A 1 355 ? -41.653 2.616 72.117 1.00 90.25 355 ASP A CA 1
ATOM 2764 C C . ASP A 1 355 ? -40.731 1.569 71.446 1.00 90.25 355 ASP A C 1
ATOM 2766 O O . ASP A 1 355 ? -41.138 0.801 70.564 1.00 90.25 355 ASP A O 1
ATOM 2770 N N . ARG A 1 356 ? -39.459 1.538 71.863 1.00 91.12 356 ARG A N 1
ATOM 2771 C CA . ARG A 1 356 ? -38.434 0.617 71.343 1.00 91.12 356 ARG A CA 1
ATOM 2772 C C . ARG A 1 356 ? -38.735 -0.866 71.621 1.00 91.12 356 ARG A C 1
ATOM 2774 O O . ARG A 1 356 ? -38.485 -1.693 70.741 1.00 91.12 356 ARG A O 1
ATOM 2781 N N . HIS A 1 357 ? -39.230 -1.202 72.808 1.00 89.31 357 HIS A N 1
ATOM 2782 C CA . HIS A 1 357 ? -39.588 -2.561 73.226 1.00 89.31 357 HIS A CA 1
ATOM 2783 C C . HIS A 1 357 ? -40.827 -3.062 72.475 1.00 89.31 357 HIS A C 1
ATOM 2785 O O . HIS A 1 357 ? -40.790 -4.136 71.872 1.00 89.31 357 HIS A O 1
ATOM 2791 N N . MET A 1 358 ? -41.876 -2.243 72.398 1.00 90.50 358 MET A N 1
ATOM 2792 C CA . MET A 1 358 ? -43.087 -2.527 71.636 1.00 90.50 358 MET A CA 1
ATOM 2793 C C . MET A 1 358 ? -42.787 -2.654 70.134 1.00 90.50 358 MET A C 1
ATOM 2795 O O . MET A 1 358 ? -43.341 -3.524 69.465 1.00 90.50 358 MET A O 1
ATOM 2799 N N . TYR A 1 359 ? -41.857 -1.860 69.587 1.00 93.81 359 TYR A N 1
ATOM 2800 C CA . TYR A 1 359 ? -41.385 -2.033 68.208 1.00 93.81 359 TYR A CA 1
ATOM 2801 C C . TYR A 1 359 ? -40.744 -3.409 67.977 1.00 93.81 359 TYR A C 1
ATOM 2803 O O . TYR A 1 359 ? -41.023 -4.041 66.956 1.00 93.81 359 TYR A O 1
ATOM 2811 N N . HIS A 1 360 ? -39.885 -3.873 68.892 1.00 92.69 360 HIS A N 1
ATOM 2812 C CA . HIS A 1 360 ? -39.198 -5.157 68.746 1.00 92.69 360 HIS A CA 1
ATOM 2813 C C . HIS A 1 360 ? -40.183 -6.338 68.766 1.00 92.69 360 HIS A C 1
ATOM 2815 O O . HIS A 1 360 ? -40.143 -7.173 67.860 1.00 92.69 360 HIS A O 1
ATOM 2821 N N . ASP A 1 361 ? -41.123 -6.355 69.715 1.00 92.19 361 ASP A N 1
ATOM 2822 C CA . ASP A 1 361 ? -42.166 -7.388 69.811 1.00 92.19 361 ASP A CA 1
ATOM 2823 C C . ASP A 1 361 ? -43.032 -7.452 68.537 1.00 92.19 361 ASP A C 1
ATOM 2825 O O . ASP A 1 361 ? -43.176 -8.502 67.900 1.00 92.19 361 ASP A O 1
ATOM 2829 N N . LEU A 1 362 ? -43.529 -6.299 68.075 1.00 93.88 362 LEU A N 1
ATOM 2830 C CA . LEU A 1 362 ? -44.351 -6.214 66.862 1.00 93.88 362 LEU A CA 1
ATOM 2831 C C . LEU A 1 362 ? -43.581 -6.594 65.592 1.00 93.88 362 LEU A C 1
ATOM 2833 O O . LEU A 1 362 ? -44.163 -7.135 64.643 1.00 93.88 362 LEU A O 1
ATOM 2837 N N . TYR A 1 363 ? -42.272 -6.334 65.555 1.00 92.88 363 TYR A N 1
ATOM 2838 C CA . TYR A 1 363 ? -41.408 -6.710 64.440 1.00 92.88 363 TYR A CA 1
ATOM 2839 C C . TYR A 1 363 ? -41.279 -8.235 64.318 1.00 92.88 363 TYR A C 1
ATOM 2841 O O . TYR A 1 363 ? -41.386 -8.775 63.210 1.00 92.88 363 TYR A O 1
ATOM 2849 N N . VAL A 1 364 ? -41.095 -8.935 65.442 1.00 91.75 364 VAL A N 1
ATOM 2850 C CA . VAL A 1 364 ? -41.012 -10.404 65.482 1.00 91.75 364 VAL A CA 1
ATOM 2851 C C . VAL A 1 364 ? -42.375 -11.029 65.170 1.00 91.75 364 VAL A C 1
ATOM 2853 O O . VAL A 1 364 ? -42.460 -11.883 64.285 1.00 91.75 364 VAL A O 1
ATOM 2856 N N . LYS A 1 365 ? -43.463 -10.526 65.768 1.00 91.75 365 LYS A N 1
ATOM 2857 C CA . LYS A 1 365 ? -44.841 -10.982 65.485 1.00 91.75 365 LYS A CA 1
ATOM 2858 C C . LYS A 1 365 ? -45.251 -10.783 64.024 1.00 91.75 365 LYS A C 1
ATOM 2860 O O . LYS A 1 365 ? -45.943 -11.624 63.450 1.00 91.75 365 LYS A O 1
ATOM 2865 N N . SER A 1 366 ? -44.755 -9.728 63.373 1.00 91.00 366 SER A N 1
ATOM 2866 C CA . SER A 1 366 ? -44.942 -9.538 61.928 1.00 91.00 366 SER A CA 1
ATOM 2867 C C . SER A 1 366 ? -44.294 -10.662 61.113 1.00 91.00 366 SER A C 1
ATOM 2869 O O . SER A 1 366 ? -44.904 -11.140 60.161 1.00 91.00 366 SER A O 1
ATOM 2871 N N . LYS A 1 367 ? -43.101 -11.141 61.499 1.00 87.31 367 LYS A N 1
ATOM 2872 C CA . LYS A 1 367 ? -42.437 -12.284 60.839 1.00 87.31 367 LYS A CA 1
ATOM 2873 C C . LYS A 1 367 ? -43.233 -13.586 61.017 1.00 87.31 367 LYS A C 1
ATOM 2875 O O . LYS A 1 367 ? -43.278 -14.379 60.083 1.00 87.31 367 LYS A O 1
ATOM 2880 N N . GLY A 1 368 ? -43.899 -13.761 62.161 1.00 86.75 368 GLY A N 1
ATOM 2881 C CA . GLY A 1 368 ? -44.757 -14.912 62.479 1.00 86.75 368 GLY A CA 1
ATOM 2882 C C . GLY A 1 368 ? -46.132 -14.927 61.797 1.00 86.75 368 GLY A C 1
ATOM 2883 O O . GLY A 1 368 ? -46.986 -15.709 62.192 1.00 86.75 368 GLY A O 1
ATOM 2884 N N . ASN A 1 369 ? -46.382 -14.061 60.803 1.00 86.19 369 ASN A N 1
ATOM 2885 C CA . ASN A 1 369 ? -47.659 -13.961 60.076 1.00 86.19 369 ASN A CA 1
ATOM 2886 C C . ASN A 1 369 ? -48.893 -13.683 60.968 1.00 86.19 369 ASN A C 1
ATOM 2888 O O . ASN A 1 369 ? -50.026 -13.919 60.554 1.00 86.19 369 ASN A O 1
ATOM 2892 N N . VAL A 1 370 ? -48.688 -13.108 62.159 1.00 89.56 370 VAL A N 1
ATOM 2893 C CA . VAL A 1 370 ? -49.771 -12.697 63.073 1.00 89.56 370 VAL A CA 1
ATOM 2894 C C . VAL A 1 370 ? -50.626 -11.586 62.447 1.00 89.56 370 VAL A C 1
ATOM 2896 O O . VAL A 1 370 ? -51.836 -11.519 62.650 1.00 89.56 370 VAL A O 1
ATOM 2899 N N . PHE A 1 371 ? -50.014 -10.733 61.618 1.00 92.56 371 PHE A N 1
ATOM 2900 C CA . PHE A 1 371 ? -50.682 -9.609 60.961 1.00 92.56 371 PHE A CA 1
ATOM 2901 C C . PHE A 1 371 ? -50.827 -9.852 59.453 1.00 92.56 371 PHE A C 1
ATOM 2903 O O . PHE A 1 371 ? -49.849 -9.838 58.703 1.00 92.56 371 PHE A O 1
ATOM 2910 N N . LYS A 1 372 ? -52.069 -10.027 58.982 1.00 86.88 372 LYS A N 1
ATOM 2911 C CA . LYS A 1 372 ? -52.368 -10.256 57.553 1.00 86.88 372 LYS A CA 1
ATOM 2912 C C . LYS A 1 372 ? -52.229 -8.989 56.702 1.00 86.88 372 LYS A C 1
ATOM 2914 O O . LYS A 1 372 ? -51.833 -9.063 55.539 1.00 86.88 372 LYS A O 1
ATOM 2919 N N . ASN A 1 373 ? -52.549 -7.827 57.266 1.00 91.69 373 ASN A N 1
ATOM 2920 C CA . ASN A 1 373 ? -52.483 -6.533 56.593 1.00 91.69 373 ASN A CA 1
ATOM 2921 C C . ASN A 1 373 ? -52.102 -5.416 57.588 1.00 91.69 373 ASN A C 1
ATOM 2923 O O . ASN A 1 373 ? -52.080 -5.617 58.802 1.00 91.69 373 ASN A O 1
ATOM 2927 N N . LYS A 1 374 ? -51.794 -4.223 57.064 1.00 91.25 374 LYS A N 1
ATOM 2928 C CA . LYS A 1 374 ? -51.419 -3.049 57.871 1.00 91.25 374 LYS A CA 1
ATOM 2929 C C . LYS A 1 374 ? -52.526 -2.626 58.848 1.00 91.25 374 LYS A C 1
ATOM 2931 O O . LYS A 1 374 ? -52.212 -2.131 59.922 1.00 91.25 374 LYS A O 1
ATOM 2936 N N . ARG A 1 375 ? -53.799 -2.810 58.487 1.00 92.50 375 ARG A N 1
ATOM 2937 C CA . ARG A 1 375 ? -54.948 -2.423 59.317 1.00 92.50 375 ARG A CA 1
ATOM 2938 C C . ARG A 1 375 ? -55.012 -3.236 60.609 1.00 92.50 375 ARG A C 1
ATOM 2940 O O . ARG A 1 375 ? -55.054 -2.642 61.676 1.00 92.50 375 ARG A O 1
ATOM 2947 N N . VAL A 1 376 ? -54.892 -4.558 60.511 1.00 92.88 376 VAL A N 1
ATOM 2948 C CA . VAL A 1 376 ? -54.882 -5.458 61.676 1.00 92.88 376 VAL A CA 1
ATOM 2949 C C . VAL A 1 376 ? -53.710 -5.136 62.611 1.00 92.88 376 VAL A C 1
ATOM 2951 O O . VAL A 1 376 ? -53.865 -5.143 63.827 1.00 92.88 376 VAL A O 1
ATOM 2954 N N . LEU A 1 377 ? -52.543 -4.782 62.058 1.00 93.19 377 LEU A N 1
ATOM 2955 C CA . LEU A 1 377 ? -51.408 -4.320 62.863 1.00 93.19 377 LEU A CA 1
ATOM 2956 C C . LEU A 1 377 ? -51.716 -3.006 63.608 1.00 93.19 377 LEU A C 1
ATOM 2958 O O . LEU A 1 377 ? -51.340 -2.861 64.767 1.00 93.19 377 LEU A O 1
ATOM 2962 N N . MET A 1 378 ? -52.402 -2.053 62.970 1.00 91.75 378 MET A N 1
ATOM 2963 C CA . MET A 1 378 ? -52.811 -0.798 63.621 1.00 91.75 378 MET A CA 1
ATOM 2964 C C . MET A 1 378 ? -53.794 -1.034 64.764 1.00 91.75 378 MET A C 1
ATOM 2966 O O . MET A 1 378 ? -53.596 -0.507 65.856 1.00 91.75 378 MET A O 1
ATOM 2970 N N . GLU A 1 379 ? -54.817 -1.854 64.526 1.00 93.25 379 GLU A N 1
ATOM 2971 C CA . GLU A 1 379 ? -55.819 -2.218 65.532 1.00 93.25 379 GLU A CA 1
ATOM 2972 C C . GLU A 1 379 ? -55.156 -2.892 66.745 1.00 93.25 379 GLU A C 1
ATOM 2974 O O . GLU A 1 379 ? -55.436 -2.530 67.889 1.00 93.25 379 GLU A O 1
ATOM 2979 N N . TYR A 1 380 ? -54.190 -3.786 66.505 1.00 93.44 380 TYR A N 1
ATOM 2980 C CA . TYR A 1 380 ? -53.410 -4.419 67.569 1.00 93.44 380 TYR A CA 1
ATOM 2981 C C . TYR A 1 380 ? -52.590 -3.406 68.383 1.00 93.44 380 TYR A C 1
ATOM 2983 O O . TYR A 1 380 ? -52.600 -3.458 69.611 1.00 93.44 380 TYR A O 1
ATOM 2991 N N . ILE A 1 381 ? -51.909 -2.458 67.725 1.00 92.50 381 ILE A N 1
ATOM 2992 C CA . ILE A 1 381 ? -51.128 -1.412 68.412 1.00 92.50 381 ILE A CA 1
ATOM 2993 C C . ILE A 1 381 ? -52.031 -0.555 69.300 1.00 92.50 381 ILE A C 1
ATOM 2995 O O . ILE A 1 381 ? -51.661 -0.242 70.430 1.00 92.50 381 ILE A O 1
ATOM 2999 N N . HIS A 1 382 ? -53.210 -0.171 68.807 1.00 91.50 382 HIS A N 1
ATOM 3000 C CA . HIS A 1 382 ? -54.152 0.635 69.583 1.00 91.50 382 HIS A CA 1
ATOM 3001 C C . HIS A 1 382 ? -54.648 -0.121 70.818 1.00 91.50 382 HIS A C 1
ATOM 3003 O O . HIS A 1 382 ? -54.672 0.449 71.909 1.00 91.50 382 HIS A O 1
ATOM 3009 N N . LYS A 1 383 ? -54.962 -1.415 70.673 1.00 92.69 383 LYS A N 1
ATOM 3010 C CA . LYS A 1 383 ? -55.364 -2.270 71.795 1.00 92.69 383 LYS A CA 1
ATOM 3011 C C . LYS A 1 383 ? -54.244 -2.417 72.833 1.00 92.69 383 LYS A C 1
ATOM 3013 O O . LYS A 1 383 ? -54.481 -2.161 74.008 1.00 92.69 383 LYS A O 1
ATOM 3018 N N . ALA A 1 384 ? -53.026 -2.741 72.394 1.00 89.38 384 ALA A N 1
ATOM 3019 C CA . ALA A 1 384 ? -51.867 -2.902 73.275 1.00 89.38 384 ALA A CA 1
ATOM 3020 C C . ALA A 1 384 ? -51.526 -1.608 74.034 1.00 89.38 384 ALA A C 1
ATOM 3022 O O . ALA A 1 384 ? -51.205 -1.629 75.219 1.00 89.38 384 ALA A O 1
ATOM 3023 N N . LYS A 1 385 ? -51.655 -0.451 73.377 1.00 89.56 385 LYS A N 1
ATOM 3024 C CA . LYS A 1 385 ? -51.482 0.848 74.034 1.00 89.56 385 LYS A CA 1
ATOM 3025 C C . LYS A 1 385 ? -52.536 1.136 75.090 1.00 89.56 385 LYS A C 1
ATOM 3027 O O . LYS A 1 385 ? -52.190 1.645 76.151 1.00 89.56 385 LYS A O 1
ATOM 3032 N N . ALA A 1 386 ? -53.802 0.856 74.787 1.00 89.88 386 ALA A N 1
ATOM 3033 C CA . ALA A 1 386 ? -54.887 1.059 75.738 1.00 89.88 386 ALA A CA 1
ATOM 3034 C C . ALA A 1 386 ? -54.687 0.193 76.991 1.00 89.88 386 ALA A C 1
ATOM 3036 O O . ALA A 1 386 ? -54.922 0.657 78.102 1.00 89.88 386 ALA A O 1
ATOM 3037 N N . GLU A 1 387 ? -54.197 -1.033 76.822 1.00 89.38 387 GLU A N 1
ATOM 3038 C CA . GLU A 1 387 ? -53.864 -1.939 77.922 1.00 89.38 387 GLU A CA 1
ATOM 3039 C C . GLU A 1 387 ? -52.677 -1.436 78.756 1.00 89.38 387 GLU A C 1
ATOM 3041 O O . GLU A 1 387 ? -52.801 -1.310 79.973 1.00 89.38 387 GLU A O 1
ATOM 3046 N N . ASN A 1 388 ? -51.579 -1.020 78.116 1.00 86.69 388 ASN A N 1
ATOM 3047 C CA . ASN A 1 388 ? -50.430 -0.436 78.818 1.00 86.69 388 ASN A CA 1
ATOM 3048 C C . ASN A 1 388 ? -50.797 0.846 79.584 1.00 86.69 388 ASN A C 1
ATOM 3050 O O . ASN A 1 388 ? -50.323 1.059 80.697 1.00 86.69 388 ASN A O 1
ATOM 3054 N N . ALA A 1 389 ? -51.663 1.690 79.015 1.00 87.75 389 ALA A N 1
ATOM 3055 C CA . ALA A 1 389 ? -52.154 2.888 79.691 1.00 87.75 389 ALA A CA 1
ATOM 3056 C C . ALA A 1 389 ? -53.007 2.546 80.924 1.00 87.75 389 ALA A C 1
ATOM 3058 O O . ALA A 1 389 ? -52.860 3.190 81.960 1.00 87.75 389 ALA A O 1
ATOM 3059 N N . ARG A 1 390 ? -53.851 1.507 80.842 1.00 89.25 390 ARG A N 1
ATOM 3060 C CA . ARG A 1 390 ? -54.630 1.009 81.989 1.00 89.25 390 ARG A CA 1
ATOM 3061 C C . ARG A 1 390 ? -53.730 0.460 83.093 1.00 89.25 390 ARG A C 1
ATOM 3063 O O . ARG A 1 390 ? -53.922 0.819 84.249 1.00 89.25 390 ARG A O 1
ATOM 3070 N N . LEU A 1 391 ? -52.738 -0.362 82.744 1.00 88.44 391 LEU A N 1
ATOM 3071 C CA . LEU A 1 391 ? -51.775 -0.904 83.708 1.00 88.44 391 LEU A CA 1
ATOM 3072 C C . LEU A 1 391 ? -50.995 0.208 84.411 1.00 88.44 391 LEU A C 1
ATOM 3074 O O . LEU A 1 391 ? -50.870 0.189 85.634 1.00 88.44 391 LEU A O 1
ATOM 3078 N N . LYS A 1 392 ? -50.544 1.212 83.652 1.00 88.69 392 LYS A N 1
ATOM 3079 C CA . LYS A 1 392 ? -49.873 2.383 84.215 1.00 88.69 392 LYS A CA 1
ATOM 3080 C C . LYS A 1 392 ? -50.788 3.163 85.162 1.00 88.69 392 LYS A C 1
ATOM 3082 O O . LYS A 1 392 ? -50.365 3.475 86.263 1.00 88.69 392 LYS A O 1
ATOM 3087 N N . ALA A 1 393 ? -52.045 3.408 84.790 1.00 88.56 393 ALA A N 1
ATOM 3088 C CA . ALA A 1 393 ? -52.994 4.111 85.656 1.00 88.56 393 ALA A CA 1
ATOM 3089 C C . ALA A 1 393 ? -53.235 3.379 86.991 1.00 88.56 393 ALA A C 1
ATOM 3091 O O . ALA A 1 393 ? -53.271 4.013 88.043 1.00 88.56 393 ALA A O 1
ATOM 3092 N N . ILE A 1 394 ? -53.345 2.045 86.963 1.00 91.06 394 ILE A N 1
ATOM 3093 C CA . ILE A 1 394 ? -53.470 1.222 88.178 1.00 91.06 394 ILE A CA 1
ATOM 3094 C C . ILE A 1 394 ? -52.201 1.325 89.037 1.00 91.06 394 ILE A C 1
ATOM 3096 O O . ILE A 1 394 ? -52.286 1.453 90.260 1.00 91.06 394 ILE A O 1
ATOM 3100 N N . GLN A 1 395 ? -51.021 1.294 88.414 1.00 87.50 395 GLN A N 1
ATOM 3101 C CA . GLN A 1 395 ? -49.746 1.422 89.115 1.00 87.50 395 GLN A CA 1
ATOM 3102 C C . GLN A 1 395 ? -49.578 2.809 89.750 1.00 87.50 395 GLN A C 1
ATOM 3104 O O . GLN A 1 395 ? -49.246 2.888 90.933 1.00 87.50 395 GLN A O 1
ATOM 3109 N N . ASP A 1 396 ? -49.879 3.874 89.006 1.00 88.62 396 ASP A N 1
ATOM 3110 C CA . ASP A 1 396 ? -49.825 5.260 89.475 1.00 88.62 396 ASP A CA 1
ATOM 3111 C C . ASP A 1 396 ? -50.811 5.470 90.641 1.00 88.62 396 ASP A C 1
ATOM 3113 O O . ASP A 1 396 ? -50.475 6.100 91.644 1.00 88.62 396 ASP A O 1
ATOM 3117 N N . GLN A 1 397 ? -52.005 4.865 90.579 1.00 87.56 397 GLN A N 1
ATOM 3118 C CA . GLN A 1 397 ? -52.978 4.881 91.677 1.00 87.56 397 GLN A CA 1
ATOM 3119 C C . GLN A 1 397 ? -52.450 4.154 92.926 1.00 87.56 397 GLN A C 1
ATOM 3121 O O . GLN A 1 397 ? -52.591 4.650 94.050 1.00 87.56 397 GLN A O 1
ATOM 3126 N N . ALA A 1 398 ? -51.810 2.994 92.752 1.00 88.25 398 ALA A N 1
ATOM 3127 C CA . ALA A 1 398 ? -51.203 2.246 93.849 1.00 88.25 398 ALA A CA 1
ATOM 3128 C C . ALA A 1 398 ? -50.001 2.985 94.465 1.00 88.25 398 ALA A C 1
ATOM 3130 O O . ALA A 1 398 ? -49.795 2.928 95.680 1.00 88.25 398 ALA A O 1
ATOM 3131 N N . GLU A 1 399 ? -49.204 3.684 93.658 1.00 84.81 399 GLU A N 1
ATOM 3132 C CA . GLU A 1 399 ? -48.075 4.496 94.116 1.00 84.81 399 GLU A CA 1
ATOM 3133 C C . GLU A 1 399 ? -48.541 5.764 94.838 1.00 84.81 399 GLU A C 1
ATOM 3135 O O . GLU A 1 399 ? -48.057 6.050 95.934 1.00 84.81 399 GLU A O 1
ATOM 3140 N N . ALA A 1 400 ? -49.557 6.456 94.317 1.00 86.12 400 ALA A N 1
ATOM 3141 C CA . ALA A 1 400 ? -50.192 7.584 94.993 1.00 86.12 400 ALA A CA 1
ATOM 3142 C C . ALA A 1 400 ? -50.740 7.176 96.371 1.00 86.12 400 ALA A C 1
ATOM 3144 O O . ALA A 1 400 ? -50.560 7.894 97.359 1.00 86.12 400 ALA A O 1
ATOM 3145 N N . HIS A 1 401 ? -51.338 5.984 96.473 1.00 85.25 401 HIS A N 1
ATOM 3146 C CA . HIS A 1 401 ? -51.773 5.430 97.754 1.00 85.25 401 HIS A CA 1
ATOM 3147 C C . HIS A 1 401 ? -50.589 5.153 98.700 1.00 85.25 401 HIS A C 1
ATOM 3149 O O . HIS A 1 401 ? -50.633 5.515 99.879 1.00 85.25 401 HIS A O 1
ATOM 3155 N N . ARG A 1 402 ? -49.487 4.576 98.194 1.00 86.31 402 ARG A N 1
ATOM 3156 C CA . ARG A 1 402 ? -48.258 4.360 98.983 1.00 86.31 402 ARG A CA 1
ATOM 3157 C C . ARG A 1 402 ? -47.651 5.671 99.484 1.00 86.31 402 ARG A C 1
ATOM 3159 O O . ARG A 1 402 ? -47.301 5.751 100.662 1.00 86.31 402 ARG A O 1
ATOM 3166 N N . LEU A 1 403 ? -47.559 6.692 98.632 1.00 85.50 403 LEU A N 1
ATOM 3167 C CA . LEU A 1 403 ? -47.033 8.017 98.974 1.00 85.50 403 LEU A CA 1
ATOM 3168 C C . LEU A 1 403 ? -47.915 8.720 100.008 1.00 85.50 403 LEU A C 1
ATOM 3170 O O . LEU A 1 403 ? -47.394 9.236 100.996 1.00 85.50 403 LEU A O 1
ATOM 3174 N N . ARG A 1 404 ? -49.245 8.658 99.859 1.00 85.19 404 ARG A N 1
ATOM 3175 C CA . ARG A 1 404 ? -50.192 9.185 100.857 1.00 85.19 404 ARG A CA 1
ATOM 3176 C C . ARG A 1 404 ? -49.993 8.524 102.223 1.00 85.19 404 ARG A C 1
ATOM 3178 O O . ARG A 1 404 ? -49.957 9.220 103.239 1.00 85.19 404 ARG A O 1
ATOM 3185 N N . ASN A 1 405 ? -49.791 7.207 102.248 1.00 85.75 405 ASN A N 1
ATOM 3186 C CA . ASN A 1 405 ? -49.530 6.455 103.477 1.00 85.75 405 ASN A CA 1
ATOM 3187 C C . ASN A 1 405 ? -48.140 6.737 104.071 1.00 85.75 405 ASN A C 1
ATOM 3189 O O . ASN A 1 405 ? -47.980 6.717 105.292 1.00 85.75 405 ASN A O 1
ATOM 3193 N N . LYS A 1 406 ? -47.125 7.001 103.239 1.00 87.38 406 LYS A N 1
ATOM 3194 C CA . LYS A 1 406 ? -45.788 7.417 103.692 1.00 87.38 406 LYS A CA 1
ATOM 3195 C C . LYS A 1 406 ? -45.829 8.820 104.310 1.00 87.38 406 LYS A C 1
ATOM 3197 O O . LYS A 1 406 ? -45.429 8.971 105.458 1.00 87.38 406 LYS A O 1
ATOM 3202 N N . ALA A 1 407 ? -46.443 9.789 103.630 1.00 84.56 407 ALA A N 1
ATOM 3203 C CA . ALA A 1 407 ? -46.616 11.150 104.139 1.00 84.56 407 ALA A CA 1
ATOM 3204 C C . ALA A 1 407 ? -47.453 11.192 105.433 1.00 84.56 407 ALA A C 1
ATOM 3206 O O . ALA A 1 407 ? -47.192 11.988 106.332 1.00 84.56 407 ALA A O 1
ATOM 3207 N N . ALA A 1 408 ? -48.459 10.319 105.571 1.00 83.00 408 ALA A N 1
ATOM 3208 C CA . ALA A 1 408 ? -49.206 10.176 106.821 1.00 83.00 408 ALA A CA 1
ATOM 3209 C C . ALA A 1 408 ? -48.334 9.642 107.974 1.00 83.00 408 ALA A C 1
ATOM 3211 O O . ALA A 1 408 ? -48.440 10.144 109.094 1.00 83.00 408 ALA A O 1
ATOM 3212 N N . ARG A 1 409 ? -47.454 8.666 107.703 1.00 83.19 409 ARG A N 1
ATOM 3213 C CA . ARG A 1 409 ? -46.486 8.146 108.685 1.00 83.19 409 ARG A CA 1
ATOM 3214 C C . ARG A 1 409 ? -45.464 9.204 109.098 1.00 83.19 409 ARG A C 1
ATOM 3216 O O . ARG A 1 409 ? -45.247 9.373 110.292 1.00 83.19 409 ARG A O 1
ATOM 3223 N N . GLU A 1 410 ? -44.914 9.952 108.146 1.00 83.50 410 GLU A N 1
ATOM 3224 C CA . GLU A 1 410 ? -43.959 11.038 108.411 1.00 83.50 410 GLU A CA 1
ATOM 3225 C C . GLU A 1 410 ? -44.592 12.160 109.241 1.00 83.50 410 GLU A C 1
ATOM 3227 O O . GLU A 1 410 ? -44.027 12.548 110.258 1.00 83.50 410 GLU A O 1
ATOM 3232 N N . ARG A 1 411 ? -45.818 12.597 108.914 1.00 84.25 411 ARG A N 1
ATOM 3233 C CA . ARG A 1 411 ? -46.560 13.564 109.747 1.00 84.25 411 ARG A CA 1
ATOM 3234 C C . ARG A 1 411 ? -46.814 13.052 111.165 1.00 84.25 411 ARG A C 1
ATOM 3236 O O . ARG A 1 411 ? -46.785 13.833 112.111 1.00 84.25 411 ARG A O 1
ATOM 3243 N N . ARG A 1 412 ? -47.085 11.753 111.339 1.00 81.00 412 ARG A N 1
ATOM 3244 C CA . ARG A 1 412 ? -47.260 11.150 112.672 1.00 81.00 412 ARG A CA 1
ATOM 3245 C C . ARG A 1 412 ? -45.942 11.119 113.446 1.00 81.00 412 ARG A C 1
ATOM 3247 O O . ARG A 1 412 ? -45.951 11.454 114.624 1.00 81.00 412 ARG A O 1
ATOM 3254 N N . ALA A 1 413 ? -44.836 10.771 112.791 1.00 80.81 413 ALA A N 1
ATOM 3255 C CA . ALA A 1 413 ? -43.504 10.808 113.388 1.00 80.81 413 ALA A CA 1
ATOM 3256 C C . ALA A 1 413 ? -43.114 12.236 113.801 1.00 80.81 413 ALA A C 1
ATOM 3258 O O . ALA A 1 413 ? -42.729 12.434 114.946 1.00 80.81 413 ALA A O 1
ATOM 3259 N N . GLN A 1 414 ? -43.339 13.229 112.933 1.00 82.88 414 GLN A N 1
ATOM 3260 C CA . GLN A 1 414 ? -43.105 14.650 113.225 1.00 82.88 414 GLN A CA 1
ATOM 3261 C C . GLN A 1 414 ? -43.942 15.161 114.407 1.00 82.88 414 GLN A C 1
ATOM 3263 O O . GLN A 1 414 ? -43.450 15.930 115.224 1.00 82.88 414 GLN A O 1
ATOM 3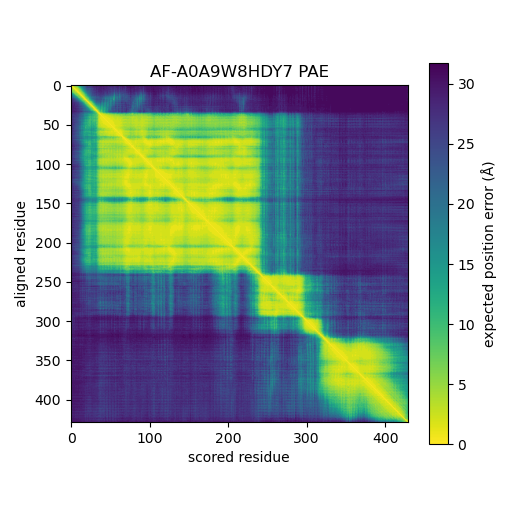268 N N . ARG A 1 415 ? -45.201 14.718 114.550 1.00 80.44 415 ARG A N 1
ATOM 3269 C CA . ARG A 1 415 ? -46.008 15.042 115.743 1.00 80.44 415 ARG A CA 1
ATOM 3270 C C . ARG A 1 415 ? -45.459 14.401 117.016 1.00 80.44 415 ARG A C 1
ATOM 3272 O O . ARG A 1 415 ? -45.574 14.998 118.078 1.00 80.44 415 ARG A O 1
ATOM 3279 N N . ILE A 1 416 ? -44.924 13.182 116.929 1.00 78.31 416 ILE A N 1
ATOM 3280 C CA . ILE A 1 416 ? -44.330 12.489 118.080 1.00 78.31 416 ILE A CA 1
ATOM 3281 C C . ILE A 1 416 ? -43.029 13.177 118.495 1.00 78.31 416 ILE A C 1
ATOM 3283 O O . ILE A 1 416 ? -42.840 13.406 119.684 1.00 78.31 416 ILE A O 1
ATOM 3287 N N . THR A 1 417 ? -42.168 13.547 117.544 1.00 76.88 417 THR A N 1
ATOM 3288 C CA . THR A 1 417 ? -40.940 14.298 117.837 1.00 76.88 417 THR A CA 1
ATOM 3289 C C . THR A 1 417 ? -41.264 15.677 118.395 1.00 76.88 417 THR A C 1
ATOM 3291 O O . THR A 1 417 ? -40.781 15.992 119.467 1.00 76.88 417 THR A O 1
ATOM 3294 N N . ALA A 1 418 ? -42.194 16.429 117.795 1.00 76.75 418 ALA A N 1
ATOM 3295 C CA . ALA A 1 418 ? -42.615 17.726 118.333 1.00 76.75 418 ALA A CA 1
ATOM 3296 C C . ALA A 1 418 ? -43.216 17.624 119.749 1.00 76.75 418 ALA A C 1
ATOM 3298 O O . ALA A 1 418 ? -42.962 18.483 120.585 1.00 76.75 418 ALA A O 1
ATOM 3299 N N . LYS A 1 419 ? -43.983 16.563 120.055 1.00 77.06 419 LYS A N 1
ATOM 3300 C CA . LYS A 1 419 ? -44.435 16.289 121.431 1.00 77.06 419 LYS A CA 1
ATOM 3301 C C . LYS A 1 419 ? -43.274 15.978 122.375 1.00 77.06 419 LYS A C 1
ATOM 3303 O O . LYS A 1 419 ? -43.309 16.411 123.517 1.00 77.06 419 LYS A O 1
ATOM 3308 N N . ARG A 1 420 ? -42.283 15.206 121.923 1.00 72.94 420 ARG A N 1
ATOM 3309 C CA . ARG A 1 420 ? -41.089 14.879 122.711 1.00 72.94 420 ARG A CA 1
ATOM 3310 C C . ARG A 1 420 ? -40.260 16.131 122.996 1.00 72.94 420 ARG A C 1
ATOM 3312 O O . ARG A 1 420 ? -39.858 16.323 124.133 1.00 72.94 420 ARG A O 1
ATOM 3319 N N . ASP A 1 421 ? -40.078 16.988 121.999 1.00 71.62 421 ASP A N 1
ATOM 3320 C CA . ASP A 1 421 ? -39.336 18.241 122.124 1.00 71.62 421 ASP A CA 1
ATOM 3321 C C . ASP A 1 421 ? -40.077 19.237 123.031 1.00 71.62 421 ASP A C 1
ATOM 3323 O O . ASP A 1 421 ? -39.447 19.864 123.873 1.00 71.62 421 ASP A O 1
ATOM 3327 N N . ALA A 1 422 ? -41.414 19.308 122.951 1.00 70.88 422 ALA A N 1
ATOM 3328 C CA . ALA A 1 422 ? -42.233 20.126 123.851 1.00 70.88 422 ALA A CA 1
ATOM 3329 C C . ALA A 1 422 ? -42.176 19.667 125.322 1.00 70.88 422 ALA A C 1
ATOM 3331 O O . ALA A 1 422 ? -42.246 20.498 126.223 1.00 70.88 422 ALA A O 1
ATOM 3332 N N . ILE A 1 423 ? -42.045 18.357 125.573 1.00 68.56 423 ILE A N 1
ATOM 3333 C CA . ILE A 1 423 ? -41.819 17.817 126.925 1.00 68.56 423 ILE A CA 1
ATOM 3334 C C . ILE A 1 423 ? -40.422 18.217 127.422 1.00 68.56 423 ILE A C 1
ATOM 3336 O O . ILE A 1 423 ? -40.291 18.667 128.549 1.00 68.56 423 ILE A O 1
ATOM 3340 N N . ILE A 1 424 ? -39.397 18.128 126.569 1.00 63.84 424 ILE A N 1
ATOM 3341 C CA . ILE A 1 424 ? -38.016 18.503 126.922 1.00 63.84 424 ILE A CA 1
ATOM 3342 C C . ILE A 1 424 ? -37.882 20.015 127.186 1.00 63.84 424 ILE A C 1
ATOM 3344 O O . ILE A 1 424 ? -37.122 20.408 128.064 1.00 63.84 424 ILE A O 1
ATOM 3348 N N . SER A 1 425 ? -38.622 20.870 126.471 1.00 59.00 425 SER A N 1
ATOM 3349 C CA . SER A 1 425 ? -38.624 22.322 126.707 1.00 59.00 425 SER A CA 1
ATOM 3350 C C . SER A 1 425 ? -39.472 22.766 127.905 1.00 59.00 425 SER A C 1
ATOM 3352 O O . SER A 1 425 ? -39.311 23.891 128.358 1.00 59.00 425 SER A O 1
ATOM 3354 N N . GLY A 1 426 ? -40.389 21.922 128.391 1.00 58.66 426 GLY A N 1
ATOM 3355 C CA . GLY A 1 426 ? -41.220 22.201 129.570 1.00 58.66 426 GLY A CA 1
ATOM 3356 C C . GLY A 1 426 ? -40.540 21.895 130.909 1.00 58.66 426 GLY A C 1
ATOM 3357 O O . GLY A 1 426 ? -41.049 22.312 131.939 1.00 58.66 426 GLY A O 1
ATOM 3358 N N . ASP A 1 427 ? -39.394 21.207 130.891 1.00 54.03 427 ASP A N 1
ATOM 3359 C CA . ASP A 1 427 ? -38.574 20.889 132.073 1.00 54.03 427 ASP A CA 1
ATOM 3360 C C . ASP A 1 427 ? -37.451 21.933 132.326 1.00 54.03 427 ASP A C 1
ATOM 3362 O O . ASP A 1 427 ? -36.536 21.682 133.111 1.00 54.03 427 ASP A O 1
ATOM 3366 N N . GLN A 1 428 ? -37.476 23.095 131.651 1.00 52.59 428 GLN A N 1
ATOM 3367 C CA . GLN A 1 428 ? -36.485 24.181 131.802 1.00 52.59 428 GLN A CA 1
ATOM 3368 C C . GLN A 1 428 ? -37.063 25.537 132.271 1.00 52.59 428 GLN A C 1
ATOM 3370 O O . GLN A 1 428 ? -36.415 26.564 132.068 1.00 52.59 428 GLN A O 1
ATOM 3375 N N . GLU A 1 429 ? -38.218 25.553 132.945 1.00 42.81 429 GLU A N 1
ATOM 3376 C CA . GLU A 1 429 ? -38.674 26.700 133.761 1.00 42.81 429 GLU A CA 1
ATOM 3377 C C . GLU A 1 429 ? -38.861 26.322 135.231 1.00 42.81 429 GLU A C 1
ATOM 3379 O O . GLU A 1 429 ? -39.524 25.293 135.503 1.00 42.81 429 GLU A O 1
#

Nearest PDB structures (foldseek):
  3qy1-assembly1_B  TM=9.057E-01  e=1.102E-21  Salmonella enterica subsp. enterica serovar Typhimurium str. LT2
  4znz-assembly1_A  TM=9.052E-01  e=2.505E-20  Escherichia coli BL21(DE3)
  3e2a-assembly1_B  TM=9.020E-01  e=5.114E-19  Haemophilus influenzae
  3e3i-assembly1_B  TM=8.921E-01  e=3.149E-19  Haemophilus influenzae
  3e3i-assembly3_J  TM=9.017E-01  e=8.303E-19  Haemophilus influenzae

pLDDT: mean 83.91, std 16.34, range [28.3, 98.06]

Solvent-accessible surface area (backbone atoms only — not comparable to full-atom values): 25201 Å² total; per-residue (Å²): 136,89,82,87,82,86,79,91,83,78,85,75,79,79,80,80,78,78,82,79,71,84,79,78,80,67,84,72,78,78,70,95,83,62,93,42,82,64,54,50,51,55,58,49,47,56,52,49,53,52,55,46,43,73,77,39,73,62,51,68,63,57,57,68,77,59,72,72,26,48,31,35,38,36,24,36,59,54,89,84,65,49,59,50,72,72,69,73,48,59,91,50,48,59,42,78,46,68,37,76,63,35,67,56,61,96,82,40,63,68,62,49,50,53,52,45,43,38,50,74,70,56,56,31,36,36,37,35,28,33,35,43,48,85,42,66,53,46,46,50,35,75,43,92,66,84,66,64,77,53,46,71,74,32,40,64,56,37,52,51,46,64,76,42,35,76,69,41,69,73,43,60,76,90,48,31,48,38,52,52,32,52,51,49,19,53,51,28,36,55,47,54,67,55,34,67,67,51,50,35,39,43,74,73,68,47,79,46,36,37,31,23,34,34,36,35,73,92,77,69,46,79,41,77,69,83,63,59,44,67,52,71,87,83,46,63,73,85,64,46,85,79,52,63,65,42,40,52,46,42,12,63,74,69,73,47,58,54,90,40,52,43,68,48,69,85,50,51,68,67,52,67,69,34,86,43,71,67,46,42,50,50,36,39,73,71,65,46,31,45,72,55,78,82,76,72,78,81,54,59,67,59,50,53,52,50,51,40,42,74,72,64,40,93,73,65,89,69,86,89,80,70,62,93,49,67,83,64,31,66,69,58,53,50,52,52,52,51,52,54,47,51,52,48,53,49,53,34,42,76,68,66,73,41,55,75,68,60,48,52,55,52,54,53,41,48,75,68,60,74,46,90,46,65,64,59,44,49,56,50,51,55,50,54,49,54,51,53,52,51,53,47,53,54,49,52,51,53,47,53,51,50,51,52,54,48,54,52,49,50,53,51,50,53,52,52,50,53,52,50,51,53,54,62,63,63,76,75,119

Foldseek 3Di:
DDDDDDDDDDPDPPPPDDPPDPPPPPPDPDDPDQPDPVSVVVVVVVVVVVVCCVSDPCPVVVPVVAAQAQEEEQEEPPPLCPPCVLVVHDPRNYHYDYYQLSADDLPPPRNVVSLCCCCVPSVHQEYEREFEQPRPLLVVLVDPDDPDPSCVVSVVLVVLCVVCVVVLVPDDPNCSSVVSSQSSLLVRLLSSCLDLSNQLCQVVVRQHKYFRWYQYSVVSDIDGPPSMDGHPVPHDPVSVLPCVQLLVLLCVLQVHDSVQKDAASVPSVLSSPPNDNVSSVVCCVVVRIDGHDPPPDDCPVVVVVVVCVVVVHPPDPDDDDDDPCRPPHPVNVLVVQLCQQLVVLVVCVVVVVDDPVRSVVSNVVSVVVVDVHNVSSVVVSVVVVVVVVVVVVVVVVV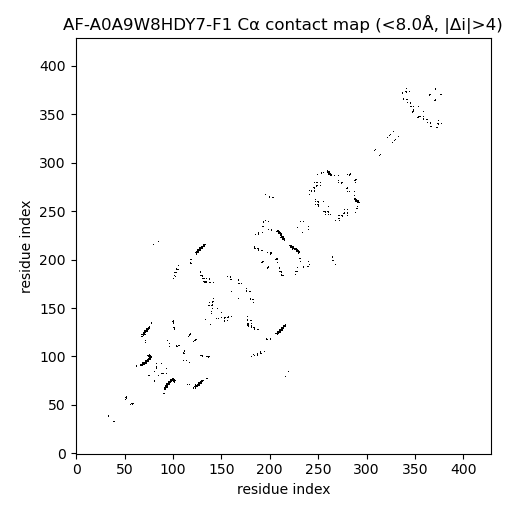VVVVVVVVVVVVVVVVVVVVVVVVVVVVVPD

Sequence (429 aa):
MKPARLLALGTAAAACTLPHSHRRRIMAADAPGQSSTVGRIIANNERWVAEVNAQSPGFFEELSKGQAPKILWVGCSDSRMAVDVITNTNPGEVFIHRNIANRIPSEDLNANSVIEYAIGHLNVEHVIVAGHTGCGGIKAALSNESVGTLNQWLKPIKDLYVAHRAEIDALPEAERADRLAELNVVQGVNTISKLPVVHDAWKRGRGLYVHGWMLQLKTGLLKDLNVSVVGPDQVDDIYKTNLSTQKRLAASVLKCGQRKVWIDPNEMTEISQANSRKDIRKLVKGGLIFKKPQTSHSRFRAREHLAAKRLGRHTGIGKRKGTAEARMPSSVLWMRRMRVLRSFLRKYREQGKIDRHMYHDLYVKSKGNVFKNKRVLMEYIHKAKAENARLKAIQDQAEAHRLRNKAARERRAQRITAKRDAIISGDQE

Secondary structure (DSSP, 8-state):
---------------------------PPPPTT--SHHHHHHHHHHHHHHHHHHHSTTHHHHHHT----SEEEEEE--TT--HHHHHT--TTTEEEEEEGGG---TT-HHHHHHHHIIIIIS--SEEEEEEETT-HHHHHHHS----TTHHHHHHHHHHHHHHTHHHHHTS-HHHHHHHHHHHHHHHHHHHHHTSHHHHHHHHTT---EEEEEEE-TTT--EEE-S--B-SGGGS-TTTS--THHHHHHHHHHTTS-GGGEEE-SS-HHHHHH--SHHHHHHHHHTTSEEEPP------HHHHHHHHHHHTTTT-SS------TTSSS-HHHHHHHHHHHHHHHHHHHHHTTSS-HHHHHHHHHHHHTT--SSHHHHHHHHHHHHHHHHHHHHHHHHHHHHHHHHHHHHHHHHHHHHHHHHHHHHHT--

InterPro domains:
  IPR000196 Large ribosomal subunit protein eL19 domain [MF_01475] (242-388)
  IPR000196 Large ribosomal subunit protein eL19 domain [NF006343] (241-386)
  IPR000196 Large ribosomal subunit protein eL19 domain [SM01416] (242-385)
  IPR001765 Carbonic anhydrase [PF00484] (71-221)
  IPR001765 Carbonic anhydrase [SM00947] (64-226)
  IPR015892 Carbonic anhydrase, prokaryotic-like, conserved site [PS00705] (116-136)
  IPR015972 Large ribosomal subunit protein eL19, domain 1 [G3DSA:1.10.1650.10] (243-295)
  IPR023638 Large ribosomal subunit protein eL19, conserved site [PS00526] (246-265)
  IPR033935 Large ribosomal subunit protein eL19, eukaryotic [cd01417] (243-406)
  IPR035970 Large ribosomal subunit protein eL19 superfamily [SSF48140] (242-383)
  IPR036874 Carbonic anhydrase superfamily [G3DSA:3.40.1050.10] (10-242)
  IPR036874 Carbonic anhydrase superfamily [SSF53056] (29-230)
  IPR039547 Large ribosomal subunit protein eL19 [PTHR10722] (242-425)
  IPR057259 Ribosomal protein L19e, N-terminal domain [PF01280] (242-294)
  IPR057260 Ribosomal protein L19e, C-terminal domain [PF25476] (296-385)

Organism: NCBI:txid2761396